Protein AF-A0A0M9DVH6-F1 (afdb_monomer_lite)

Structure (mmCIF, N/CA/C/O backbone):
data_AF-A0A0M9DVH6-F1
#
_entry.id   AF-A0A0M9DVH6-F1
#
loop_
_atom_site.group_PDB
_atom_site.id
_atom_site.type_symbol
_atom_site.label_atom_id
_atom_site.label_alt_id
_atom_site.label_comp_id
_atom_site.label_asym_id
_atom_site.label_entity_id
_atom_site.label_seq_id
_atom_site.pdbx_PDB_ins_code
_atom_site.Cartn_x
_atom_site.Cartn_y
_atom_site.Cartn_z
_atom_site.occupancy
_atom_site.B_iso_or_equiv
_atom_site.auth_seq_id
_atom_site.auth_comp_id
_atom_site.auth_asym_id
_atom_site.auth_atom_id
_atom_site.pdbx_PDB_model_num
ATOM 1 N N . MET A 1 1 ? -50.575 -46.033 8.401 1.00 56.66 1 MET A N 1
ATOM 2 C CA . MET A 1 1 ? -49.138 -45.788 8.665 1.00 56.66 1 MET A CA 1
ATOM 3 C C . MET A 1 1 ? -48.755 -44.311 8.558 1.00 56.66 1 MET A C 1
ATOM 5 O O . MET A 1 1 ? -48.293 -43.775 9.550 1.00 56.66 1 MET A O 1
ATOM 9 N N . MET A 1 2 ? -49.023 -43.602 7.452 1.00 55.38 2 MET A N 1
ATOM 10 C CA . MET A 1 2 ? -48.587 -42.199 7.254 1.00 55.38 2 MET A CA 1
ATOM 11 C C . MET A 1 2 ? -49.065 -41.186 8.323 1.00 55.38 2 MET A C 1
ATOM 13 O O . MET A 1 2 ? -48.304 -40.319 8.739 1.00 55.38 2 MET A O 1
ATOM 17 N N . LYS A 1 3 ? -50.292 -41.332 8.849 1.00 51.97 3 LYS A N 1
ATOM 18 C CA . LYS A 1 3 ? -50.830 -40.459 9.918 1.00 51.97 3 LYS A CA 1
ATOM 19 C C . LYS A 1 3 ? -50.137 -40.638 11.279 1.00 51.97 3 LYS A C 1
ATOM 21 O O . LYS A 1 3 ? -50.178 -39.726 12.099 1.00 51.97 3 LYS A O 1
ATOM 26 N N . THR A 1 4 ? -49.505 -41.786 11.519 1.00 62.25 4 THR A N 1
ATOM 27 C CA . THR A 1 4 ? -48.778 -42.069 12.766 1.00 62.25 4 THR A CA 1
ATOM 28 C C . THR A 1 4 ? -47.401 -41.407 12.747 1.00 62.25 4 THR A C 1
ATOM 30 O O . THR A 1 4 ? -47.008 -40.804 13.738 1.00 62.25 4 THR A O 1
ATOM 33 N N . TYR A 1 5 ? -46.718 -41.413 11.598 1.00 67.44 5 TYR A N 1
ATOM 34 C CA . TYR A 1 5 ? -45.419 -40.750 11.433 1.00 67.44 5 TYR A CA 1
ATOM 35 C C . TYR A 1 5 ? -45.511 -39.228 11.562 1.00 67.44 5 TYR A C 1
ATOM 37 O O . TYR A 1 5 ? -44.663 -38.627 12.212 1.00 67.44 5 TYR A O 1
ATOM 45 N N . ILE A 1 6 ? -46.573 -38.612 11.031 1.00 72.00 6 ILE A N 1
ATOM 46 C CA . ILE A 1 6 ? -46.779 -37.161 11.155 1.00 72.00 6 ILE A CA 1
ATOM 47 C C . ILE A 1 6 ? -46.933 -36.760 12.628 1.00 72.00 6 ILE A C 1
ATOM 49 O O . ILE A 1 6 ? -46.270 -35.832 13.068 1.00 72.00 6 ILE A O 1
ATOM 53 N N . LYS A 1 7 ? -47.714 -37.504 13.426 1.00 66.19 7 LYS A N 1
ATOM 54 C CA . LYS A 1 7 ? -47.879 -37.213 14.862 1.00 66.19 7 LYS A CA 1
ATOM 55 C C . LYS A 1 7 ? -46.579 -37.360 15.657 1.00 66.19 7 LYS A C 1
ATOM 57 O O . LYS A 1 7 ? -46.326 -36.552 16.542 1.00 66.19 7 LYS A O 1
ATOM 62 N N . VAL A 1 8 ? -45.760 -38.362 15.336 1.00 76.12 8 VAL A N 1
ATOM 63 C CA . VAL A 1 8 ? -44.467 -38.586 16.005 1.00 76.12 8 VAL A CA 1
ATOM 64 C C . VAL A 1 8 ? -43.470 -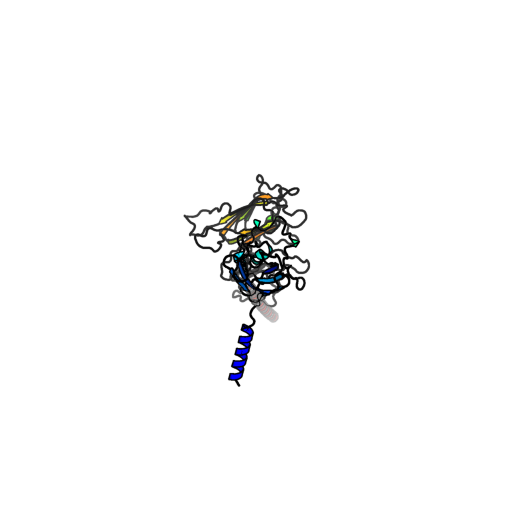37.480 15.651 1.00 76.12 8 VAL A C 1
ATOM 66 O O . VAL A 1 8 ? -42.802 -36.961 16.538 1.00 76.12 8 VAL A O 1
ATOM 69 N N . ILE A 1 9 ? -43.426 -37.050 14.388 1.00 77.69 9 ILE A N 1
ATOM 70 C CA . ILE A 1 9 ? -42.555 -35.951 13.950 1.00 77.69 9 ILE A CA 1
ATOM 71 C C . ILE A 1 9 ? -42.989 -34.621 14.583 1.00 77.69 9 ILE A C 1
ATOM 73 O O . ILE A 1 9 ? -42.142 -33.882 15.075 1.00 77.69 9 ILE A O 1
ATOM 77 N N . THR A 1 10 ? -44.294 -34.333 14.658 1.00 73.94 10 THR A N 1
ATOM 78 C CA . THR A 1 10 ? -44.796 -33.124 15.333 1.00 73.94 10 THR A CA 1
ATOM 79 C C . THR A 1 10 ? -44.479 -33.131 16.831 1.00 73.94 10 THR A C 1
ATOM 81 O O . THR A 1 10 ? -44.109 -32.094 17.371 1.00 73.94 10 THR A O 1
ATOM 84 N N . LEU A 1 11 ? -44.559 -34.291 17.496 1.00 73.56 11 LEU A N 1
ATOM 85 C CA . LEU A 1 11 ? -44.213 -34.426 18.914 1.00 73.56 11 LEU A CA 1
ATOM 86 C C . LEU A 1 11 ? -42.711 -34.211 19.162 1.00 73.56 11 LEU A C 1
ATOM 88 O O . LEU A 1 11 ? -42.350 -33.546 20.124 1.00 73.56 11 LEU A O 1
ATOM 92 N N . ILE A 1 12 ? -41.843 -34.713 18.277 1.00 72.19 12 ILE A N 1
ATOM 93 C CA . ILE A 1 12 ? -40.384 -34.525 18.368 1.00 72.19 12 ILE A CA 1
ATOM 94 C C . ILE A 1 12 ? -39.998 -33.062 18.114 1.00 72.19 12 ILE A C 1
ATOM 96 O O . ILE A 1 12 ? -39.144 -32.531 18.818 1.00 72.19 12 ILE A O 1
ATOM 100 N N . ILE A 1 13 ? -40.652 -32.386 17.164 1.00 68.88 13 ILE A N 1
ATOM 101 C CA . ILE A 1 13 ? -40.422 -30.958 16.896 1.00 68.88 13 ILE A CA 1
ATOM 102 C C . ILE A 1 13 ? -40.890 -30.098 18.081 1.00 68.88 13 ILE A C 1
ATOM 104 O O . ILE A 1 13 ? -40.179 -29.183 18.484 1.00 68.88 13 ILE A O 1
ATOM 108 N N . LEU A 1 14 ? -42.029 -30.426 18.704 1.00 62.78 14 LEU A N 1
ATOM 109 C CA . LEU A 1 14 ? -42.485 -29.772 19.939 1.00 62.78 14 LEU A CA 1
ATOM 110 C C . LEU A 1 14 ? -41.539 -30.025 21.123 1.00 62.78 14 LEU A C 1
ATOM 112 O O . LEU A 1 14 ? -41.302 -29.111 21.908 1.00 62.78 14 LEU A O 1
ATOM 116 N N . LEU A 1 15 ? -40.954 -31.223 21.224 1.00 56.38 15 LEU A N 1
ATOM 117 C CA . LEU A 1 15 ? -39.971 -31.554 22.261 1.00 56.38 15 LEU A CA 1
ATOM 118 C C . LEU A 1 15 ? -38.640 -30.804 22.062 1.00 56.38 15 LEU A C 1
ATOM 120 O O . LEU A 1 15 ? -38.000 -30.434 23.040 1.00 56.38 15 LEU A O 1
ATOM 124 N N . PHE A 1 16 ? -38.247 -30.536 20.810 1.00 55.97 16 PHE A N 1
ATOM 125 C CA . PHE A 1 16 ? -37.046 -29.755 20.480 1.00 55.97 16 PHE A CA 1
ATOM 126 C C . PHE A 1 16 ? -37.234 -28.241 20.651 1.00 55.97 16 PHE A C 1
ATOM 128 O O . PHE A 1 16 ? -36.270 -27.547 20.956 1.00 55.97 16 PHE A O 1
ATOM 135 N N . ILE A 1 17 ? -38.459 -27.725 20.508 1.00 55.97 17 ILE A N 1
ATOM 136 C CA . ILE A 1 17 ? -38.782 -26.309 20.774 1.00 55.97 17 ILE A CA 1
ATOM 137 C C . ILE A 1 17 ? -38.923 -26.042 22.288 1.00 55.97 17 ILE A C 1
ATOM 139 O O . ILE A 1 17 ? -38.736 -24.914 22.735 1.00 55.97 17 ILE A O 1
ATOM 143 N N . ALA A 1 18 ? -39.191 -27.076 23.095 1.00 45.38 18 ALA A N 1
ATOM 144 C CA . ALA A 1 18 ? -39.349 -26.976 24.549 1.00 45.38 18 ALA A CA 1
ATOM 145 C C . ALA A 1 18 ? -38.038 -27.070 25.356 1.00 45.38 18 ALA A C 1
ATOM 147 O O . ALA A 1 18 ? -38.083 -26.997 26.585 1.00 45.38 18 ALA A O 1
ATOM 148 N N . VAL A 1 19 ? -36.870 -27.188 24.710 1.00 52.53 19 VAL A N 1
ATOM 149 C CA . VAL A 1 19 ? -35.583 -26.982 25.395 1.00 52.53 19 VAL A CA 1
ATOM 150 C C . VAL A 1 19 ? -35.393 -25.476 25.568 1.00 52.53 19 VAL A C 1
ATOM 152 O O . VAL A 1 19 ? -34.693 -24.807 24.809 1.00 52.53 19 VAL A O 1
ATOM 155 N N . GLY A 1 20 ? -36.115 -24.930 26.547 1.00 45.50 20 GLY A N 1
ATOM 156 C CA . GLY A 1 20 ? -35.942 -23.568 27.013 1.00 45.50 20 GLY A CA 1
ATOM 157 C C . GLY A 1 20 ? -34.492 -23.363 27.425 1.00 45.50 20 GLY A C 1
ATOM 158 O O . GLY A 1 20 ? -33.897 -24.197 28.108 1.00 45.50 20 GLY A O 1
ATOM 159 N N . HIS A 1 21 ? -33.919 -22.254 26.977 1.00 40.44 21 HIS A N 1
ATOM 160 C CA . HIS A 1 21 ? -32.634 -21.796 27.463 1.00 40.44 21 HIS A CA 1
ATOM 161 C C . HIS A 1 21 ? -32.794 -21.565 28.968 1.00 40.44 21 HIS A C 1
ATOM 163 O O . HIS A 1 21 ? -33.519 -20.659 29.373 1.00 40.44 21 HIS A O 1
ATOM 169 N N . ALA A 1 22 ? -32.160 -22.397 29.795 1.00 39.97 22 ALA A N 1
ATOM 170 C CA . ALA A 1 22 ? -31.938 -22.064 31.190 1.00 39.97 22 ALA A CA 1
ATOM 171 C C . ALA A 1 22 ? -30.935 -20.907 31.212 1.00 39.97 22 ALA A C 1
ATOM 173 O O . ALA A 1 22 ? -29.723 -21.111 31.256 1.00 39.97 22 ALA A O 1
ATOM 174 N N . ILE A 1 23 ? -31.444 -19.684 31.085 1.00 43.22 23 ILE A N 1
ATOM 175 C CA . ILE A 1 23 ? -30.699 -18.505 31.504 1.00 43.22 23 ILE A CA 1
ATOM 176 C C . ILE A 1 23 ? -30.600 -18.645 33.022 1.00 43.22 23 ILE A C 1
ATOM 178 O O . ILE A 1 23 ? -31.607 -18.869 33.694 1.00 43.22 23 ILE A O 1
ATOM 182 N N . ALA A 1 24 ? -29.383 -18.636 33.554 1.00 43.56 24 ALA A N 1
ATOM 183 C CA . ALA A 1 24 ? -29.179 -18.638 34.992 1.00 43.56 24 ALA A CA 1
ATOM 184 C C . ALA A 1 24 ? -29.690 -17.298 35.543 1.00 43.56 24 ALA A C 1
ATOM 186 O O . ALA A 1 24 ? -28.965 -16.308 35.508 1.00 43.56 24 ALA A O 1
ATOM 187 N N . ASP A 1 25 ? -30.943 -17.253 35.996 1.00 58.22 25 ASP A N 1
ATOM 188 C CA . ASP A 1 25 ? -31.476 -16.0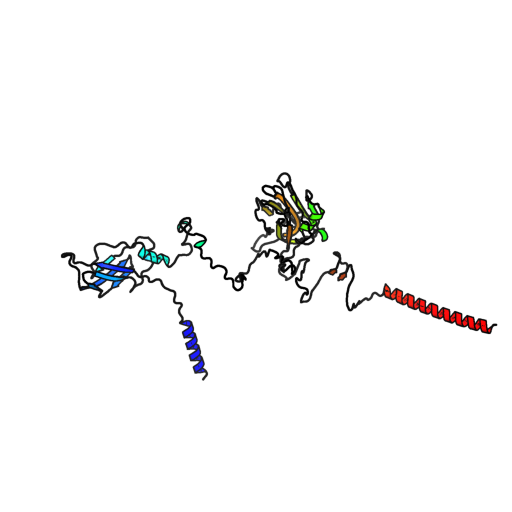90 36.700 1.00 58.22 25 ASP A CA 1
ATOM 189 C C . ASP A 1 25 ? -30.786 -15.969 38.061 1.00 58.22 25 ASP A C 1
ATOM 191 O O . ASP A 1 25 ? -30.679 -16.937 38.821 1.00 58.22 25 ASP A O 1
ATOM 195 N N . ILE A 1 26 ? -30.302 -14.767 38.371 1.00 66.31 26 ILE A N 1
ATOM 196 C CA . ILE A 1 26 ? -29.776 -14.447 39.697 1.00 66.31 26 ILE A CA 1
ATOM 197 C C . ILE A 1 26 ? -30.949 -14.539 40.675 1.00 66.31 26 ILE A C 1
ATOM 199 O O . ILE A 1 26 ? -31.958 -13.863 40.459 1.00 66.31 26 ILE A O 1
ATOM 203 N N . PRO A 1 27 ? -30.851 -15.336 41.754 1.00 71.00 27 PRO A N 1
ATOM 204 C CA . PRO A 1 27 ? -31.911 -15.399 42.746 1.00 71.00 27 PRO A CA 1
ATOM 205 C C . PRO A 1 27 ? -32.099 -14.011 43.366 1.00 71.00 27 PRO A C 1
ATOM 207 O O . PRO A 1 27 ? -31.253 -13.549 44.128 1.00 71.00 27 PRO A O 1
ATOM 210 N N . GLN A 1 28 ? -33.199 -13.337 43.026 1.00 86.38 28 GLN A N 1
ATOM 211 C CA . GLN A 1 28 ? -33.584 -12.014 43.537 1.00 86.38 28 GLN A CA 1
ATOM 212 C C . GLN A 1 28 ? -34.105 -12.115 44.979 1.00 86.38 28 GLN A C 1
ATOM 214 O O . GLN A 1 28 ? -35.255 -11.786 45.276 1.00 86.38 28 GLN A O 1
ATOM 219 N N . GLN A 1 29 ? -33.265 -12.664 45.859 1.00 90.00 29 GLN A N 1
ATOM 220 C CA . GLN A 1 29 ? -33.620 -13.105 47.202 1.00 90.00 29 GLN A CA 1
ATOM 221 C C . GLN A 1 29 ? -32.626 -12.616 48.258 1.00 90.00 29 GLN A C 1
ATOM 223 O O . GLN A 1 29 ? -31.420 -12.567 48.020 1.00 90.00 29 GLN A O 1
ATOM 228 N N . ILE A 1 30 ? -33.127 -12.291 49.453 1.00 89.31 30 ILE A N 1
ATOM 229 C CA . ILE A 1 30 ? -32.320 -11.840 50.598 1.00 89.31 30 ILE A CA 1
ATOM 230 C C . ILE A 1 30 ? -32.686 -12.677 51.824 1.00 89.31 30 ILE A C 1
ATOM 232 O O . ILE A 1 30 ? -33.853 -12.761 52.199 1.00 89.31 30 ILE A O 1
ATOM 236 N N . SER A 1 31 ? -31.696 -13.258 52.502 1.00 90.38 31 SER A N 1
ATOM 237 C CA . SER A 1 31 ? -31.914 -13.900 53.803 1.00 90.38 31 SER A CA 1
ATOM 238 C C . SER A 1 31 ? -31.971 -12.861 54.924 1.00 90.38 31 SER A C 1
ATOM 240 O O . SER A 1 31 ? -31.015 -12.107 55.111 1.00 90.38 31 SER A O 1
ATOM 242 N N . ILE A 1 32 ? -33.042 -12.872 55.714 1.00 90.69 32 ILE A N 1
ATOM 243 C CA . ILE A 1 32 ? -33.206 -12.047 56.911 1.00 90.69 32 ILE A CA 1
ATOM 244 C C . ILE A 1 32 ? -33.334 -12.951 58.129 1.00 90.69 32 ILE A C 1
ATOM 246 O O . ILE A 1 32 ? -34.113 -13.902 58.143 1.00 90.69 32 ILE A O 1
ATOM 250 N N . GLN A 1 33 ? -32.579 -12.620 59.171 1.00 91.06 33 GLN A N 1
ATOM 251 C CA . GLN A 1 33 ? -32.688 -13.240 60.485 1.00 91.06 33 GLN A CA 1
ATOM 252 C C . GLN A 1 33 ? -32.868 -12.156 61.535 1.00 91.06 33 GLN A C 1
ATOM 254 O O . GLN A 1 33 ? -32.304 -11.066 61.424 1.00 91.06 33 GLN A O 1
ATOM 259 N N . GLY A 1 34 ? -33.640 -12.460 62.569 1.00 90.12 34 GLY A N 1
ATOM 260 C CA . GLY A 1 34 ? -33.867 -11.526 63.657 1.00 90.12 34 GLY A CA 1
ATOM 261 C C . GLY A 1 34 ? -34.264 -12.223 64.943 1.00 90.12 34 GLY A C 1
ATOM 262 O O . GLY A 1 34 ? -34.560 -13.418 64.962 1.00 90.12 34 GLY A O 1
ATOM 263 N N . LYS A 1 35 ? -34.265 -11.440 66.024 1.00 91.81 35 LYS A N 1
ATOM 264 C CA . LYS A 1 35 ? -34.788 -11.844 67.324 1.00 91.81 35 LYS A CA 1
ATOM 265 C C . LYS A 1 35 ? -35.992 -10.981 67.683 1.00 91.81 35 LYS A C 1
ATOM 267 O O . LYS A 1 35 ? -35.899 -9.757 67.683 1.00 91.81 35 LYS A O 1
ATOM 272 N N . LEU A 1 36 ? -37.106 -11.624 67.997 1.00 91.69 36 LEU A N 1
ATOM 273 C CA . LEU A 1 36 ? -38.348 -11.017 68.435 1.00 91.69 36 LEU A CA 1
ATOM 274 C C . LEU A 1 36 ? -38.514 -11.219 69.945 1.00 91.69 36 LEU A C 1
ATOM 276 O O . LEU A 1 36 ? -38.438 -12.339 70.455 1.00 91.69 36 LEU A O 1
ATOM 280 N N . THR A 1 37 ? -38.753 -10.121 70.655 1.00 90.69 37 THR A N 1
ATOM 281 C CA . THR A 1 37 ? -39.021 -10.109 72.094 1.00 90.69 37 THR A CA 1
ATOM 282 C C . THR A 1 37 ? -40.317 -9.365 72.387 1.00 90.69 37 THR A C 1
ATOM 284 O O . THR A 1 37 ? -40.737 -8.477 71.640 1.00 90.69 37 THR A O 1
ATOM 287 N N . HIS A 1 38 ? -40.964 -9.718 73.494 1.00 84.44 38 HIS A N 1
ATOM 288 C CA . HIS A 1 38 ? -42.097 -8.954 74.002 1.00 84.44 38 HIS A CA 1
ATOM 289 C C . HIS A 1 38 ? -41.619 -7.597 74.532 1.00 84.44 38 HIS A C 1
ATOM 291 O O . HIS A 1 38 ? -40.662 -7.535 75.304 1.00 84.44 38 HIS A O 1
ATOM 297 N N . SER A 1 39 ? -42.296 -6.506 74.160 1.00 82.38 39 SER A N 1
ATOM 298 C CA . SER A 1 39 ? -41.896 -5.144 74.553 1.00 82.38 39 SER A CA 1
ATOM 299 C C . SER A 1 39 ? -41.826 -4.944 76.065 1.00 82.38 39 SER A C 1
ATOM 301 O O . SER A 1 39 ? -40.967 -4.205 76.544 1.00 82.38 39 SER A O 1
ATOM 303 N N . ASP A 1 40 ? -42.713 -5.617 76.796 1.00 85.62 40 ASP A N 1
ATOM 304 C CA . ASP A 1 40 ? -42.960 -5.343 78.210 1.00 85.62 40 ASP A CA 1
ATOM 305 C C . ASP A 1 40 ? -42.049 -6.187 79.108 1.00 85.62 40 ASP A C 1
ATOM 307 O O . ASP A 1 40 ? -41.500 -5.690 80.086 1.00 85.62 40 ASP A O 1
ATOM 311 N N . SER A 1 41 ? -41.857 -7.463 78.754 1.00 86.69 41 SER A N 1
ATOM 312 C CA . SER A 1 41 ? -41.073 -8.424 79.540 1.00 86.69 41 SER A CA 1
ATOM 313 C C . SER A 1 41 ? -39.667 -8.671 78.997 1.00 86.69 41 SER A C 1
ATOM 315 O O . SER A 1 41 ? -38.867 -9.305 79.680 1.00 86.69 41 SER A O 1
ATOM 317 N N . GLN A 1 42 ? -39.367 -8.230 77.767 1.00 86.62 42 GLN A N 1
ATOM 318 C CA . GLN A 1 42 ? -38.153 -8.580 77.011 1.00 86.62 42 GLN A CA 1
ATOM 319 C C . GLN A 1 42 ? -37.941 -10.094 76.820 1.00 86.62 42 GLN A C 1
ATOM 321 O O . GLN A 1 42 ? -36.898 -10.518 76.321 1.00 86.62 42 GLN A O 1
ATOM 326 N N . ALA A 1 43 ? -38.933 -10.919 77.172 1.00 90.56 43 ALA A N 1
ATOM 327 C CA . ALA A 1 43 ? -38.877 -12.359 76.992 1.00 90.56 43 ALA A CA 1
ATOM 328 C C . ALA A 1 43 ? -38.899 -12.714 75.491 1.00 90.56 43 ALA A C 1
ATOM 330 O O . ALA A 1 43 ? -39.582 -12.029 74.716 1.00 90.56 43 ALA A O 1
ATOM 331 N N . PRO A 1 44 ? -38.169 -13.763 75.072 1.00 93.00 44 PRO A N 1
ATOM 332 C CA . PRO A 1 44 ? -38.195 -14.244 73.698 1.00 93.00 44 PRO A CA 1
ATOM 333 C C . PRO A 1 44 ? -39.585 -14.764 73.323 1.00 93.00 44 PRO A C 1
ATOM 335 O O . PRO A 1 44 ? -40.247 -15.432 74.117 1.00 93.00 44 PRO A O 1
ATOM 338 N N . VAL A 1 45 ? -40.009 -14.476 72.096 1.00 92.88 45 VAL A N 1
ATOM 339 C CA . VAL A 1 45 ? -41.249 -15.021 71.536 1.00 92.88 45 VAL A CA 1
ATOM 340 C C . VAL A 1 45 ? -41.035 -16.483 71.128 1.00 92.88 45 VAL A C 1
ATOM 342 O O . VAL A 1 45 ? -40.037 -16.797 70.486 1.00 92.88 45 VAL A O 1
ATOM 345 N N . ASN A 1 46 ? -41.958 -17.380 71.479 1.00 93.44 46 ASN A N 1
ATOM 346 C CA . ASN A 1 46 ? -41.912 -18.792 71.083 1.00 93.44 46 ASN A CA 1
ATOM 347 C C . ASN A 1 46 ? -43.280 -19.236 70.545 1.00 93.44 46 ASN A C 1
ATOM 349 O O . ASN A 1 46 ? -44.047 -19.890 71.250 1.00 93.44 46 ASN A O 1
ATOM 353 N N . ASP A 1 47 ? -43.624 -18.760 69.350 1.00 94.06 47 ASP A N 1
ATOM 354 C CA . ASP A 1 47 ? -44.952 -18.916 68.752 1.00 94.06 47 ASP A CA 1
ATOM 355 C C . ASP A 1 47 ? -44.877 -18.792 67.219 1.00 94.06 47 ASP A C 1
ATOM 357 O O . ASP A 1 47 ? -43.842 -18.443 66.644 1.00 94.06 47 ASP A O 1
ATOM 361 N N . THR A 1 48 ? -45.989 -19.074 66.553 1.00 94.25 48 THR A N 1
ATOM 362 C CA . THR A 1 48 ? -46.165 -18.924 65.112 1.00 94.25 48 THR A CA 1
ATOM 363 C C . THR A 1 48 ? -46.640 -17.511 64.786 1.00 94.25 48 THR A C 1
ATOM 365 O O . THR A 1 48 ? -47.665 -17.064 65.293 1.00 94.25 48 THR A O 1
ATOM 368 N N . MET A 1 49 ? -45.924 -16.811 63.909 1.00 92.56 49 MET A N 1
ATOM 369 C CA . MET A 1 49 ? -46.189 -15.409 63.577 1.00 92.56 49 MET A CA 1
ATOM 370 C C . MET A 1 49 ? -46.412 -15.202 62.079 1.00 92.56 49 MET A C 1
ATOM 372 O O . MET A 1 49 ? -45.876 -15.933 61.242 1.00 92.56 49 MET A O 1
ATOM 376 N N . GLN A 1 50 ? -47.180 -14.165 61.744 1.00 95.56 50 GLN A N 1
ATOM 377 C CA . GLN A 1 50 ? -47.264 -13.619 60.393 1.00 95.56 50 GLN A CA 1
ATOM 378 C C . GLN A 1 50 ? -46.299 -12.440 60.262 1.00 95.56 50 GLN A C 1
ATOM 380 O O . GLN A 1 50 ? -46.301 -11.531 61.098 1.00 95.56 50 GLN A O 1
ATOM 385 N N . PHE A 1 51 ? -45.523 -12.429 59.180 1.00 96.25 51 PHE A N 1
ATOM 386 C CA . PHE A 1 51 ? -44.640 -11.327 58.824 1.00 96.25 51 PHE A CA 1
ATOM 387 C C . PHE A 1 51 ? -45.072 -10.691 57.505 1.00 96.25 51 PHE A C 1
ATOM 389 O O . PHE A 1 51 ? -45.398 -11.385 56.548 1.00 96.25 51 PHE A O 1
ATOM 396 N N . LEU A 1 52 ? -45.015 -9.366 57.439 1.00 95.69 52 LEU A N 1
ATOM 397 C CA . LEU A 1 52 ? -45.088 -8.608 56.196 1.00 95.69 52 LEU A CA 1
ATOM 398 C C . LEU A 1 52 ? -43.840 -7.729 56.106 1.00 95.69 52 LEU A C 1
ATOM 400 O O . LEU A 1 52 ? -43.524 -6.981 57.032 1.00 95.69 52 LEU A O 1
ATOM 404 N N . PHE A 1 53 ? -43.136 -7.828 54.987 1.00 95.75 53 PHE A N 1
ATOM 405 C CA . PHE A 1 53 ? -41.940 -7.051 54.693 1.00 95.75 53 PHE A CA 1
ATOM 406 C C . PHE A 1 53 ? -42.245 -6.018 53.627 1.00 95.75 53 PHE A C 1
ATOM 408 O O . PHE A 1 53 ? -43.022 -6.287 52.711 1.00 95.75 53 PHE A O 1
ATOM 415 N N . LYS A 1 54 ? -41.619 -4.847 53.740 1.00 94.38 54 LYS A N 1
ATOM 416 C CA . LYS A 1 54 ? -41.765 -3.764 52.773 1.00 94.38 54 LYS A CA 1
ATOM 417 C C . LYS A 1 54 ? -40.425 -3.090 52.486 1.00 94.38 54 LYS A C 1
ATOM 419 O O . LYS A 1 54 ? -39.696 -2.749 53.415 1.00 94.38 54 LYS A O 1
ATOM 424 N N . ILE A 1 55 ? -40.133 -2.887 51.202 1.00 92.38 55 ILE A N 1
ATOM 425 C CA . ILE A 1 55 ? -39.001 -2.101 50.692 1.00 92.38 55 ILE A CA 1
ATOM 426 C C . ILE A 1 55 ? -39.583 -1.146 49.649 1.00 92.38 55 ILE A C 1
ATOM 428 O O . ILE A 1 55 ? -39.987 -1.584 48.574 1.00 92.38 55 ILE A O 1
ATOM 432 N N . ASN A 1 56 ? -39.663 0.149 49.966 1.00 87.88 56 ASN A N 1
ATOM 433 C CA . ASN A 1 56 ? -40.394 1.133 49.155 1.00 87.88 56 ASN A CA 1
ATOM 434 C C . ASN A 1 56 ? -41.816 0.631 48.831 1.00 87.88 56 ASN A C 1
ATOM 436 O O . ASN A 1 56 ? -42.591 0.401 49.755 1.00 87.88 56 ASN A O 1
ATOM 440 N N . ASP A 1 57 ? -42.154 0.420 47.558 1.00 88.75 57 ASP A N 1
ATOM 441 C CA . ASP A 1 57 ? -43.468 -0.081 47.129 1.00 88.75 57 ASP A CA 1
ATOM 442 C C . ASP A 1 57 ? -43.557 -1.616 47.051 1.00 88.75 57 ASP A C 1
ATOM 444 O O . ASP A 1 57 ? -44.652 -2.167 46.924 1.00 88.75 57 ASP A O 1
ATOM 448 N N . TRP A 1 58 ? -42.432 -2.329 47.153 1.00 94.06 58 TRP A N 1
ATOM 449 C CA . TRP A 1 58 ? -42.413 -3.791 47.136 1.00 94.06 58 TRP A CA 1
ATOM 450 C C . TRP A 1 58 ? -42.808 -4.358 48.498 1.00 94.06 58 TRP A C 1
ATOM 452 O O . TRP A 1 58 ? -42.363 -3.865 49.539 1.00 94.06 58 TRP A O 1
ATOM 462 N N . THR A 1 59 ? -43.633 -5.409 48.490 1.00 95.12 59 THR A N 1
ATOM 463 C CA . THR A 1 59 ? -44.092 -6.088 49.705 1.00 95.12 59 THR A CA 1
ATOM 464 C C . THR A 1 59 ? -44.094 -7.603 49.554 1.00 95.12 59 THR A C 1
ATOM 466 O O . THR A 1 59 ? -44.367 -8.134 48.477 1.00 95.12 59 THR A O 1
ATOM 469 N N . GLU A 1 60 ? -43.833 -8.304 50.654 1.00 96.81 60 GLU A N 1
ATOM 470 C CA . GLU A 1 60 ? -43.912 -9.763 50.709 1.00 96.81 60 GLU A CA 1
ATOM 471 C C . GLU A 1 60 ? -44.444 -10.227 52.066 1.00 96.81 60 GLU A C 1
ATOM 473 O O . GLU A 1 60 ? -43.928 -9.833 53.114 1.00 96.81 60 GLU A O 1
ATOM 478 N N . GLN A 1 61 ? -45.490 -11.056 52.041 1.00 96.19 61 GLN A N 1
ATOM 479 C CA . GLN A 1 61 ? -46.106 -11.636 53.232 1.00 96.19 61 GLN A CA 1
ATOM 480 C C . GLN A 1 61 ? -45.670 -13.091 53.404 1.00 96.19 61 GLN A C 1
ATOM 482 O O . GLN A 1 61 ? -45.672 -13.868 52.451 1.00 96.19 61 GLN A O 1
ATOM 487 N N . HIS A 1 62 ? -45.356 -13.448 54.645 1.00 95.75 62 HIS A N 1
ATOM 488 C CA . HIS A 1 62 ? -45.017 -14.791 55.085 1.00 95.75 62 HIS A CA 1
ATOM 489 C C . HIS A 1 62 ? -45.926 -15.192 56.237 1.00 95.75 62 HIS A C 1
ATOM 491 O O . HIS A 1 62 ? -45.867 -14.618 57.328 1.00 95.75 62 HIS A O 1
ATOM 497 N N . ASP A 1 63 ? -46.758 -16.196 55.991 1.00 94.38 63 ASP A N 1
ATOM 498 C CA . ASP A 1 63 ? -47.657 -16.754 56.992 1.00 94.38 63 ASP A CA 1
ATOM 499 C C . ASP A 1 63 ? -47.017 -17.964 57.679 1.00 94.38 63 ASP A C 1
ATOM 501 O O . ASP A 1 63 ? -46.245 -18.712 57.081 1.00 94.38 63 ASP A O 1
ATOM 505 N N . ASN A 1 64 ? -47.403 -18.201 58.931 1.00 93.88 64 ASN A N 1
ATOM 506 C CA . ASN A 1 64 ? -47.028 -19.391 59.696 1.00 93.88 64 ASN A CA 1
ATOM 507 C C . ASN A 1 64 ? -45.518 -19.553 59.981 1.00 93.88 64 ASN A C 1
ATOM 509 O O . ASN A 1 64 ? -45.010 -20.677 60.031 1.00 93.88 64 ASN A O 1
ATOM 513 N N . ILE A 1 65 ? -44.793 -18.454 60.214 1.00 94.81 65 ILE A N 1
ATOM 514 C CA . ILE A 1 65 ? -43.367 -18.502 60.559 1.00 94.81 65 ILE A CA 1
ATOM 515 C C . ILE A 1 65 ? -43.189 -18.902 62.022 1.00 94.81 65 ILE A C 1
ATOM 517 O O . ILE A 1 65 ? -43.636 -18.200 62.928 1.00 94.81 65 ILE A O 1
ATOM 521 N N . GLN A 1 66 ? -42.500 -20.019 62.254 1.00 93.50 66 GLN A N 1
ATOM 522 C CA . GLN A 1 66 ? -42.119 -20.458 63.595 1.00 93.50 66 GLN A CA 1
ATOM 523 C C . GLN A 1 66 ? -41.030 -19.540 64.155 1.00 93.50 66 GLN A C 1
ATOM 525 O O . GLN A 1 66 ? -39.933 -19.459 63.597 1.00 93.50 66 GLN A O 1
ATOM 530 N N . VAL A 1 67 ? -41.324 -18.875 65.269 1.00 95.19 67 VAL A N 1
ATOM 531 C CA . VAL A 1 67 ? -40.338 -18.138 66.059 1.00 95.19 67 VAL A CA 1
ATOM 532 C C . VAL A 1 67 ? -39.976 -19.004 67.256 1.00 95.19 67 VAL A C 1
ATOM 534 O O . VAL A 1 67 ? -40.856 -19.347 68.040 1.00 95.19 67 VAL A O 1
ATOM 537 N N . ILE A 1 68 ? -38.700 -19.365 67.396 1.00 93.69 68 ILE A N 1
ATOM 538 C CA . ILE A 1 68 ? -38.219 -20.256 68.462 1.00 93.69 68 ILE A CA 1
ATOM 539 C C . ILE A 1 68 ? -37.146 -19.531 69.266 1.00 93.69 68 ILE A C 1
ATOM 541 O O . ILE A 1 68 ? -36.154 -19.069 68.707 1.00 93.69 68 ILE A O 1
ATOM 545 N N . ASP A 1 69 ? -37.347 -19.411 70.581 1.00 91.81 69 ASP A N 1
ATOM 546 C CA . ASP A 1 69 ? -36.480 -18.619 71.476 1.00 91.81 69 ASP A CA 1
ATOM 547 C C . ASP A 1 69 ? -36.243 -17.176 70.966 1.00 91.81 69 ASP A C 1
ATOM 549 O O . ASP A 1 69 ? -35.179 -16.562 71.089 1.00 91.81 69 ASP A O 1
ATOM 553 N N . GLY A 1 70 ? -37.283 -16.612 70.354 1.00 90.62 70 GLY A N 1
ATOM 554 C CA . GLY A 1 70 ? -37.284 -15.300 69.727 1.00 90.62 70 GLY A CA 1
ATOM 555 C C . GLY A 1 70 ? -36.659 -15.284 68.336 1.00 90.62 70 GLY A C 1
ATOM 556 O O . GLY A 1 70 ? -36.856 -14.309 67.624 1.00 90.62 70 GLY A O 1
ATOM 557 N N . PHE A 1 71 ? -35.936 -16.314 67.905 1.00 92.31 71 PHE A N 1
ATOM 558 C CA . PHE A 1 71 ? -35.250 -16.307 66.617 1.00 92.31 71 PHE A CA 1
ATOM 559 C C . PHE A 1 71 ? -36.158 -16.729 65.463 1.00 92.31 71 PHE A C 1
ATOM 561 O O . PHE A 1 71 ? -36.957 -17.658 65.581 1.00 92.31 71 PHE A O 1
ATOM 568 N N . TYR A 1 72 ? -35.987 -16.058 64.325 1.00 93.44 72 TYR A N 1
ATOM 569 C CA . TYR A 1 72 ? -36.614 -16.405 63.052 1.00 93.44 72 TYR A CA 1
ATOM 570 C C . TYR A 1 72 ? -35.627 -16.224 61.894 1.00 93.44 72 TYR A C 1
ATOM 572 O O . TYR A 1 72 ? -34.669 -15.451 61.988 1.00 93.44 72 TYR A O 1
ATOM 580 N N . SER A 1 73 ? -35.878 -16.931 60.792 1.00 93.69 73 SER A N 1
ATOM 581 C CA . SER A 1 73 ? -35.112 -16.843 59.548 1.00 93.69 73 SER A CA 1
ATOM 582 C C . SER A 1 73 ? -36.068 -16.916 58.366 1.00 93.69 73 SER A C 1
ATOM 584 O O . SER A 1 73 ? -36.847 -17.861 58.267 1.00 93.69 73 SER A O 1
ATOM 586 N N . ILE A 1 74 ? -36.007 -15.934 57.473 1.00 92.56 74 ILE A N 1
ATOM 587 C CA . ILE A 1 74 ? -36.901 -15.797 56.319 1.00 92.56 74 ILE A CA 1
ATOM 588 C C . ILE A 1 74 ? -36.060 -15.472 55.084 1.00 92.56 74 ILE A C 1
ATOM 590 O O . ILE A 1 74 ? -35.075 -14.740 55.169 1.00 92.56 74 ILE A O 1
ATOM 594 N N . ILE A 1 75 ? -36.442 -16.022 53.932 1.00 92.75 75 ILE A N 1
ATOM 595 C CA . ILE A 1 75 ? -35.861 -15.672 52.633 1.00 92.75 75 ILE A CA 1
ATOM 596 C C . ILE A 1 75 ? -36.858 -14.764 51.917 1.00 92.75 75 ILE A C 1
ATOM 598 O O . ILE A 1 75 ? -37.892 -15.231 51.438 1.00 92.75 75 ILE A O 1
ATOM 602 N N . LEU A 1 76 ? -36.547 -13.473 51.867 1.00 92.50 76 LEU A N 1
ATOM 603 C CA . LEU A 1 76 ? -37.301 -12.489 51.097 1.00 92.50 76 LEU A CA 1
ATOM 604 C C . LEU A 1 76 ? -37.066 -12.705 49.604 1.00 92.50 76 LEU A C 1
ATOM 606 O O . LEU A 1 76 ? -35.959 -13.078 49.220 1.00 92.50 76 LEU A O 1
ATOM 610 N N . GLY A 1 77 ? -38.077 -12.462 48.772 1.00 91.00 77 GLY A N 1
ATOM 611 C CA . GLY A 1 77 ? -38.012 -12.691 47.327 1.00 91.00 77 GLY A CA 1
ATOM 612 C C . GLY A 1 77 ? -38.358 -14.121 46.911 1.00 91.00 77 GLY A C 1
ATOM 613 O O . GLY A 1 77 ? -38.275 -14.469 45.733 1.00 91.00 77 GLY A O 1
ATOM 614 N N . SER A 1 78 ? -38.700 -14.980 47.876 1.00 90.12 78 SER A N 1
ATOM 615 C CA . SER A 1 78 ? -39.091 -16.370 47.616 1.00 90.12 78 SER A CA 1
ATOM 616 C C . SER A 1 78 ? -40.548 -16.502 47.177 1.00 90.12 78 SER A C 1
ATOM 618 O O . SER A 1 78 ? -40.893 -17.485 46.522 1.00 90.12 78 SER A O 1
ATOM 620 N N . VAL A 1 79 ? -41.384 -15.508 47.495 1.00 90.12 79 VAL A N 1
ATOM 621 C CA . VAL A 1 79 ? -42.780 -15.428 47.047 1.00 90.12 79 VAL A CA 1
ATOM 622 C C . VAL A 1 79 ? -42.896 -14.448 45.880 1.00 90.12 79 VAL A C 1
ATOM 624 O O . VAL A 1 79 ? -43.431 -14.802 44.831 1.00 90.12 79 VAL A O 1
ATOM 627 N N . HIS A 1 80 ? -42.350 -13.239 46.036 1.00 89.50 80 HIS A N 1
ATOM 628 C CA . HIS A 1 80 ? -42.320 -12.200 45.010 1.00 89.50 80 HIS A CA 1
ATOM 629 C C . HIS A 1 80 ? -40.875 -11.738 44.792 1.00 89.50 80 HIS A C 1
ATOM 631 O O . HIS A 1 80 ? -40.371 -10.989 45.622 1.00 89.50 80 HIS A O 1
ATOM 637 N N . PRO A 1 81 ? -40.203 -12.124 43.692 1.00 90.12 81 PRO A N 1
ATOM 638 C CA . PRO A 1 81 ? -38.822 -11.719 43.417 1.00 90.12 81 PRO A CA 1
ATOM 639 C C . PRO A 1 81 ? -38.586 -10.220 43.646 1.00 90.12 81 PRO A C 1
ATOM 641 O O . PRO A 1 81 ? -39.426 -9.395 43.274 1.00 90.12 81 PRO A O 1
ATOM 644 N N . ILE A 1 82 ? -37.472 -9.870 44.294 1.00 89.88 82 ILE A N 1
ATOM 645 C CA . ILE A 1 82 ? -37.153 -8.480 44.636 1.00 89.88 82 ILE A CA 1
ATOM 646 C C . ILE A 1 82 ? -36.611 -7.764 43.386 1.00 89.88 82 ILE A C 1
ATOM 648 O O . ILE A 1 82 ? -35.540 -8.130 42.898 1.00 89.88 82 ILE A O 1
ATOM 652 N N . PRO A 1 83 ? -37.281 -6.718 42.869 1.00 87.94 83 PRO A N 1
ATOM 653 C CA . PRO A 1 83 ? -36.789 -5.984 41.708 1.00 87.94 83 PRO A CA 1
ATOM 654 C C . PRO A 1 83 ? -35.469 -5.264 42.012 1.00 87.94 83 PRO A C 1
ATOM 656 O O . PRO A 1 83 ? -35.378 -4.537 43.003 1.00 87.94 83 PRO A O 1
ATOM 659 N N . SER A 1 84 ? -34.473 -5.390 41.128 1.00 81.38 84 SER A N 1
ATOM 660 C CA . SER A 1 84 ? -33.182 -4.688 41.256 1.00 81.38 84 SER A CA 1
ATOM 661 C C . SER A 1 84 ? -33.347 -3.164 41.298 1.00 81.38 84 SER A C 1
ATOM 663 O O . SER A 1 84 ? -32.700 -2.494 42.093 1.00 81.38 84 SER A O 1
ATOM 665 N N . ALA A 1 85 ? -34.338 -2.633 40.571 1.00 83.44 85 ALA A N 1
ATOM 666 C CA . ALA A 1 85 ? -34.668 -1.208 40.521 1.00 83.44 85 ALA A CA 1
ATOM 667 C C . ALA A 1 85 ? -34.918 -0.544 41.892 1.00 83.44 85 ALA A C 1
ATOM 669 O O . ALA A 1 85 ? -34.824 0.676 42.002 1.00 83.44 85 ALA A O 1
ATOM 670 N N . LEU A 1 86 ? -35.210 -1.316 42.947 1.00 85.19 86 LEU A N 1
ATOM 671 C CA . LEU A 1 86 ? -35.331 -0.790 44.312 1.00 85.19 86 LEU A CA 1
ATOM 672 C C . LEU A 1 86 ? -33.999 -0.297 44.900 1.00 85.19 86 LEU A C 1
ATOM 674 O O . LEU A 1 86 ? -34.008 0.390 45.922 1.00 85.19 86 LEU A O 1
ATOM 678 N N . PHE A 1 87 ? -32.870 -0.650 44.281 1.00 84.19 87 PHE A N 1
ATOM 679 C CA . PHE A 1 87 ? -31.523 -0.443 44.806 1.00 84.19 87 PHE A CA 1
ATOM 680 C C . PHE A 1 87 ? -30.686 0.563 43.996 1.00 84.19 87 PHE A C 1
ATOM 682 O O . PHE A 1 87 ? -29.517 0.754 44.299 1.00 84.19 87 PHE A O 1
ATOM 689 N N . ILE A 1 88 ? -31.246 1.272 43.013 1.00 72.38 88 ILE A N 1
ATOM 690 C CA . ILE A 1 88 ? -30.456 2.174 42.147 1.00 72.38 88 ILE A CA 1
ATOM 691 C C . ILE A 1 88 ? -29.911 3.399 42.910 1.00 72.38 88 ILE A C 1
ATOM 693 O O . ILE A 1 88 ? -28.760 3.787 42.726 1.00 72.38 88 ILE A O 1
ATOM 697 N N . ASP A 1 89 ? -30.698 3.981 43.818 1.00 71.12 89 ASP A N 1
ATOM 698 C CA . ASP A 1 89 ? -30.377 5.280 44.434 1.00 71.12 89 ASP A CA 1
ATOM 699 C C . ASP A 1 89 ? -29.595 5.186 45.760 1.00 71.12 89 ASP A C 1
ATOM 701 O O . ASP A 1 89 ? -29.388 6.191 46.442 1.00 71.12 89 ASP A O 1
ATOM 705 N N . GLY A 1 90 ? -29.172 3.988 46.179 1.00 68.31 90 GLY A N 1
ATOM 706 C CA . GLY A 1 90 ? -28.386 3.822 47.412 1.00 68.31 90 GLY A CA 1
ATOM 707 C C . GLY A 1 90 ? -29.155 4.041 48.727 1.00 68.31 90 GLY A C 1
ATOM 708 O O . GLY A 1 90 ? -28.522 4.149 49.778 1.00 68.31 90 GLY A O 1
ATOM 709 N N . GLN A 1 91 ? -30.494 4.129 48.702 1.00 74.56 91 GLN A N 1
ATOM 710 C CA . GLN A 1 91 ? -31.320 4.519 49.863 1.00 74.56 91 GLN A CA 1
ATOM 711 C C . GLN A 1 91 ? -32.456 3.542 50.242 1.00 74.56 91 GLN A C 1
ATOM 713 O O . GLN A 1 91 ? -33.477 3.953 50.792 1.00 74.56 91 GLN A O 1
ATOM 718 N N . ALA A 1 92 ? -32.310 2.236 50.007 1.00 85.88 92 ALA A N 1
ATOM 719 C CA . ALA A 1 92 ? -33.338 1.258 50.382 1.00 85.88 92 ALA A CA 1
ATOM 720 C C . ALA A 1 92 ? -33.358 0.950 51.899 1.00 85.88 92 ALA A C 1
ATOM 722 O O . ALA A 1 92 ? -32.321 0.674 52.507 1.00 85.88 92 ALA A O 1
ATOM 723 N N . SER A 1 93 ? -34.549 0.934 52.512 1.00 90.25 93 SER A N 1
ATOM 724 C CA . SER A 1 93 ? -34.765 0.517 53.910 1.00 90.25 93 SER A CA 1
ATOM 725 C C . SER A 1 93 ? -35.858 -0.546 54.015 1.00 90.25 93 SER A C 1
ATOM 727 O O . SER A 1 93 ? -36.890 -0.459 53.350 1.00 90.25 93 SER A O 1
ATOM 729 N N . LEU A 1 94 ? -35.633 -1.549 54.863 1.00 92.00 94 LEU A N 1
ATOM 730 C CA . LEU A 1 94 ? -36.557 -2.645 55.131 1.00 92.00 94 LEU A CA 1
ATOM 731 C C . LEU A 1 94 ? -37.459 -2.311 56.321 1.00 92.00 94 LEU A C 1
ATOM 733 O O . LEU A 1 94 ? -36.985 -2.108 57.441 1.00 92.00 94 LEU A O 1
ATOM 737 N N . HIS A 1 95 ? -38.764 -2.331 56.081 1.00 94.12 95 HIS A N 1
ATOM 738 C CA . HIS A 1 95 ? -39.799 -2.235 57.103 1.00 94.12 95 HIS A CA 1
ATOM 739 C C . HIS A 1 95 ? -40.371 -3.624 57.382 1.00 94.12 95 HIS A C 1
ATOM 741 O O . HIS A 1 95 ? -40.647 -4.390 56.456 1.00 94.12 95 HIS A O 1
ATOM 747 N N . ILE A 1 96 ? -40.550 -3.944 58.663 1.00 94.06 96 ILE A N 1
ATOM 748 C CA . ILE A 1 96 ? -41.027 -5.251 59.121 1.00 94.06 96 ILE A CA 1
ATOM 749 C C . ILE A 1 96 ? -42.304 -5.042 59.922 1.00 94.06 96 ILE A C 1
ATOM 751 O O . ILE A 1 96 ? -42.331 -4.242 60.858 1.00 94.06 96 ILE A O 1
ATOM 755 N N . PHE A 1 97 ? -43.340 -5.797 59.584 1.00 94.25 97 PHE A N 1
ATOM 756 C CA . PHE A 1 97 ? -44.600 -5.846 60.304 1.00 94.25 97 PHE A CA 1
ATOM 757 C C . PHE A 1 97 ? -44.801 -7.261 60.837 1.00 94.25 97 PHE A C 1
ATOM 759 O O . PHE A 1 97 ? -44.677 -8.226 60.086 1.00 94.25 97 PHE A O 1
ATOM 766 N N . VAL A 1 98 ? -45.131 -7.384 62.121 1.00 92.62 98 VAL A N 1
ATOM 767 C CA . VAL A 1 98 ? -45.440 -8.668 62.765 1.00 92.62 98 VAL A CA 1
ATOM 768 C C . VAL A 1 98 ? -46.892 -8.631 63.221 1.00 92.62 98 VAL A C 1
ATOM 770 O O . VAL A 1 98 ? -47.276 -7.727 63.966 1.00 92.62 98 VAL A O 1
ATOM 773 N N . ASN A 1 99 ? -47.713 -9.570 62.741 1.00 91.06 99 ASN A N 1
ATOM 774 C CA . ASN A 1 99 ? -49.167 -9.604 62.967 1.00 91.06 99 ASN A CA 1
ATOM 775 C C . ASN A 1 99 ? -49.843 -8.234 62.720 1.00 91.06 99 ASN A C 1
ATOM 777 O O . ASN A 1 99 ? -50.659 -7.766 63.514 1.00 91.06 99 ASN A O 1
ATOM 781 N N . GLY A 1 100 ? -49.441 -7.554 61.641 1.00 87.06 100 GLY A N 1
ATOM 782 C CA . GLY A 1 100 ? -49.980 -6.251 61.235 1.00 87.06 100 GLY A CA 1
ATOM 783 C C . GLY A 1 100 ? -49.422 -5.028 61.975 1.00 87.06 100 GLY A C 1
ATOM 784 O O . GLY A 1 100 ? -49.795 -3.906 61.637 1.00 87.06 100 GLY A O 1
ATOM 785 N N . LYS A 1 101 ? -48.518 -5.195 62.950 1.00 88.38 101 LYS A N 1
ATOM 786 C CA . LYS A 1 101 ? -47.888 -4.078 63.672 1.00 88.38 101 LYS A CA 1
ATOM 787 C C . LYS A 1 101 ? -46.472 -3.816 63.170 1.00 88.38 101 LYS A C 1
ATOM 789 O O . LYS A 1 101 ? -45.640 -4.718 63.184 1.00 88.38 101 LYS A O 1
ATOM 794 N N . GLU A 1 102 ? -46.190 -2.573 62.785 1.00 91.50 102 GLU A N 1
ATOM 795 C CA . GLU A 1 102 ? -44.854 -2.156 62.349 1.00 91.50 102 GLU A CA 1
ATOM 796 C C . GLU A 1 102 ? -43.844 -2.176 63.504 1.00 91.50 102 GLU A C 1
ATOM 798 O O . GLU A 1 102 ? -44.119 -1.721 64.622 1.00 91.50 102 GLU A O 1
ATOM 803 N N . MET A 1 103 ? -42.649 -2.683 63.220 1.00 88.31 103 MET A N 1
ATOM 804 C CA . MET A 1 103 ? -41.506 -2.634 64.122 1.00 88.31 103 MET A CA 1
ATOM 805 C C . MET A 1 103 ? -40.880 -1.230 64.096 1.00 88.31 103 MET A C 1
ATOM 807 O O . MET A 1 103 ? -40.740 -0.618 63.046 1.00 88.31 103 MET A O 1
ATOM 811 N N . LYS A 1 104 ? -40.482 -0.704 65.262 1.00 75.38 104 LYS A N 1
ATOM 812 C CA . LYS A 1 104 ? -40.146 0.725 65.460 1.00 75.38 104 LYS A CA 1
ATOM 813 C C . LYS A 1 104 ? -38.999 1.293 64.611 1.00 75.38 104 LYS A C 1
ATOM 815 O O . LYS A 1 104 ? -38.872 2.512 64.561 1.00 75.38 104 LYS A O 1
ATOM 820 N N . SER A 1 105 ? -38.144 0.464 64.018 1.00 78.94 105 SER A N 1
ATOM 821 C CA . SER A 1 105 ? -37.007 0.938 63.227 1.00 78.94 105 SER A CA 1
ATOM 822 C C . SER A 1 105 ? -36.997 0.259 61.874 1.00 78.94 105 SER A C 1
ATOM 824 O O . SER A 1 105 ? -36.922 -0.968 61.803 1.00 78.94 105 SER A O 1
ATOM 826 N N . ALA A 1 106 ? -36.999 1.067 60.817 1.00 85.31 106 ALA A N 1
ATOM 827 C CA . ALA A 1 106 ? -36.599 0.599 59.502 1.00 85.31 106 ALA A CA 1
ATOM 828 C C . ALA A 1 106 ? -35.122 0.180 59.555 1.00 85.31 106 ALA A C 1
ATOM 830 O O . ALA A 1 106 ? -34.309 0.817 60.238 1.00 85.31 106 ALA A O 1
ATOM 831 N N . ILE A 1 107 ? -34.788 -0.913 58.876 1.00 87.69 107 ILE A N 1
ATOM 832 C CA . ILE A 1 107 ? -33.424 -1.434 58.803 1.00 87.69 107 ILE A CA 1
ATOM 833 C C . ILE A 1 107 ? -32.822 -0.947 57.482 1.00 87.69 107 ILE A C 1
ATOM 835 O O . ILE A 1 107 ? -33.328 -1.340 56.429 1.00 87.69 107 ILE A O 1
ATOM 839 N N . PRO A 1 108 ? -31.770 -0.111 57.489 1.00 86.94 108 PRO A N 1
ATOM 840 C CA . PRO A 1 108 ? -31.124 0.301 56.251 1.00 86.94 108 PRO A CA 1
ATOM 841 C C . PRO A 1 108 ? -30.506 -0.921 55.570 1.00 86.94 108 PRO A C 1
ATOM 843 O O . PRO A 1 108 ? -29.764 -1.686 56.192 1.00 86.94 108 PRO A O 1
ATOM 846 N N . LEU A 1 109 ? -30.813 -1.112 54.289 1.00 86.38 109 LEU A N 1
ATOM 847 C CA . LEU A 1 109 ? -30.161 -2.133 53.482 1.00 86.38 109 LEU A CA 1
ATOM 848 C C . LEU A 1 109 ? -28.804 -1.583 53.034 1.00 86.38 109 LEU A C 1
ATOM 850 O O . LEU A 1 109 ? -28.707 -0.449 52.571 1.00 86.38 109 LEU A O 1
ATOM 854 N N . VAL A 1 110 ? -27.747 -2.372 53.234 1.00 81.50 110 VAL A N 1
ATOM 855 C CA . VAL A 1 110 ? -26.348 -2.011 52.932 1.00 81.50 110 VAL A CA 1
ATOM 856 C C . VAL A 1 110 ? -25.856 -2.761 51.691 1.00 81.50 110 VAL A C 1
ATOM 858 O O . VAL A 1 110 ? -26.665 -3.288 50.946 1.00 81.50 110 VAL A O 1
ATOM 861 N N . SER A 1 111 ? -24.548 -2.824 51.442 1.00 73.75 111 SER A N 1
ATOM 862 C CA . SER A 1 111 ? -23.937 -3.297 50.187 1.00 73.75 111 SER A CA 1
ATOM 863 C C . SER A 1 111 ? -24.432 -4.641 49.627 1.00 73.75 111 SER A C 1
ATOM 865 O O . SER A 1 111 ? -24.390 -4.822 48.414 1.00 73.75 111 SER A O 1
ATOM 867 N N . THR A 1 112 ? -24.899 -5.586 50.452 1.00 79.38 112 THR A N 1
ATOM 868 C CA . THR A 1 112 ? -25.278 -6.933 49.985 1.00 79.38 112 THR A CA 1
ATOM 869 C C . THR A 1 112 ? -26.509 -6.913 49.066 1.00 79.38 112 THR A C 1
ATOM 871 O O . THR A 1 112 ? -26.389 -7.400 47.946 1.00 79.38 112 THR A O 1
ATOM 874 N N . PRO A 1 113 ? -27.653 -6.305 49.441 1.00 74.44 113 PRO A N 1
ATOM 875 C CA . PRO A 1 113 ? -28.778 -6.113 48.514 1.00 74.44 113 PRO A CA 1
ATOM 876 C C . PRO A 1 113 ? -28.470 -5.322 47.229 1.00 74.44 113 PRO A C 1
ATOM 878 O O . PRO A 1 113 ? -29.032 -5.634 46.186 1.00 74.44 113 PRO A O 1
ATOM 881 N N . TYR A 1 114 ? -27.531 -4.366 47.249 1.00 71.00 114 TYR A N 1
ATOM 882 C CA . TYR A 1 114 ? -27.124 -3.627 46.035 1.00 71.00 114 TYR A CA 1
ATOM 883 C C . TYR A 1 114 ? -26.353 -4.487 45.022 1.00 71.00 114 TYR A C 1
ATOM 885 O O . TYR A 1 114 ? -26.167 -4.075 43.881 1.00 71.00 114 TYR A O 1
ATOM 893 N N . SER A 1 115 ? -25.930 -5.701 45.397 1.00 73.19 115 SER A N 1
ATOM 894 C CA . SER A 1 115 ? -25.283 -6.633 44.464 1.00 73.19 115 SER A CA 1
ATOM 895 C C . SER A 1 115 ? -26.219 -7.162 43.371 1.00 73.19 115 SER A C 1
ATOM 897 O O . SER A 1 115 ? -25.723 -7.683 42.374 1.00 73.19 115 SER A O 1
ATOM 899 N N . PHE A 1 116 ? -27.542 -6.973 43.485 1.00 72.06 116 PHE A N 1
ATOM 900 C CA . PHE A 1 116 ? -28.472 -7.273 42.389 1.00 72.06 116 PHE A CA 1
ATOM 901 C C . PHE A 1 116 ? -28.189 -6.450 41.120 1.00 72.06 116 PHE A C 1
ATOM 903 O O . PHE A 1 116 ? -28.457 -6.932 40.022 1.00 72.06 116 PHE A O 1
ATOM 910 N N . GLU A 1 117 ? -27.561 -5.274 41.244 1.00 65.88 117 GLU A N 1
ATOM 911 C CA . GLU A 1 117 ? -27.113 -4.456 40.104 1.00 65.88 117 GLU A CA 1
ATOM 912 C C . GLU A 1 117 ? -25.929 -5.081 39.342 1.00 65.88 117 GLU A C 1
ATOM 914 O O . GLU A 1 117 ? -25.710 -4.788 38.169 1.00 65.88 117 GLU A O 1
ATOM 919 N N . ALA A 1 118 ? -25.181 -6.006 39.957 1.00 64.00 118 ALA A N 1
ATOM 920 C CA . ALA A 1 118 ? -24.071 -6.691 39.289 1.00 64.00 118 ALA A CA 1
ATOM 921 C C . ALA A 1 118 ? -24.538 -7.691 38.209 1.00 64.00 118 ALA A C 1
ATOM 923 O O . ALA A 1 118 ? -23.714 -8.220 37.463 1.00 64.00 118 ALA A O 1
ATOM 924 N N . GLY A 1 119 ? -25.849 -7.958 38.128 1.00 58.94 119 GLY A N 1
ATOM 925 C CA . GLY A 1 119 ? -26.456 -8.876 37.166 1.00 58.94 119 GLY A CA 1
ATOM 926 C C . GLY A 1 119 ? -26.712 -8.301 35.776 1.00 58.94 119 GLY A C 1
ATOM 927 O O . GLY A 1 119 ? -26.821 -9.062 34.815 1.00 58.94 119 GLY A O 1
ATOM 928 N N . SER A 1 120 ? -26.786 -6.976 35.644 1.00 57.25 120 SER A N 1
ATOM 929 C CA . SER A 1 120 ? -26.987 -6.311 34.358 1.00 57.25 120 SER A CA 1
ATOM 930 C C . SER A 1 120 ? -26.247 -4.984 34.338 1.00 57.25 120 SER A C 1
ATOM 932 O O . SER A 1 120 ? -26.733 -3.972 34.834 1.00 57.25 120 SER A O 1
ATOM 934 N N . VAL A 1 121 ? -25.070 -4.972 33.724 1.00 59.09 121 VAL A N 1
ATOM 935 C CA . VAL A 1 121 ? -24.410 -3.714 33.392 1.00 59.09 121 VAL A CA 1
ATOM 936 C C . VAL A 1 121 ? -25.088 -3.171 32.137 1.00 59.09 121 VAL A C 1
ATOM 938 O O . VAL A 1 121 ? -25.030 -3.805 31.083 1.00 59.09 121 VAL A O 1
ATOM 941 N N . ALA A 1 122 ? -25.771 -2.030 32.251 1.00 58.84 122 ALA A N 1
ATOM 942 C CA . ALA A 1 122 ? -26.355 -1.352 31.095 1.00 58.84 122 ALA A CA 1
ATOM 943 C C . ALA A 1 122 ? -25.270 -1.027 30.051 1.00 58.84 122 ALA A C 1
ATOM 945 O O . ALA A 1 122 ? -24.098 -0.851 30.394 1.00 58.84 122 ALA A O 1
ATOM 946 N N . GLU A 1 123 ? -25.645 -0.922 28.774 1.00 46.72 123 GLU A N 1
ATOM 947 C CA . GLU A 1 123 ? -24.720 -0.458 27.738 1.00 46.72 123 GLU A CA 1
ATOM 948 C C . GLU A 1 123 ? -24.178 0.931 28.123 1.00 46.72 123 GLU A C 1
ATOM 950 O O . GLU A 1 123 ? -24.942 1.865 28.358 1.00 46.72 123 GLU A O 1
ATOM 955 N N . GLY A 1 124 ? -22.854 1.044 28.267 1.00 59.03 124 GLY A N 1
ATOM 956 C CA . GLY A 1 124 ? -22.192 2.260 28.759 1.00 59.03 124 GLY A CA 1
ATOM 957 C C . GLY A 1 124 ? -22.154 2.434 30.286 1.00 59.03 124 GLY A C 1
ATOM 958 O O . GLY A 1 124 ? -21.649 3.448 30.756 1.00 59.03 124 GLY A O 1
ATOM 959 N N . GLY A 1 125 ? -22.635 1.461 31.068 1.00 61.19 125 GLY A N 1
ATOM 960 C CA . GLY A 1 125 ? -22.634 1.500 32.538 1.00 61.19 125 GLY A CA 1
ATOM 961 C C . GLY A 1 125 ? -21.250 1.361 33.185 1.00 61.19 125 GLY A C 1
ATOM 962 O O . GLY A 1 125 ? -21.095 1.683 34.360 1.00 61.19 125 GLY A O 1
ATOM 963 N N . VAL A 1 126 ? -20.239 0.920 32.428 1.00 70.38 126 VAL A N 1
ATOM 964 C CA . VAL A 1 126 ? -18.830 1.002 32.840 1.00 70.38 126 VAL A CA 1
ATOM 965 C C . VAL A 1 126 ? -18.199 2.209 32.158 1.00 70.38 126 VAL A C 1
ATOM 967 O O . VAL A 1 126 ? -17.956 2.180 30.950 1.00 70.38 126 VAL A O 1
ATOM 970 N N . SER A 1 127 ? -17.923 3.261 32.925 1.00 70.50 127 SER A N 1
ATOM 971 C CA . SER A 1 127 ? -17.127 4.402 32.468 1.00 70.50 127 SER A CA 1
ATOM 972 C C . SER A 1 127 ? -15.684 4.296 32.973 1.00 70.50 127 SER A C 1
ATOM 974 O O . SER A 1 127 ? -15.356 3.434 33.792 1.00 70.50 127 SER A O 1
ATOM 976 N N . SER A 1 128 ? -14.808 5.191 32.507 1.00 64.06 128 SER A N 1
ATOM 977 C CA . SER A 1 128 ? -13.454 5.333 33.063 1.00 64.06 128 SER A CA 1
ATOM 978 C C . SER A 1 128 ? -13.470 5.621 34.564 1.00 64.06 128 SER A C 1
ATOM 980 O O . SER A 1 128 ? -12.562 5.201 35.268 1.00 64.06 128 SER A O 1
ATOM 982 N N . ASP A 1 129 ? -14.520 6.272 35.063 1.00 67.62 129 ASP A N 1
ATOM 983 C CA . ASP A 1 129 ? -14.663 6.613 36.481 1.00 67.62 129 ASP A CA 1
ATOM 984 C C . ASP A 1 129 ? -15.127 5.408 37.313 1.00 67.62 129 ASP A C 1
ATOM 986 O O . ASP A 1 129 ? -14.889 5.343 38.518 1.00 67.62 129 ASP A O 1
ATOM 990 N N . SER A 1 130 ? -15.757 4.419 36.667 1.00 67.75 130 SER A N 1
ATOM 991 C CA . SER A 1 130 ? -16.128 3.135 37.274 1.00 67.75 130 SER A CA 1
ATOM 992 C C . SER A 1 130 ? -14.921 2.216 37.505 1.00 67.75 130 SER A C 1
ATOM 994 O O . SER A 1 130 ? -15.061 1.167 38.135 1.00 67.75 130 SER A O 1
ATOM 996 N N . ILE A 1 131 ? -13.744 2.574 36.980 1.00 72.44 131 ILE A N 1
ATOM 997 C CA . ILE A 1 131 ? -12.535 1.753 36.994 1.00 72.44 131 ILE A CA 1
ATOM 998 C C . ILE A 1 131 ? -11.432 2.535 37.707 1.00 72.44 131 ILE A C 1
ATOM 1000 O O . ILE A 1 131 ? -10.904 3.512 37.192 1.00 72.44 131 ILE A O 1
ATOM 1004 N N . GLN A 1 132 ? -11.033 2.083 38.895 1.00 75.75 132 GLN A N 1
ATOM 1005 C CA . GLN A 1 132 ? -9.892 2.678 39.588 1.00 75.75 132 GLN A CA 1
ATOM 1006 C C . GLN A 1 132 ? -8.617 2.535 38.736 1.00 75.75 132 GLN A C 1
ATOM 1008 O O . GLN A 1 132 ? -8.358 1.456 38.190 1.00 75.75 132 GLN A O 1
ATOM 1013 N N . ASP A 1 133 ? -7.796 3.585 38.674 1.00 62.03 133 ASP A N 1
ATOM 1014 C CA . ASP A 1 133 ? -6.496 3.558 37.996 1.00 62.03 133 ASP A CA 1
ATOM 1015 C C . ASP A 1 133 ? -5.673 2.330 38.424 1.00 62.03 133 ASP A C 1
ATOM 1017 O O . ASP A 1 133 ? -5.515 2.042 39.613 1.00 62.03 133 ASP A O 1
ATOM 1021 N N . ASN A 1 134 ? -5.143 1.594 37.442 1.00 68.25 134 ASN A N 1
ATOM 1022 C CA . ASN A 1 134 ? -4.381 0.344 37.608 1.00 68.25 134 ASN A CA 1
ATOM 1023 C C . ASN A 1 134 ? -5.159 -0.872 38.152 1.00 68.25 134 ASN A C 1
ATOM 1025 O O . ASN A 1 134 ? -4.558 -1.913 38.430 1.00 68.25 134 ASN A O 1
ATOM 1029 N N . SER A 1 135 ? -6.486 -0.799 38.291 1.00 74.56 135 SER A N 1
ATOM 1030 C CA . SER A 1 135 ? -7.282 -1.955 38.737 1.00 74.56 135 SER A CA 1
ATOM 1031 C C . SER A 1 135 ? -7.344 -3.076 37.690 1.00 74.56 135 SER A C 1
ATOM 1033 O O . SER A 1 135 ? -7.373 -4.257 38.060 1.00 74.56 135 SER A O 1
ATOM 1035 N N . ILE A 1 136 ? -7.265 -2.727 36.402 1.00 72.62 136 ILE A N 1
ATOM 1036 C CA . ILE A 1 136 ? -7.185 -3.656 35.271 1.00 72.62 136 ILE A CA 1
ATOM 1037 C C . ILE A 1 136 ? -5.736 -3.706 34.776 1.00 72.62 136 ILE A C 1
ATOM 1039 O O . ILE A 1 136 ? -5.260 -2.788 34.115 1.00 72.62 136 ILE A O 1
ATOM 1043 N N . SER A 1 137 ? -5.027 -4.790 35.094 1.00 67.88 137 SER A N 1
ATOM 1044 C CA . SER A 1 137 ? -3.740 -5.104 34.471 1.00 67.88 137 SER A CA 1
ATOM 1045 C C . SER A 1 137 ? -3.957 -5.940 33.210 1.00 67.88 137 SER A C 1
ATOM 1047 O O . SER A 1 137 ? -4.964 -6.639 33.083 1.00 67.88 137 SER A O 1
ATOM 1049 N N . ILE A 1 138 ? -2.987 -5.918 32.291 1.00 59.88 138 ILE A N 1
ATOM 1050 C CA . ILE A 1 138 ? -2.998 -6.742 31.068 1.00 59.88 138 ILE A CA 1
ATOM 1051 C C . ILE A 1 138 ? -3.202 -8.237 31.377 1.00 59.88 138 ILE A C 1
ATOM 1053 O O . ILE A 1 138 ? -3.794 -8.957 30.586 1.00 59.88 138 ILE A O 1
ATOM 1057 N N . GLU A 1 139 ? -2.767 -8.684 32.557 1.00 62.72 139 GLU A N 1
ATOM 1058 C CA . GLU A 1 139 ? -2.895 -10.063 33.040 1.00 62.72 139 GLU A CA 1
ATOM 1059 C C . GLU A 1 139 ? -4.321 -10.425 33.487 1.00 62.72 139 GLU A C 1
ATOM 1061 O O . GLU A 1 139 ? -4.696 -11.595 33.473 1.00 62.72 139 GLU A O 1
ATOM 1066 N N . LYS A 1 140 ? -5.126 -9.428 33.883 1.00 59.50 140 LYS A N 1
ATOM 1067 C CA . LYS A 1 140 ? -6.536 -9.600 34.279 1.00 59.50 140 LYS A CA 1
ATOM 1068 C C . LYS A 1 140 ? -7.487 -9.578 33.087 1.00 59.50 140 LYS A C 1
ATOM 1070 O O . LYS A 1 140 ? -8.627 -10.019 33.208 1.00 59.50 140 LYS A O 1
ATOM 1075 N N . LEU A 1 141 ? -7.034 -9.074 31.942 1.00 63.69 141 LEU A N 1
ATOM 1076 C CA . LEU A 1 141 ? -7.755 -9.202 30.687 1.00 63.69 141 LEU A CA 1
ATOM 1077 C C . LEU A 1 141 ? -7.480 -10.602 30.140 1.00 63.69 141 LEU A C 1
ATOM 1079 O O . LEU A 1 141 ? -6.498 -10.827 29.435 1.00 63.69 141 LEU A O 1
ATOM 1083 N N . SER A 1 142 ? -8.351 -11.560 30.466 1.00 50.88 142 SER A N 1
ATOM 1084 C CA . SER A 1 142 ? -8.365 -12.851 29.784 1.00 50.88 142 SER A CA 1
ATOM 1085 C C . SER A 1 142 ? -8.830 -12.635 28.343 1.00 50.88 142 SER A C 1
ATOM 1087 O O . SER A 1 142 ? -9.986 -12.871 27.992 1.00 50.88 142 SER A O 1
ATOM 1089 N N . PHE A 1 143 ? -7.938 -12.162 27.479 1.00 50.47 143 PHE A N 1
ATOM 1090 C CA . PHE A 1 143 ? -8.106 -12.405 26.060 1.00 50.47 143 PHE A CA 1
ATOM 1091 C C . PHE A 1 143 ? -8.131 -13.919 25.909 1.00 50.47 143 PHE A C 1
ATOM 1093 O O . PHE A 1 143 ? -7.192 -14.578 26.351 1.00 50.47 143 PHE A O 1
ATOM 1100 N N . SER A 1 144 ? -9.201 -14.480 25.335 1.00 44.19 144 SER A N 1
ATOM 1101 C CA . SER A 1 144 ? -9.125 -15.852 24.835 1.00 44.19 144 SER A CA 1
ATOM 1102 C C . SER A 1 144 ? -7.920 -15.883 23.901 1.00 44.19 144 SER A C 1
ATOM 1104 O O . SER A 1 144 ? -7.957 -15.215 22.862 1.00 44.19 144 SER A O 1
ATOM 1106 N N . PRO A 1 145 ? -6.814 -16.548 24.277 1.00 42.06 145 PRO A N 1
ATOM 1107 C CA . PRO A 1 145 ? -5.665 -16.583 23.408 1.00 42.06 145 PRO A CA 1
ATOM 1108 C C . PRO A 1 145 ? -6.120 -17.333 22.167 1.00 42.06 145 PRO A C 1
ATOM 1110 O O . PRO A 1 145 ? -6.770 -18.373 22.275 1.00 42.06 145 PRO A O 1
ATOM 1113 N N . LEU A 1 146 ? -5.820 -16.759 21.003 1.00 45.56 146 LEU A N 1
ATOM 1114 C CA . LEU A 1 146 ? -5.972 -17.391 19.702 1.00 45.56 146 LEU A CA 1
ATOM 1115 C C . LEU A 1 146 ? -5.692 -18.895 19.832 1.00 45.56 146 LEU A C 1
ATOM 1117 O O . LEU A 1 146 ? -4.547 -19.294 20.058 1.00 45.56 146 LEU A O 1
ATOM 1121 N N . THR A 1 147 ? -6.730 -19.728 19.762 1.00 41.69 147 THR A N 1
ATOM 1122 C CA . THR A 1 147 ? -6.564 -21.170 19.938 1.00 41.69 147 THR A CA 1
ATOM 1123 C C . THR A 1 147 ? -5.786 -21.702 18.750 1.00 41.69 147 THR A C 1
ATOM 1125 O O . THR A 1 147 ? -6.309 -21.801 17.639 1.00 41.69 147 THR A O 1
ATOM 1128 N N . SER A 1 148 ? -4.515 -22.026 18.980 1.00 40.91 148 SER A N 1
ATOM 1129 C CA . SER A 1 148 ? -3.705 -22.754 18.023 1.00 40.91 148 SER A CA 1
ATOM 1130 C C . SER A 1 148 ? -4.262 -24.171 17.922 1.00 40.91 148 SER A C 1
ATOM 1132 O O . SER A 1 148 ? -4.158 -24.988 18.834 1.00 40.91 148 SER A O 1
ATOM 1134 N N . LYS A 1 149 ? -4.874 -24.477 16.781 1.00 40.41 149 LYS A N 1
ATOM 1135 C CA . LYS A 1 149 ? -5.021 -25.860 16.341 1.00 40.41 149 LYS A CA 1
ATOM 1136 C C . LYS A 1 149 ? -3.930 -26.076 15.302 1.00 40.41 149 LYS A C 1
ATOM 1138 O O . LYS A 1 149 ? -3.896 -25.391 14.282 1.00 40.41 149 LYS A O 1
ATOM 1143 N N . ASP A 1 150 ? -2.979 -26.948 15.619 1.00 43.41 150 ASP A N 1
ATOM 1144 C CA . ASP A 1 150 ? -1.871 -27.326 14.734 1.00 43.41 150 ASP A CA 1
ATOM 1145 C C . ASP A 1 150 ? -0.906 -26.184 14.361 1.00 43.41 150 ASP A C 1
ATOM 1147 O O . ASP A 1 150 ? -0.439 -26.097 13.224 1.00 43.41 150 ASP A O 1
ATOM 1151 N N . ASN A 1 151 ? -0.583 -25.299 15.316 1.00 38.66 151 ASN A N 1
ATOM 1152 C CA . ASN A 1 151 ? 0.370 -24.195 15.110 1.00 38.66 151 ASN A CA 1
ATOM 1153 C C . ASN A 1 151 ? -0.028 -23.215 13.983 1.00 38.66 151 ASN A C 1
ATOM 1155 O O . ASN A 1 151 ? 0.817 -22.516 13.421 1.00 38.66 151 ASN A O 1
ATOM 1159 N N . LYS A 1 152 ? -1.324 -23.156 13.648 1.00 37.62 152 LYS A N 1
ATOM 1160 C CA . LYS A 1 152 ? -1.890 -22.222 12.674 1.00 37.62 152 LYS A CA 1
ATOM 1161 C C . LYS A 1 152 ? -2.975 -21.382 13.334 1.00 37.62 152 LYS A C 1
ATOM 1163 O O . LYS A 1 152 ? -3.886 -21.905 13.970 1.00 37.62 152 LYS A O 1
ATOM 1168 N N . TYR A 1 153 ? -2.848 -20.072 13.170 1.00 44.66 153 TYR A N 1
ATOM 1169 C CA . TYR A 1 153 ? -3.851 -19.094 13.561 1.00 44.66 153 TYR A CA 1
ATOM 1170 C C . TYR A 1 153 ? -4.900 -19.002 12.448 1.00 44.66 153 TYR A C 1
ATOM 1172 O O . TYR A 1 153 ? -4.546 -18.766 11.292 1.00 44.66 153 TYR A O 1
ATOM 1180 N N . TYR A 1 154 ? -6.173 -19.210 12.781 1.00 37.22 154 TYR A N 1
ATOM 1181 C CA . TYR A 1 154 ? -7.292 -19.036 11.853 1.00 37.22 154 TYR A CA 1
ATOM 1182 C C . TYR A 1 154 ? -7.965 -17.695 12.151 1.00 37.22 154 TYR A C 1
ATOM 1184 O O . TYR A 1 154 ? -8.327 -17.430 13.295 1.00 37.22 154 TYR A O 1
ATOM 1192 N N . PHE A 1 155 ? -8.110 -16.848 11.132 1.00 40.19 155 PHE A N 1
ATOM 1193 C CA . PHE A 1 155 ? -8.956 -15.661 11.212 1.00 40.19 155 PHE A CA 1
ATOM 1194 C C . PHE A 1 155 ? -10.396 -16.085 10.931 1.00 40.19 155 PHE A C 1
ATOM 1196 O O . PHE A 1 155 ? -10.661 -16.677 9.883 1.00 40.19 155 PHE A O 1
ATOM 1203 N N . ASP A 1 156 ? -11.306 -15.795 11.857 1.00 37.16 156 ASP A N 1
ATOM 1204 C CA . ASP A 1 156 ? -12.737 -15.956 11.619 1.00 37.16 156 ASP A CA 1
ATOM 1205 C C . ASP A 1 156 ? -13.185 -14.940 10.553 1.00 37.16 156 ASP A C 1
ATOM 1207 O O . ASP A 1 156 ? -12.670 -13.819 10.486 1.00 37.16 156 ASP A O 1
ATOM 1211 N N . HIS A 1 157 ? -14.071 -15.355 9.650 1.00 39.47 157 HIS A N 1
ATOM 1212 C CA . HIS A 1 157 ? -14.353 -14.649 8.397 1.00 39.47 157 HIS A CA 1
ATOM 1213 C C . HIS A 1 157 ? -15.055 -13.293 8.608 1.00 39.47 157 HIS A C 1
ATOM 1215 O O . HIS A 1 157 ? -16.275 -13.191 8.519 1.00 39.47 157 HIS A O 1
ATOM 1221 N N . ILE A 1 158 ? -14.279 -12.224 8.791 1.00 39.69 158 ILE A N 1
ATOM 1222 C CA . ILE A 1 158 ? -14.720 -10.842 8.571 1.00 39.69 158 ILE A CA 1
ATOM 1223 C C . ILE A 1 158 ? -14.274 -10.445 7.154 1.00 39.69 158 ILE A C 1
ATOM 1225 O O . ILE A 1 158 ? -13.087 -10.577 6.841 1.00 39.69 158 ILE A O 1
ATOM 1229 N N . PRO A 1 159 ? -15.165 -9.974 6.261 1.00 36.00 159 PRO A N 1
ATOM 1230 C CA . PRO A 1 159 ? -14.743 -9.425 4.979 1.00 36.00 159 PRO A CA 1
ATOM 1231 C C . PRO A 1 159 ? -13.899 -8.175 5.235 1.00 36.00 159 PRO A C 1
ATOM 1233 O O . PRO A 1 159 ? -14.415 -7.120 5.595 1.00 36.00 159 PRO A O 1
ATOM 1236 N N . VAL A 1 160 ? -12.584 -8.290 5.064 1.00 38.12 160 VAL A N 1
ATOM 1237 C CA . VAL A 1 160 ? -11.691 -7.143 5.204 1.00 38.12 160 VAL A CA 1
ATOM 1238 C C . VAL A 1 160 ? -11.679 -6.355 3.895 1.00 38.12 160 VAL A C 1
ATOM 1240 O O . VAL A 1 160 ? -10.961 -6.687 2.953 1.00 38.12 160 VAL A O 1
ATOM 1243 N N . THR A 1 161 ? -12.460 -5.280 3.821 1.00 31.67 161 THR A N 1
ATOM 1244 C CA . THR A 1 161 ? -12.222 -4.201 2.853 1.00 31.67 161 THR A CA 1
ATOM 1245 C C . THR A 1 161 ? -11.013 -3.389 3.311 1.00 31.67 161 THR A C 1
ATOM 1247 O O . THR A 1 161 ? -11.045 -2.803 4.388 1.00 31.67 161 THR A O 1
ATOM 1250 N N . GLY A 1 162 ? -9.947 -3.356 2.504 1.00 36.88 162 GLY A N 1
ATOM 1251 C CA . GLY A 1 162 ? -8.731 -2.585 2.802 1.00 36.88 162 GLY A CA 1
ATOM 1252 C C . GLY A 1 162 ? -7.566 -3.381 3.400 1.00 36.88 162 GLY A C 1
ATOM 1253 O O . GLY A 1 162 ? -6.659 -2.780 3.968 1.00 36.88 162 GLY A O 1
ATOM 1254 N N . LEU A 1 163 ? -7.551 -4.715 3.275 1.00 32.88 163 LEU A N 1
ATOM 1255 C CA . LEU A 1 163 ? -6.424 -5.511 3.763 1.00 32.88 163 LEU A CA 1
ATOM 1256 C C . LEU A 1 163 ? -5.178 -5.301 2.891 1.00 32.88 163 LEU A C 1
ATOM 1258 O O . LEU A 1 163 ? -5.121 -5.698 1.726 1.00 32.88 163 LEU A O 1
ATOM 1262 N N . VAL A 1 164 ? -4.154 -4.715 3.499 1.00 40.00 164 VAL A N 1
ATOM 1263 C CA . VAL A 1 164 ? -2.790 -4.688 2.983 1.00 40.00 164 VAL A CA 1
ATOM 1264 C C . VAL A 1 164 ? -2.116 -5.995 3.398 1.00 40.00 164 VAL A C 1
ATOM 1266 O O . VAL A 1 164 ? -1.686 -6.142 4.538 1.00 40.00 164 VAL A O 1
ATOM 1269 N N . ALA A 1 165 ? -2.038 -6.972 2.493 1.00 36.22 165 ALA A N 1
ATOM 1270 C CA . ALA A 1 165 ? -1.258 -8.183 2.742 1.00 36.22 165 ALA A CA 1
ATOM 1271 C C . ALA A 1 165 ? 0.230 -7.915 2.452 1.00 36.22 165 ALA A C 1
ATOM 1273 O O . ALA A 1 165 ? 0.672 -7.923 1.303 1.00 36.22 165 ALA A O 1
ATOM 1274 N N . TRP A 1 166 ? 0.999 -7.683 3.515 1.00 34.94 166 TRP A N 1
ATOM 1275 C CA . TRP A 1 166 ? 2.464 -7.747 3.566 1.00 34.94 166 TRP A CA 1
ATOM 1276 C C . TRP A 1 166 ? 2.857 -8.244 4.976 1.00 34.94 166 TRP A C 1
ATOM 1278 O O . TRP A 1 166 ? 2.157 -7.872 5.918 1.00 34.94 166 TRP A O 1
ATOM 1288 N N . PRO A 1 167 ? 3.918 -9.064 5.178 1.00 42.09 167 PRO A N 1
ATOM 1289 C CA . PRO A 1 167 ? 5.091 -9.240 4.321 1.00 42.09 167 PRO A CA 1
ATOM 1290 C C . PRO A 1 167 ? 5.187 -10.482 3.441 1.00 42.09 167 PRO A C 1
ATOM 1292 O O . PRO A 1 167 ? 4.624 -11.537 3.714 1.00 42.09 167 PRO A O 1
ATOM 1295 N N . ASN A 1 168 ? 6.022 -10.328 2.404 1.00 38.94 168 ASN A N 1
ATOM 1296 C CA . ASN A 1 168 ? 6.785 -11.405 1.781 1.00 38.94 168 ASN A CA 1
ATOM 1297 C C . ASN A 1 168 ? 7.402 -12.307 2.864 1.00 38.94 168 ASN A C 1
ATOM 1299 O O . ASN A 1 168 ? 8.329 -11.890 3.558 1.00 38.94 168 ASN A O 1
ATOM 1303 N N . LEU A 1 169 ? 6.959 -13.559 2.958 1.00 34.81 169 LEU A N 1
ATOM 1304 C CA . LEU A 1 169 ? 7.728 -14.607 3.627 1.00 34.81 169 LEU A CA 1
ATOM 1305 C C . LEU A 1 169 ? 8.723 -15.179 2.614 1.00 34.81 169 LEU A C 1
ATOM 1307 O O . LEU A 1 169 ? 8.371 -15.991 1.760 1.00 34.81 169 LEU A O 1
ATOM 1311 N N . TYR A 1 170 ? 9.966 -14.706 2.680 1.00 36.94 170 TYR A N 1
ATOM 1312 C CA . TYR A 1 170 ? 11.093 -15.353 2.017 1.00 36.94 170 TYR A CA 1
ATOM 1313 C C . TYR A 1 170 ? 11.577 -16.500 2.911 1.00 36.94 170 TYR A C 1
ATOM 1315 O O . TYR A 1 170 ? 12.320 -16.275 3.861 1.00 36.94 170 TYR A O 1
ATOM 1323 N N . ASP A 1 171 ? 11.143 -17.724 2.618 1.00 35.78 171 ASP A N 1
ATOM 1324 C CA . ASP A 1 171 ? 11.825 -18.935 3.078 1.00 35.78 171 ASP A CA 1
ATOM 1325 C C . ASP A 1 171 ? 12.694 -19.412 1.911 1.00 35.78 171 ASP A C 1
ATOM 1327 O O . ASP A 1 171 ? 12.178 -19.735 0.834 1.00 35.78 171 ASP A O 1
ATOM 1331 N N . GLY A 1 172 ? 14.014 -19.353 2.098 1.00 39.22 172 GLY A N 1
ATOM 1332 C CA . GLY A 1 172 ? 15.067 -19.405 1.079 1.00 39.22 172 GLY A CA 1
ATOM 1333 C C . GLY A 1 172 ? 15.158 -20.678 0.228 1.00 39.22 172 GLY A C 1
ATOM 1334 O O . GLY A 1 172 ? 16.202 -20.919 -0.368 1.00 39.22 172 GLY A O 1
ATOM 1335 N N . ALA A 1 173 ? 14.098 -21.479 0.136 1.00 37.72 173 ALA A N 1
ATOM 1336 C CA . ALA A 1 173 ? 14.057 -22.718 -0.628 1.00 37.72 173 ALA A CA 1
ATOM 1337 C C . ALA A 1 173 ? 12.950 -22.798 -1.701 1.00 37.72 173 ALA A C 1
ATOM 1339 O O . ALA A 1 173 ? 13.027 -23.693 -2.542 1.00 37.72 173 ALA A O 1
ATOM 1340 N N . ARG A 1 174 ? 11.895 -21.957 -1.701 1.00 35.09 174 ARG A N 1
ATOM 1341 C CA . ARG A 1 174 ? 10.676 -22.261 -2.507 1.00 35.09 174 ARG A CA 1
ATOM 1342 C C . ARG A 1 174 ? 9.973 -21.111 -3.240 1.00 35.09 174 ARG A C 1
ATOM 1344 O O . ARG A 1 174 ? 8.805 -21.263 -3.602 1.00 35.09 174 ARG A O 1
ATOM 1351 N N . GLY A 1 175 ? 10.680 -20.023 -3.541 1.00 37.47 175 GLY A N 1
ATOM 1352 C CA . GLY A 1 175 ? 10.169 -18.950 -4.404 1.00 37.47 175 GLY A CA 1
ATOM 1353 C C . GLY A 1 175 ? 9.002 -18.149 -3.805 1.00 37.47 175 GLY A C 1
ATOM 1354 O O . GLY A 1 175 ? 8.370 -18.537 -2.826 1.00 37.47 175 GLY A O 1
ATOM 1355 N N . VAL A 1 176 ? 8.743 -16.979 -4.390 1.00 37.62 176 VAL A N 1
ATOM 1356 C CA . VAL A 1 176 ? 7.747 -16.010 -3.906 1.00 37.62 176 VAL A CA 1
ATOM 1357 C C . VAL A 1 176 ? 6.342 -16.614 -3.969 1.00 37.62 176 VAL A C 1
ATOM 1359 O O . VAL A 1 176 ? 5.864 -16.957 -5.051 1.00 37.62 176 VAL A O 1
ATOM 1362 N N . ARG A 1 177 ? 5.645 -16.686 -2.831 1.00 38.44 177 ARG A N 1
ATOM 1363 C CA . ARG A 1 177 ? 4.206 -16.972 -2.785 1.00 38.44 177 ARG A CA 1
ATOM 1364 C C . ARG A 1 177 ? 3.491 -15.784 -2.156 1.00 38.44 177 ARG A C 1
ATOM 1366 O O . ARG A 1 177 ? 3.844 -15.383 -1.053 1.00 38.44 177 ARG A O 1
ATOM 1373 N N . ASN A 1 178 ? 2.492 -15.283 -2.886 1.00 35.09 178 ASN A N 1
ATOM 1374 C CA . ASN A 1 178 ? 1.561 -14.181 -2.597 1.00 35.09 178 ASN A CA 1
ATOM 1375 C C . ASN A 1 178 ? 1.905 -12.853 -3.293 1.00 35.09 178 ASN A C 1
ATOM 1377 O O . ASN A 1 178 ? 2.624 -12.003 -2.778 1.00 35.09 178 ASN A O 1
ATOM 1381 N N . LYS A 1 179 ? 1.303 -12.659 -4.470 1.00 39.91 179 LYS A N 1
ATOM 1382 C CA . LYS A 1 179 ? 0.913 -11.340 -4.979 1.00 39.91 179 LYS A CA 1
ATOM 1383 C C . LYS A 1 179 ? -0.600 -11.254 -4.805 1.00 39.91 179 LYS A C 1
ATOM 1385 O O . LYS A 1 179 ? -1.292 -12.207 -5.158 1.00 39.91 179 LYS A O 1
ATOM 1390 N N . ILE A 1 180 ? -1.109 -10.163 -4.238 1.00 43.91 180 ILE A N 1
ATOM 1391 C CA . ILE A 1 180 ? -2.555 -9.942 -4.145 1.00 43.91 180 ILE A CA 1
ATOM 1392 C C . ILE A 1 180 ? -3.103 -9.921 -5.577 1.00 43.91 180 ILE A C 1
ATOM 1394 O O . ILE A 1 180 ? -2.715 -9.084 -6.391 1.00 43.91 180 ILE A O 1
ATOM 1398 N N . VAL A 1 181 ? -3.968 -10.876 -5.902 1.00 39.31 181 VAL A N 1
ATOM 1399 C CA . VAL A 1 181 ? -4.685 -10.909 -7.179 1.00 39.31 181 VAL A CA 1
ATOM 1400 C C . VAL A 1 181 ? -5.688 -9.743 -7.164 1.00 39.31 181 VAL A C 1
ATOM 1402 O O . VAL A 1 181 ? -6.345 -9.547 -6.147 1.00 39.31 181 VAL A O 1
ATOM 1405 N N . ASN A 1 182 ? -5.804 -8.986 -8.264 1.00 40.50 182 ASN A N 1
ATOM 1406 C CA . ASN A 1 182 ? -6.692 -7.818 -8.486 1.00 40.50 182 ASN A CA 1
ATOM 1407 C C . ASN A 1 182 ? -6.194 -6.394 -8.158 1.00 40.50 182 ASN A C 1
ATOM 1409 O O . ASN A 1 182 ? -6.969 -5.461 -8.355 1.00 40.50 182 ASN A O 1
ATOM 1413 N N . PHE A 1 183 ? -4.933 -6.167 -7.780 1.00 50.38 183 PHE A N 1
ATOM 1414 C CA . PHE A 1 183 ? -4.374 -4.802 -7.764 1.00 50.38 183 PHE A CA 1
ATOM 1415 C C . PHE A 1 183 ? -3.173 -4.694 -8.708 1.00 50.38 183 PHE A C 1
ATOM 1417 O O . PHE A 1 183 ? -2.139 -5.326 -8.496 1.00 50.38 183 PHE A O 1
ATOM 1424 N N . GLY A 1 184 ? -3.316 -3.902 -9.774 1.00 59.56 184 GLY A N 1
ATOM 1425 C CA . GLY A 1 184 ? -2.218 -3.568 -10.675 1.00 59.56 184 GLY A CA 1
ATOM 1426 C C . GLY A 1 184 ? -1.346 -2.464 -10.080 1.00 59.56 184 GLY A C 1
ATOM 1427 O O . GLY A 1 184 ? -1.854 -1.388 -9.766 1.00 59.56 184 GLY A O 1
ATOM 1428 N N . ASP A 1 185 ? -0.041 -2.714 -9.946 1.00 73.31 185 ASP A N 1
ATOM 1429 C CA . ASP A 1 185 ? 0.939 -1.648 -9.722 1.00 73.31 185 ASP A CA 1
ATOM 1430 C C . ASP A 1 185 ? 1.168 -0.895 -11.038 1.00 73.31 185 ASP A C 1
ATOM 1432 O O . ASP A 1 185 ? 1.711 -1.432 -12.008 1.00 73.31 185 ASP A O 1
ATOM 1436 N N . LEU A 1 186 ? 0.734 0.360 -11.082 1.00 75.69 186 LEU A N 1
ATOM 1437 C CA . LEU A 1 186 ? 0.869 1.236 -12.240 1.00 75.69 186 LEU A CA 1
ATOM 1438 C C . LEU A 1 186 ? 2.312 1.682 -12.472 1.00 75.69 186 LEU A C 1
ATOM 1440 O O . LEU A 1 186 ? 2.641 2.035 -13.608 1.00 75.69 186 LEU A O 1
ATOM 1444 N N . LEU A 1 187 ? 3.163 1.637 -11.443 1.00 81.25 187 LEU A N 1
ATOM 1445 C CA . LEU A 1 187 ? 4.559 2.058 -11.512 1.00 81.25 187 LEU A CA 1
ATOM 1446 C C . LEU A 1 187 ? 5.528 0.899 -11.745 1.00 81.25 187 LEU A C 1
ATOM 1448 O O . LEU A 1 187 ? 6.702 1.164 -11.970 1.00 81.25 187 LEU A O 1
ATOM 1452 N N . VAL A 1 188 ? 5.074 -0.359 -11.791 1.00 79.88 188 VAL A N 1
ATOM 1453 C CA . VAL A 1 188 ? 5.967 -1.498 -12.061 1.00 79.88 188 VAL A CA 1
ATOM 1454 C C . VAL A 1 188 ? 6.773 -1.271 -13.343 1.00 79.88 188 VAL A C 1
ATOM 1456 O O . VAL A 1 188 ? 6.196 -1.009 -14.406 1.00 79.88 188 VAL A O 1
ATOM 1459 N N . ASN A 1 189 ? 8.105 -1.349 -13.235 1.00 76.38 189 ASN A N 1
ATOM 1460 C CA . ASN A 1 189 ? 9.047 -1.064 -14.327 1.00 76.38 189 ASN A CA 1
ATOM 1461 C C . ASN A 1 189 ? 8.758 0.273 -15.048 1.00 76.38 189 ASN A C 1
ATOM 1463 O O . ASN A 1 189 ? 8.782 0.343 -16.279 1.00 76.38 189 ASN A O 1
ATOM 1467 N N . ALA A 1 190 ? 8.410 1.323 -14.293 1.00 82.12 190 ALA A N 1
ATOM 1468 C CA . ALA A 1 190 ? 8.016 2.624 -14.837 1.00 82.12 190 ALA A CA 1
ATOM 1469 C C . ALA A 1 190 ? 9.042 3.179 -15.838 1.00 82.12 190 ALA A C 1
ATOM 1471 O O . ALA A 1 190 ? 8.667 3.590 -16.934 1.00 82.12 190 ALA A O 1
ATOM 1472 N N . VAL A 1 191 ? 10.336 3.134 -15.504 1.00 86.12 191 VAL A N 1
ATOM 1473 C CA . VAL A 1 191 ? 11.407 3.664 -16.367 1.00 86.12 191 VAL A CA 1
ATOM 1474 C C . VAL A 1 191 ? 11.471 2.910 -17.695 1.00 86.12 191 VAL A C 1
ATOM 1476 O O . VAL A 1 191 ? 11.474 3.524 -18.758 1.00 86.12 191 VAL A O 1
ATOM 1479 N N . GLU A 1 192 ? 11.442 1.576 -17.661 1.00 83.88 192 GLU A N 1
ATOM 1480 C CA . GLU A 1 192 ? 11.415 0.745 -18.869 1.00 83.88 192 GLU A CA 1
ATOM 1481 C C . GLU A 1 192 ? 10.147 0.974 -19.709 1.00 83.88 192 GLU A C 1
ATOM 1483 O O . GLU A 1 192 ? 10.152 0.775 -20.923 1.00 83.88 192 GLU A O 1
ATOM 1488 N N . ARG A 1 193 ? 9.064 1.429 -19.075 1.00 77.25 193 ARG A N 1
ATOM 1489 C CA . ARG A 1 193 ? 7.798 1.797 -19.722 1.00 77.25 193 ARG A CA 1
ATOM 1490 C C . ARG A 1 193 ? 7.753 3.256 -20.190 1.00 77.25 193 ARG A C 1
ATOM 1492 O O . ARG A 1 193 ? 6.705 3.701 -20.653 1.00 77.25 193 ARG A O 1
ATOM 1499 N N . GLY A 1 194 ? 8.866 3.984 -20.100 1.00 80.81 194 GLY A N 1
ATOM 1500 C CA . GLY A 1 194 ? 9.015 5.345 -20.618 1.00 80.81 194 GLY A CA 1
ATOM 1501 C C . GLY A 1 194 ? 8.605 6.455 -19.651 1.00 80.81 194 GLY A C 1
ATOM 1502 O O . GLY A 1 194 ? 8.483 7.600 -20.077 1.00 80.81 194 GLY A O 1
ATOM 1503 N N . PHE A 1 195 ? 8.380 6.150 -18.373 1.00 88.31 195 PHE A N 1
ATOM 1504 C CA . PHE A 1 195 ? 8.182 7.190 -17.366 1.00 88.31 195 PHE A CA 1
ATOM 1505 C C . PHE A 1 195 ? 9.485 7.952 -17.141 1.00 88.31 195 PHE A C 1
ATOM 1507 O O . PHE A 1 195 ? 10.561 7.358 -17.047 1.00 88.31 195 PHE A O 1
ATOM 1514 N N . GLU A 1 196 ? 9.369 9.265 -16.999 1.00 92.19 196 GLU A N 1
ATOM 1515 C CA . GLU A 1 196 ? 10.492 10.133 -16.668 1.00 92.19 196 GLU A CA 1
ATOM 1516 C C . GLU A 1 196 ? 10.552 10.320 -15.148 1.00 92.19 196 GLU A C 1
ATOM 1518 O O . GLU A 1 196 ? 9.545 10.644 -14.512 1.00 92.19 196 GLU A O 1
ATOM 1523 N N . ILE A 1 197 ? 11.734 10.102 -14.570 1.00 94.06 197 ILE A N 1
ATOM 1524 C CA . ILE A 1 197 ? 12.003 10.289 -13.143 1.00 94.06 197 ILE A CA 1
ATOM 1525 C C . ILE A 1 197 ? 12.964 11.457 -13.006 1.00 94.06 197 ILE A C 1
ATOM 1527 O O . ILE A 1 197 ? 14.079 11.397 -13.517 1.00 94.06 197 ILE A O 1
ATOM 1531 N N . ILE A 1 198 ? 12.537 12.505 -12.313 1.00 94.12 198 ILE A N 1
ATOM 1532 C CA . ILE A 1 198 ? 13.342 13.703 -12.084 1.00 94.12 198 ILE A CA 1
ATOM 1533 C C . ILE A 1 198 ? 13.568 13.825 -10.590 1.00 94.12 198 ILE A C 1
ATOM 1535 O O . ILE A 1 198 ? 12.621 13.782 -9.807 1.00 94.12 198 ILE A O 1
ATOM 1539 N N . VAL A 1 199 ? 14.822 13.994 -10.195 1.00 95.88 199 VAL A N 1
ATOM 1540 C CA . VAL A 1 199 ? 15.186 14.278 -8.810 1.00 95.88 199 VAL A CA 1
ATOM 1541 C C . VAL A 1 199 ? 15.897 15.618 -8.732 1.00 95.88 199 VAL A C 1
ATOM 1543 O O . VAL A 1 199 ? 16.667 15.960 -9.626 1.00 95.88 199 VAL A O 1
ATOM 1546 N N . ASN A 1 200 ? 15.656 16.390 -7.672 1.00 97.12 200 ASN A N 1
ATOM 1547 C CA . ASN A 1 200 ? 16.390 17.646 -7.465 1.00 97.12 200 ASN A CA 1
ATOM 1548 C C . ASN A 1 200 ? 17.879 17.413 -7.164 1.00 97.12 200 ASN A C 1
ATOM 1550 O O . ASN A 1 200 ? 18.696 18.302 -7.388 1.00 97.12 200 ASN A O 1
ATOM 1554 N N . ARG A 1 201 ? 18.222 16.228 -6.645 1.00 95.50 201 ARG A N 1
ATOM 1555 C CA . ARG A 1 201 ? 19.594 15.775 -6.423 1.00 95.50 201 ARG A CA 1
ATOM 1556 C C . ARG A 1 201 ? 19.699 14.249 -6.531 1.00 95.50 201 ARG A C 1
ATOM 1558 O O . ARG A 1 201 ? 18.763 13.548 -6.123 1.00 95.50 201 ARG A O 1
ATOM 1565 N N . PRO A 1 202 ? 20.817 13.723 -7.054 1.00 94.31 202 PRO A N 1
ATOM 1566 C CA . PRO A 1 202 ? 20.984 12.292 -7.276 1.00 94.31 202 PRO A CA 1
ATOM 1567 C C . PRO A 1 202 ? 21.057 11.507 -5.955 1.00 94.31 202 PRO A C 1
ATOM 1569 O O . PRO A 1 202 ? 21.464 12.065 -4.930 1.00 94.31 202 PRO A O 1
ATOM 1572 N N . PRO A 1 203 ? 20.703 10.207 -5.955 1.00 93.44 203 PRO A N 1
ATOM 1573 C CA . PRO A 1 203 ? 21.016 9.310 -4.848 1.00 93.44 203 PRO A CA 1
ATOM 1574 C C . PRO A 1 203 ? 22.526 9.252 -4.598 1.00 93.44 203 PRO A C 1
ATOM 1576 O O . PRO A 1 203 ? 23.327 9.282 -5.533 1.00 93.44 203 PRO A O 1
ATOM 1579 N N . PHE A 1 204 ? 22.927 9.077 -3.340 1.00 91.81 204 PHE A N 1
ATOM 1580 C CA . PHE A 1 204 ? 24.332 8.946 -2.942 1.00 91.81 204 PHE A CA 1
ATOM 1581 C C . PHE A 1 204 ? 25.020 7.746 -3.615 1.00 91.81 204 PHE A C 1
ATOM 1583 O O . PHE A 1 204 ? 26.229 7.756 -3.828 1.00 91.81 204 PHE A O 1
ATOM 1590 N N . ASN A 1 205 ? 24.256 6.706 -3.949 1.00 91.19 205 ASN A N 1
ATOM 1591 C CA . ASN A 1 205 ? 24.730 5.487 -4.598 1.00 91.19 205 ASN A CA 1
ATOM 1592 C C . ASN A 1 205 ? 24.473 5.427 -6.113 1.00 91.19 205 ASN A C 1
ATOM 1594 O O . ASN A 1 205 ? 24.539 4.337 -6.676 1.00 91.19 205 ASN A O 1
ATOM 1598 N N . GLY A 1 206 ? 24.218 6.570 -6.760 1.00 92.19 206 GLY A N 1
ATOM 1599 C CA . GLY A 1 206 ? 24.123 6.685 -8.219 1.00 92.19 206 GLY A CA 1
ATOM 1600 C C . GLY A 1 206 ? 22.692 6.793 -8.750 1.00 92.19 206 GLY A C 1
ATOM 1601 O O . GLY A 1 206 ? 21.754 6.199 -8.218 1.00 92.19 206 GLY A O 1
ATOM 1602 N N . GLU A 1 207 ? 22.512 7.566 -9.824 1.00 91.75 207 GLU A N 1
ATOM 1603 C CA . GLU A 1 207 ? 21.206 7.792 -10.470 1.00 91.75 207 GLU A CA 1
ATOM 1604 C C . GLU A 1 207 ? 20.619 6.533 -11.118 1.00 91.75 207 GLU A C 1
ATOM 1606 O O . GLU A 1 207 ? 19.401 6.377 -11.213 1.00 91.75 207 GLU A O 1
ATOM 1611 N N . ASP A 1 208 ? 21.469 5.590 -11.516 1.00 90.62 208 ASP A N 1
ATOM 1612 C CA . ASP A 1 208 ? 21.072 4.312 -12.101 1.00 90.62 208 ASP A CA 1
ATOM 1613 C C . ASP A 1 208 ? 20.239 3.447 -11.139 1.00 90.62 208 ASP A C 1
ATOM 1615 O O . ASP A 1 208 ? 19.479 2.577 -11.584 1.00 90.62 208 ASP A O 1
ATOM 1619 N N . THR A 1 209 ? 20.322 3.723 -9.834 1.00 90.50 209 THR A N 1
ATOM 1620 C CA . THR A 1 209 ? 19.515 3.071 -8.797 1.00 90.50 209 THR A CA 1
ATOM 1621 C C . THR A 1 209 ? 18.069 3.577 -8.738 1.00 90.50 209 THR A C 1
ATOM 1623 O O . THR A 1 209 ? 17.209 2.858 -8.230 1.00 90.50 209 THR A O 1
ATOM 1626 N N . LEU A 1 210 ? 17.739 4.746 -9.310 1.00 91.81 210 LEU A N 1
ATOM 1627 C CA . LEU A 1 210 ? 16.392 5.342 -9.234 1.00 91.81 210 LEU A CA 1
ATOM 1628 C C . LEU A 1 210 ? 15.299 4.414 -9.778 1.00 91.81 210 LEU A C 1
ATOM 1630 O O . LEU A 1 210 ? 14.251 4.242 -9.154 1.00 91.81 210 LEU A O 1
ATOM 1634 N N . LYS A 1 211 ? 15.565 3.741 -10.905 1.00 89.38 211 LYS A N 1
ATOM 1635 C CA . LYS A 1 211 ? 14.630 2.777 -11.517 1.00 89.38 211 LYS A CA 1
ATOM 1636 C C . LYS A 1 211 ? 14.263 1.625 -10.578 1.00 89.38 211 LYS A C 1
ATOM 1638 O O . LYS A 1 211 ? 13.203 1.019 -10.718 1.00 89.38 211 LYS A O 1
ATOM 1643 N N . ASN A 1 212 ? 15.129 1.317 -9.610 1.00 87.38 212 ASN A N 1
ATOM 1644 C CA . ASN A 1 212 ? 14.929 0.205 -8.694 1.00 87.38 212 ASN A CA 1
ATOM 1645 C C . ASN A 1 212 ? 13.883 0.514 -7.616 1.00 87.38 212 ASN A C 1
ATOM 1647 O O . ASN A 1 212 ? 13.432 -0.429 -6.973 1.00 87.38 212 ASN A O 1
ATOM 1651 N N . MET A 1 213 ? 13.423 1.765 -7.456 1.00 86.88 213 MET A N 1
ATOM 1652 C CA . MET A 1 213 ? 12.257 2.090 -6.609 1.00 86.88 213 MET A CA 1
ATOM 1653 C C . MET A 1 213 ? 10.951 1.475 -7.128 1.00 86.88 213 MET A C 1
ATOM 1655 O O . MET A 1 213 ? 9.976 1.398 -6.391 1.00 86.88 213 MET A O 1
ATOM 1659 N N . PHE A 1 214 ? 10.930 1.007 -8.375 1.00 84.88 214 PHE A N 1
ATOM 1660 C CA . PHE A 1 214 ? 9.755 0.427 -9.032 1.00 84.88 214 PHE A CA 1
ATOM 1661 C C . PHE A 1 214 ? 9.879 -1.080 -9.278 1.00 84.88 214 PHE A C 1
ATOM 1663 O O . PHE A 1 214 ? 9.148 -1.663 -10.083 1.00 84.88 214 PHE A O 1
ATOM 1670 N N . LYS A 1 215 ? 10.866 -1.709 -8.634 1.00 77.62 215 LYS A N 1
ATOM 1671 C CA . LYS A 1 215 ? 11.181 -3.132 -8.774 1.00 77.62 215 LYS A CA 1
ATOM 1672 C C . LYS A 1 215 ? 11.072 -3.809 -7.421 1.00 77.62 215 LYS A C 1
ATOM 1674 O O . LYS A 1 215 ? 11.513 -3.218 -6.447 1.00 77.62 215 LYS A O 1
ATOM 1679 N N . PRO A 1 216 ? 10.585 -5.052 -7.324 1.00 68.00 216 PRO A N 1
ATOM 1680 C CA . PRO A 1 216 ? 10.550 -5.762 -6.050 1.00 68.00 216 PRO A CA 1
ATOM 1681 C C . PRO A 1 216 ? 11.945 -5.843 -5.410 1.00 68.00 216 PRO A C 1
ATOM 1683 O O . PRO A 1 216 ? 12.959 -5.942 -6.101 1.00 68.00 216 PRO A O 1
ATOM 1686 N N . SER A 1 217 ? 12.001 -5.809 -4.078 1.00 64.88 217 SER A N 1
ATOM 1687 C CA . SER A 1 217 ? 13.247 -6.021 -3.335 1.00 64.88 217 SER A CA 1
ATOM 1688 C C . SER A 1 217 ? 13.703 -7.473 -3.510 1.00 64.88 217 SER A C 1
ATOM 1690 O O . SER A 1 217 ? 13.074 -8.388 -2.982 1.00 64.88 217 SER A O 1
ATOM 1692 N N . MET A 1 218 ? 14.770 -7.681 -4.280 1.00 58.59 218 MET A N 1
ATOM 1693 C CA . MET A 1 218 ? 15.365 -8.987 -4.578 1.00 58.59 218 MET A CA 1
ATOM 1694 C C . MET A 1 218 ? 16.891 -8.917 -4.412 1.00 58.59 218 MET A C 1
ATOM 1696 O O . MET A 1 218 ? 17.462 -7.830 -4.562 1.00 58.59 218 MET A O 1
ATOM 1700 N N . PRO A 1 219 ? 17.572 -10.043 -4.123 1.00 58.66 219 PRO A N 1
ATOM 1701 C CA . PRO A 1 219 ? 19.032 -10.088 -4.082 1.00 58.66 219 PRO A CA 1
ATOM 1702 C C . PRO A 1 219 ? 19.657 -9.499 -5.357 1.00 58.66 219 PRO A C 1
ATOM 1704 O O . PRO A 1 219 ? 19.211 -9.794 -6.463 1.00 58.66 219 PRO A O 1
ATOM 1707 N N . GLY A 1 220 ? 20.676 -8.650 -5.199 1.00 68.94 220 GLY A N 1
ATOM 1708 C CA . GLY A 1 220 ? 21.373 -7.993 -6.314 1.00 68.94 220 GLY A CA 1
ATOM 1709 C C . GLY A 1 220 ? 20.738 -6.691 -6.823 1.00 68.94 220 GLY A C 1
ATOM 1710 O O . GLY A 1 220 ? 21.330 -6.032 -7.673 1.00 68.94 220 GLY A O 1
ATOM 1711 N N . ILE A 1 221 ? 19.575 -6.280 -6.302 1.00 72.75 221 ILE A N 1
ATOM 1712 C CA . ILE A 1 221 ? 18.955 -4.990 -6.638 1.00 72.75 221 ILE A CA 1
ATOM 1713 C C . ILE A 1 221 ? 19.288 -3.945 -5.569 1.00 72.75 221 ILE A C 1
ATOM 1715 O O . ILE A 1 221 ? 18.752 -3.971 -4.461 1.00 72.75 221 ILE A O 1
ATOM 1719 N N . THR A 1 222 ? 20.136 -2.982 -5.926 1.00 83.88 222 THR A N 1
ATOM 1720 C CA . THR A 1 222 ? 20.495 -1.850 -5.061 1.00 83.88 222 THR A CA 1
ATOM 1721 C C . THR A 1 222 ? 19.420 -0.762 -5.113 1.00 83.88 222 THR A C 1
ATOM 1723 O O . THR A 1 222 ? 19.116 -0.232 -6.183 1.00 83.88 222 THR A O 1
ATOM 1726 N N . LYS A 1 223 ? 18.836 -0.419 -3.961 1.00 86.19 223 LYS A N 1
ATOM 1727 C CA . LYS A 1 223 ? 17.831 0.650 -3.823 1.00 86.19 223 LYS A CA 1
ATOM 1728 C C . LYS A 1 223 ? 18.495 2.024 -3.670 1.00 86.19 223 LYS A C 1
ATOM 1730 O O . LYS A 1 223 ? 19.579 2.077 -3.086 1.00 86.19 223 LYS A O 1
ATOM 1735 N N . PRO A 1 224 ? 17.889 3.118 -4.160 1.00 89.00 224 PRO A N 1
ATOM 1736 C CA . PRO A 1 224 ? 18.464 4.447 -3.992 1.00 89.00 224 PRO A CA 1
ATOM 1737 C C . PRO A 1 224 ? 18.371 4.909 -2.539 1.00 89.00 224 PRO A C 1
ATOM 1739 O O . PRO A 1 224 ? 17.381 4.644 -1.844 1.00 89.00 224 PRO A O 1
ATOM 1742 N N . TYR A 1 225 ? 19.388 5.647 -2.104 1.00 89.88 225 TYR A N 1
ATOM 1743 C CA . TYR A 1 225 ? 19.343 6.384 -0.849 1.00 89.88 225 TYR A CA 1
ATOM 1744 C C . TYR A 1 225 ? 20.039 7.741 -0.956 1.00 89.88 225 TYR A C 1
ATOM 1746 O O . TYR A 1 225 ? 20.905 7.963 -1.800 1.00 89.88 225 TYR A O 1
ATOM 1754 N N . TRP A 1 226 ? 19.675 8.641 -0.055 1.00 92.38 226 TRP A N 1
ATOM 1755 C CA . TRP A 1 226 ? 20.169 10.000 0.074 1.00 92.38 226 TRP A CA 1
ATOM 1756 C C . TRP A 1 226 ? 20.699 10.226 1.490 1.00 92.38 226 TRP A C 1
ATOM 1758 O O . TRP A 1 226 ? 20.320 9.531 2.436 1.00 92.38 226 TRP A O 1
ATOM 1768 N N . LYS A 1 227 ? 21.595 11.204 1.618 1.00 91.06 227 LYS A N 1
ATOM 1769 C CA . LYS A 1 227 ? 22.145 11.682 2.889 1.00 91.06 227 LYS A CA 1
ATOM 1770 C C . LYS A 1 227 ? 21.844 13.170 3.061 1.00 91.06 227 LYS A C 1
ATOM 1772 O O . LYS A 1 227 ? 21.487 13.852 2.094 1.00 91.06 227 LYS A O 1
ATOM 1777 N N . ASP A 1 228 ? 22.005 13.659 4.285 1.00 92.44 228 ASP A N 1
ATOM 1778 C CA . ASP A 1 228 ? 21.861 15.072 4.636 1.00 92.44 228 ASP A CA 1
ATOM 1779 C C . ASP A 1 228 ? 20.493 15.651 4.226 1.00 92.44 228 ASP A C 1
ATOM 1781 O O . ASP A 1 228 ? 20.406 16.765 3.717 1.00 92.44 228 ASP A O 1
ATOM 1785 N N . VAL A 1 229 ? 19.420 14.859 4.344 1.00 92.56 229 VAL A N 1
ATOM 1786 C CA . VAL A 1 229 ? 18.039 15.300 4.092 1.00 92.56 229 VAL A CA 1
ATOM 1787 C C . VAL A 1 229 ? 17.567 16.212 5.224 1.00 92.56 229 VAL A C 1
ATOM 1789 O O . VAL A 1 229 ? 17.485 15.784 6.374 1.00 92.56 229 VAL A O 1
ATOM 1792 N N . SER A 1 230 ? 17.228 17.452 4.883 1.00 93.38 230 SER A N 1
ATOM 1793 C CA . SER A 1 230 ? 16.693 18.466 5.799 1.00 93.38 230 SER A CA 1
ATOM 1794 C C . SER A 1 230 ? 15.729 19.407 5.066 1.00 93.38 230 SER A C 1
ATOM 1796 O O . SER A 1 230 ? 15.570 19.308 3.848 1.00 93.38 230 SER A O 1
ATOM 1798 N N . GLU A 1 231 ? 15.089 20.332 5.785 1.00 92.81 231 GLU A N 1
ATOM 1799 C CA . GLU A 1 231 ? 14.220 21.356 5.186 1.00 92.81 231 GLU A CA 1
ATOM 1800 C C . GLU A 1 231 ? 14.982 22.247 4.192 1.00 92.81 231 GLU A C 1
ATOM 1802 O O . GLU A 1 231 ? 14.459 22.554 3.122 1.00 92.81 231 GLU A O 1
ATOM 1807 N N . ASP A 1 232 ? 16.243 22.565 4.497 1.00 95.06 232 ASP A N 1
ATOM 1808 C CA . ASP A 1 232 ? 17.140 23.331 3.622 1.00 95.06 232 ASP A CA 1
ATOM 1809 C C . ASP A 1 232 ? 17.744 22.487 2.483 1.00 95.06 232 ASP A C 1
ATOM 1811 O O . ASP A 1 232 ? 18.260 23.025 1.503 1.00 95.06 232 ASP A O 1
ATOM 1815 N N . ASN A 1 233 ? 17.695 21.155 2.597 1.00 95.38 233 ASN A N 1
ATOM 1816 C CA . ASN A 1 233 ? 18.266 20.215 1.631 1.00 95.38 233 ASN A CA 1
ATOM 1817 C C . ASN A 1 233 ? 17.314 19.035 1.345 1.00 95.38 233 ASN A C 1
ATOM 1819 O O . ASN A 1 233 ? 17.640 17.867 1.619 1.00 95.38 233 ASN A O 1
ATOM 1823 N N . PRO A 1 234 ? 16.109 19.311 0.811 1.00 95.88 234 PRO A N 1
ATOM 1824 C CA . PRO A 1 234 ? 15.090 18.290 0.648 1.00 95.88 234 PRO A CA 1
ATOM 1825 C C . PRO A 1 234 ? 15.446 17.316 -0.477 1.00 95.88 234 PRO A C 1
ATOM 1827 O O . PRO A 1 234 ? 16.267 17.594 -1.357 1.00 95.88 234 PRO A O 1
ATOM 1830 N N . VAL A 1 235 ? 14.785 16.161 -0.486 1.00 95.62 235 VAL A N 1
ATOM 1831 C CA . VAL A 1 235 ? 14.755 15.258 -1.645 1.00 95.62 235 VAL A CA 1
ATOM 1832 C C . VAL A 1 235 ? 13.401 15.401 -2.316 1.00 95.62 235 VAL A C 1
ATOM 1834 O O . VAL A 1 235 ? 12.368 15.150 -1.705 1.00 95.62 235 VAL A O 1
ATOM 1837 N N . ILE A 1 236 ? 13.406 15.817 -3.576 1.00 95.62 236 ILE A N 1
ATOM 1838 C CA . ILE A 1 236 ? 12.216 15.994 -4.400 1.00 95.62 236 ILE A CA 1
ATOM 1839 C C . ILE A 1 236 ? 12.300 14.988 -5.538 1.00 95.62 236 ILE A C 1
ATOM 1841 O O . ILE A 1 236 ? 13.258 15.020 -6.305 1.00 95.62 236 ILE A O 1
ATOM 1845 N N . ILE A 1 237 ? 11.299 14.119 -5.643 1.00 95.12 237 ILE A N 1
ATOM 1846 C CA . ILE A 1 237 ? 11.183 13.084 -6.671 1.00 95.12 237 ILE A CA 1
ATOM 1847 C C . ILE A 1 237 ? 9.916 13.357 -7.469 1.00 95.12 237 ILE A C 1
ATOM 1849 O O . ILE A 1 237 ? 8.815 13.293 -6.923 1.00 95.12 237 ILE A O 1
ATOM 1853 N N . GLU A 1 238 ? 10.061 13.634 -8.758 1.00 93.75 238 GLU A N 1
ATOM 1854 C CA . GLU A 1 238 ? 8.960 13.724 -9.709 1.00 93.75 238 GLU A CA 1
ATOM 1855 C C . GLU A 1 238 ? 8.936 12.490 -10.609 1.00 93.75 238 GLU A C 1
ATOM 1857 O O . GLU A 1 238 ? 9.951 12.085 -11.169 1.00 93.75 238 GLU A O 1
ATOM 1862 N N . ILE A 1 239 ? 7.754 11.906 -10.763 1.00 91.88 239 ILE A N 1
ATOM 1863 C CA . ILE A 1 239 ? 7.478 10.765 -11.630 1.00 91.88 239 ILE A CA 1
ATOM 1864 C C . ILE A 1 239 ? 6.452 11.237 -12.653 1.00 91.88 239 ILE A C 1
ATOM 1866 O O . ILE A 1 239 ? 5.316 11.549 -12.286 1.00 91.88 239 ILE A O 1
ATOM 1870 N N . LYS A 1 240 ? 6.844 11.313 -13.924 1.00 89.50 240 LYS A N 1
ATOM 1871 C CA . LYS A 1 240 ? 6.003 11.799 -15.024 1.00 89.50 240 LYS A CA 1
ATOM 1872 C C . LYS A 1 240 ? 5.617 10.658 -15.955 1.00 89.50 240 LYS A C 1
ATOM 1874 O O . LYS A 1 240 ? 6.443 9.819 -16.316 1.00 89.50 240 LYS A O 1
ATOM 1879 N N . TRP A 1 241 ? 4.350 10.644 -16.354 1.00 86.00 241 TRP A N 1
ATOM 1880 C CA . TRP A 1 241 ? 3.826 9.660 -17.293 1.00 86.00 241 TRP A CA 1
ATOM 1881 C C . TRP A 1 241 ? 4.339 9.950 -18.712 1.00 86.00 241 TRP A C 1
ATOM 1883 O O . TRP A 1 241 ? 4.477 11.117 -19.083 1.00 86.00 241 TRP A O 1
ATOM 1893 N N . PRO A 1 242 ? 4.594 8.914 -19.532 1.00 79.62 242 PRO A N 1
ATOM 1894 C CA . PRO A 1 242 ? 5.019 9.102 -20.915 1.00 79.62 242 PRO A CA 1
ATOM 1895 C C . PRO A 1 242 ? 3.931 9.784 -21.760 1.00 79.62 242 PRO A C 1
ATOM 1897 O O . PRO A 1 242 ? 2.802 9.298 -21.869 1.00 79.62 242 PRO A O 1
ATOM 1900 N N . GLY A 1 243 ? 4.291 10.877 -22.437 1.00 70.88 243 GLY A N 1
ATOM 1901 C CA . GLY A 1 243 ? 3.409 11.579 -23.375 1.00 70.88 243 GLY A CA 1
ATOM 1902 C C . GLY A 1 243 ? 2.154 12.165 -22.714 1.00 70.88 243 GLY A C 1
ATOM 1903 O O . GLY A 1 243 ? 2.213 12.724 -21.626 1.00 70.88 243 GLY A O 1
ATOM 1904 N N . SER A 1 244 ? 1.000 12.051 -23.379 1.00 58.84 244 SER A N 1
ATOM 1905 C CA . SER A 1 244 ? -0.309 12.471 -22.844 1.00 58.84 244 SER A CA 1
ATOM 1906 C C . SER A 1 244 ? -1.036 11.363 -22.071 1.00 58.84 244 SER A C 1
ATOM 1908 O O . SER A 1 244 ? -2.240 11.470 -21.818 1.00 58.84 244 SER A O 1
ATOM 1910 N N . GLN A 1 245 ? -0.337 10.271 -21.732 1.00 61.00 245 GLN A N 1
ATOM 1911 C CA . GLN A 1 245 ? -0.945 9.161 -21.011 1.00 61.00 245 GLN A CA 1
ATOM 1912 C C . GLN A 1 245 ? -1.266 9.544 -19.573 1.00 61.00 245 GLN A C 1
ATOM 1914 O O . GLN A 1 245 ? -0.635 10.399 -18.957 1.00 61.00 245 GLN A O 1
ATOM 1919 N N . SER A 1 246 ? -2.282 8.881 -19.039 1.00 61.97 246 SER A N 1
ATOM 1920 C CA . SER A 1 246 ? -2.790 9.172 -17.716 1.00 61.97 246 SER A CA 1
ATOM 1921 C C . SER A 1 246 ? -3.384 7.917 -17.100 1.00 61.97 246 SER A C 1
ATOM 1923 O O . SER A 1 246 ? -4.009 7.136 -17.821 1.00 61.97 246 SER A O 1
ATOM 1925 N N . SER A 1 247 ? -3.219 7.729 -15.794 1.00 62.38 247 SER A N 1
ATOM 1926 C CA . SER A 1 247 ? -3.691 6.522 -15.103 1.00 62.38 247 SER A CA 1
ATOM 1927 C C . SER A 1 247 ? -4.798 6.811 -14.091 1.00 62.38 247 SER A C 1
ATOM 1929 O O . SER A 1 247 ? -4.917 7.930 -13.591 1.00 62.38 247 SER A O 1
ATOM 1931 N N . HIS A 1 248 ? -5.637 5.804 -13.838 1.00 62.31 248 HIS A N 1
ATOM 1932 C CA . HIS A 1 248 ? -6.662 5.837 -12.799 1.00 62.31 248 HIS A CA 1
ATOM 1933 C C . HIS A 1 248 ? -6.070 5.227 -11.534 1.00 62.31 248 HIS A C 1
ATOM 1935 O O . HIS A 1 248 ? -5.918 4.012 -11.455 1.00 62.31 248 HIS A O 1
ATOM 1941 N N . SER A 1 249 ? -5.717 6.045 -10.551 1.00 68.75 249 SER A N 1
ATOM 1942 C CA . SER A 1 249 ? -5.099 5.564 -9.315 1.00 68.75 249 SER A CA 1
ATOM 1943 C C . SER A 1 249 ? -6.019 5.752 -8.116 1.00 68.75 249 SER A C 1
ATOM 1945 O O . SER A 1 249 ? -6.840 6.668 -8.074 1.00 68.75 249 SER A O 1
ATOM 1947 N N . HIS A 1 250 ? -5.897 4.853 -7.143 1.00 65.44 250 HIS A N 1
ATOM 1948 C CA . HIS A 1 250 ? -6.696 4.876 -5.920 1.00 65.44 250 HIS A CA 1
ATOM 1949 C C . HIS A 1 250 ? -5.856 5.174 -4.680 1.00 65.44 250 HIS A C 1
ATOM 1951 O O . HIS A 1 250 ? -6.249 5.983 -3.844 1.00 65.44 250 HIS A O 1
ATOM 1957 N N . ALA A 1 251 ? -4.685 4.553 -4.575 1.00 68.44 251 ALA A N 1
ATOM 1958 C CA . ALA A 1 251 ? -3.793 4.731 -3.442 1.00 68.44 251 ALA A CA 1
ATOM 1959 C C . ALA A 1 251 ? -2.335 4.666 -3.895 1.00 68.44 251 ALA A C 1
ATOM 1961 O O . ALA A 1 251 ? -1.996 3.942 -4.835 1.00 68.44 251 ALA A O 1
ATOM 1962 N N . LEU A 1 252 ? -1.478 5.413 -3.209 1.00 75.94 252 LEU A N 1
ATOM 1963 C CA . LEU A 1 252 ? -0.033 5.288 -3.310 1.00 75.94 252 LEU A CA 1
ATOM 1964 C C . LEU A 1 252 ? 0.470 4.482 -2.124 1.00 75.94 252 LEU A C 1
ATOM 1966 O O . LEU A 1 252 ? 0.000 4.636 -1.004 1.00 75.94 252 LEU A O 1
ATOM 1970 N N . LEU A 1 253 ? 1.467 3.658 -2.372 1.00 73.94 253 LEU A N 1
ATOM 1971 C CA . LEU A 1 253 ? 2.167 2.913 -1.363 1.00 73.94 253 LEU A CA 1
ATOM 1972 C C . LEU A 1 253 ? 3.645 3.269 -1.388 1.00 73.94 253 LEU A C 1
ATOM 1974 O O . LEU A 1 253 ? 4.331 3.058 -2.387 1.00 73.94 253 LEU A O 1
ATOM 1978 N N . MET A 1 254 ? 4.132 3.789 -0.270 1.00 75.31 254 MET A N 1
ATOM 1979 C CA . MET A 1 254 ? 5.537 4.113 -0.075 1.00 75.31 254 MET A CA 1
ATOM 1980 C C . MET A 1 254 ? 6.145 3.114 0.901 1.00 75.31 254 MET A C 1
ATOM 1982 O O . MET A 1 254 ? 5.656 2.926 2.013 1.00 75.31 254 MET A O 1
ATOM 1986 N N . VAL A 1 255 ? 7.216 2.457 0.467 1.00 74.69 255 VAL A N 1
ATOM 1987 C CA . VAL A 1 255 ? 7.985 1.513 1.275 1.00 74.69 255 VAL A CA 1
ATOM 1988 C C . VAL A 1 255 ? 9.322 2.160 1.608 1.00 74.69 255 VAL A C 1
ATOM 1990 O O . VAL A 1 255 ? 10.196 2.219 0.732 1.00 74.69 255 VAL A O 1
ATOM 1993 N N . PRO A 1 256 ? 9.503 2.636 2.851 1.00 71.50 256 PRO A N 1
ATOM 1994 C CA . PRO A 1 256 ? 10.814 2.965 3.396 1.00 71.50 256 PRO A CA 1
ATOM 1995 C C . PRO A 1 256 ? 11.836 1.858 3.091 1.00 71.50 256 PRO A C 1
ATOM 1997 O O . PRO A 1 256 ? 11.524 0.668 3.158 1.00 71.50 256 PRO A O 1
ATOM 2000 N N . GLY A 1 257 ? 13.051 2.232 2.692 1.00 66.44 257 GLY A N 1
ATOM 2001 C CA . GLY A 1 257 ? 14.121 1.270 2.423 1.00 66.44 257 GLY A CA 1
ATOM 2002 C C . GLY A 1 257 ? 14.499 0.477 3.678 1.00 66.44 257 GLY A C 1
ATOM 2003 O O . GLY A 1 257 ? 14.542 1.032 4.776 1.00 66.44 257 GLY A O 1
ATOM 2004 N N . GLY A 1 258 ? 14.754 -0.825 3.496 1.00 56.19 258 GLY A N 1
ATOM 2005 C CA . GLY A 1 258 ? 15.028 -1.773 4.578 1.00 56.19 258 GLY A CA 1
ATOM 2006 C C . GLY A 1 258 ? 15.679 -3.068 4.092 1.00 56.19 258 GLY A C 1
ATOM 2007 O O . GLY A 1 258 ? 15.015 -4.099 4.057 1.00 56.19 258 GLY A O 1
ATOM 2008 N N . TYR A 1 259 ? 16.958 -3.042 3.701 1.00 45.56 259 TYR A N 1
ATOM 2009 C CA . TYR A 1 259 ? 17.758 -4.273 3.572 1.00 45.56 259 TYR A CA 1
ATOM 2010 C C . TYR A 1 259 ? 19.245 -3.994 3.857 1.00 45.56 259 TYR A C 1
ATOM 2012 O O . TYR A 1 259 ? 19.881 -3.210 3.159 1.00 45.56 259 TYR A O 1
ATOM 2020 N N . GLY A 1 260 ? 19.804 -4.646 4.884 1.00 49.06 260 GLY A N 1
ATOM 2021 C CA . GLY A 1 260 ? 21.225 -4.552 5.262 1.00 49.06 260 GLY A CA 1
ATOM 2022 C C . GLY A 1 260 ? 21.582 -3.471 6.298 1.00 49.06 260 GLY A C 1
ATOM 2023 O O . GLY A 1 260 ? 20.724 -2.761 6.819 1.00 49.06 260 GLY A O 1
ATOM 2024 N N . THR A 1 261 ? 22.876 -3.374 6.625 1.00 42.03 261 THR A N 1
ATOM 2025 C CA . THR A 1 261 ? 23.459 -2.504 7.673 1.00 42.03 261 THR A CA 1
ATOM 2026 C C . THR A 1 261 ? 23.527 -1.014 7.315 1.00 42.03 261 THR A C 1
ATOM 2028 O O . THR A 1 261 ? 23.853 -0.208 8.178 1.00 42.03 261 THR A O 1
ATOM 2031 N N . LEU A 1 262 ? 23.202 -0.634 6.076 1.00 46.44 262 LEU A N 1
ATOM 2032 C CA . LEU A 1 262 ? 23.294 0.747 5.575 1.00 46.44 262 LEU A CA 1
ATOM 2033 C C . LEU A 1 262 ? 21.961 1.308 5.052 1.00 46.44 262 LEU A C 1
ATOM 2035 O O . LEU A 1 262 ? 21.960 2.379 4.461 1.00 46.44 262 LEU A O 1
ATOM 2039 N N . GLY A 1 263 ? 20.852 0.578 5.207 1.00 49.53 263 GLY A N 1
ATOM 2040 C CA . GLY A 1 263 ? 19.622 0.841 4.456 1.00 49.53 263 GLY A CA 1
ATOM 2041 C C . GLY A 1 263 ? 18.345 0.718 5.269 1.00 49.53 263 GLY A C 1
ATOM 2042 O O . GLY A 1 263 ? 17.376 0.193 4.738 1.00 49.53 263 GLY A O 1
ATOM 2043 N N . ARG A 1 264 ? 18.347 1.141 6.537 1.00 58.12 264 ARG A N 1
ATOM 2044 C CA . ARG A 1 264 ? 17.110 1.390 7.289 1.00 58.12 264 ARG A CA 1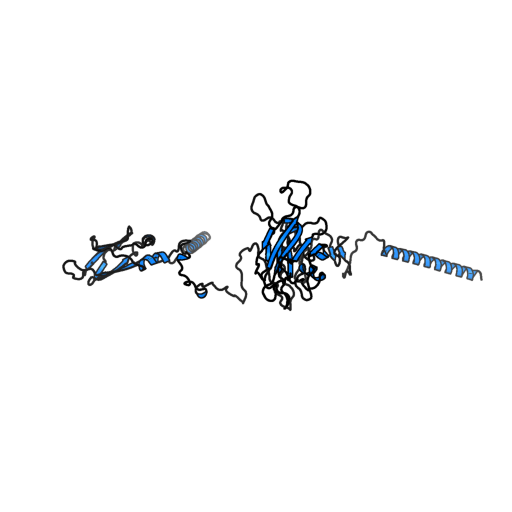
ATOM 2045 C C . ARG A 1 264 ? 16.899 2.891 7.342 1.00 58.12 264 ARG A C 1
ATOM 2047 O O . ARG A 1 264 ? 17.818 3.610 7.730 1.00 58.12 264 ARG A O 1
ATOM 2054 N N . ASN A 1 265 ? 15.693 3.347 7.033 1.00 63.62 265 ASN A N 1
ATOM 2055 C CA . ASN A 1 265 ? 15.285 4.644 7.551 1.00 63.62 265 ASN A CA 1
ATOM 2056 C C . ASN A 1 265 ? 15.188 4.502 9.067 1.00 63.62 265 ASN A C 1
ATOM 2058 O O . ASN A 1 265 ? 14.324 3.776 9.559 1.00 63.62 265 ASN A O 1
ATOM 2062 N N . THR A 1 266 ? 16.095 5.132 9.808 1.00 66.19 266 THR A N 1
ATOM 2063 C CA . THR A 1 266 ? 15.792 5.423 11.206 1.00 66.19 266 THR A CA 1
ATOM 2064 C C . THR A 1 266 ? 14.787 6.564 11.154 1.00 66.19 266 THR A C 1
ATOM 2066 O O . THR A 1 266 ? 14.982 7.560 10.472 1.00 66.19 266 THR A O 1
ATOM 2069 N N . LEU A 1 267 ? 13.601 6.349 11.682 1.00 68.94 267 LEU A N 1
ATOM 2070 C CA . LEU A 1 267 ? 12.534 7.344 11.598 1.00 68.94 267 LEU A CA 1
ATOM 2071 C C . LEU A 1 267 ? 12.823 8.460 12.602 1.00 68.94 267 LEU A C 1
ATOM 2073 O O . LEU A 1 267 ? 13.633 8.225 13.494 1.00 68.94 267 LEU A O 1
ATOM 2077 N N . PRO A 1 268 ? 12.220 9.655 12.506 1.00 79.25 268 PRO A N 1
ATOM 2078 C CA . PRO A 1 268 ? 11.080 10.060 11.674 1.00 79.25 268 PRO A CA 1
ATOM 2079 C C . PRO A 1 268 ? 11.394 10.449 10.223 1.00 79.25 268 PRO A C 1
ATOM 2081 O O . PRO A 1 268 ? 12.488 10.919 9.913 1.00 79.25 268 PRO A O 1
ATOM 2084 N N . ILE A 1 269 ? 10.387 10.355 9.345 1.00 84.31 269 ILE A N 1
ATOM 2085 C CA . ILE A 1 269 ? 10.407 10.943 7.994 1.00 84.31 269 ILE A CA 1
ATOM 2086 C C . ILE A 1 269 ? 9.298 11.999 7.863 1.00 84.31 269 ILE A C 1
ATOM 2088 O O . ILE A 1 269 ? 8.138 11.709 8.145 1.00 84.31 269 ILE A O 1
ATOM 2092 N N . ASN A 1 270 ? 9.634 13.196 7.373 1.00 88.31 270 ASN A N 1
ATOM 2093 C CA . ASN A 1 270 ? 8.649 14.211 6.979 1.00 88.31 270 ASN A CA 1
ATOM 2094 C C . ASN A 1 270 ? 8.567 14.253 5.464 1.00 88.31 270 ASN A C 1
ATOM 2096 O O . ASN A 1 270 ? 9.591 14.439 4.795 1.00 88.31 270 ASN A O 1
ATOM 2100 N N . TYR A 1 271 ? 7.364 14.099 4.920 1.00 87.62 271 TYR A N 1
ATOM 2101 C CA . TYR A 1 271 ? 7.190 14.143 3.481 1.00 87.62 271 TYR A CA 1
ATOM 2102 C C . TYR A 1 271 ? 5.827 14.680 3.052 1.00 87.62 271 TYR A C 1
ATOM 2104 O O . TYR A 1 271 ? 4.816 14.549 3.736 1.00 87.62 271 TYR A O 1
ATOM 2112 N N . LYS A 1 272 ? 5.813 15.208 1.832 1.00 87.50 272 LYS A N 1
ATOM 2113 C CA . LYS A 1 272 ? 4.660 15.780 1.155 1.00 87.50 272 LYS A CA 1
ATOM 2114 C C . LYS A 1 272 ? 4.468 15.136 -0.208 1.00 87.50 272 LYS A C 1
ATOM 2116 O O . LYS A 1 272 ? 5.422 15.009 -0.978 1.00 87.50 272 LYS A O 1
ATOM 2121 N N . ILE A 1 273 ? 3.226 14.774 -0.524 1.00 84.12 273 ILE A N 1
ATOM 2122 C CA . ILE A 1 273 ? 2.837 14.240 -1.834 1.00 84.12 273 ILE A CA 1
ATOM 2123 C C . ILE A 1 273 ? 1.949 15.244 -2.574 1.00 84.12 273 ILE A C 1
ATOM 2125 O O . ILE A 1 273 ? 0.910 15.688 -2.075 1.00 84.12 273 ILE A O 1
ATOM 2129 N N . GLU A 1 274 ? 2.348 15.561 -3.802 1.00 83.06 274 GLU A N 1
ATOM 2130 C CA . GLU A 1 274 ? 1.594 16.368 -4.758 1.00 83.06 274 GLU A CA 1
ATOM 2131 C C . GLU A 1 274 ? 1.267 15.524 -5.999 1.00 83.06 274 GLU A C 1
ATOM 2133 O O . GLU A 1 274 ? 2.121 14.820 -6.544 1.00 83.06 274 GLU A O 1
ATOM 2138 N N . THR A 1 275 ? 0.025 15.598 -6.466 1.00 78.31 275 THR A N 1
ATOM 2139 C CA . THR A 1 275 ? -0.463 14.867 -7.640 1.00 78.31 275 THR A CA 1
ATOM 2140 C C . THR A 1 275 ? -0.955 15.846 -8.700 1.00 78.31 275 THR A C 1
ATOM 2142 O O . THR A 1 275 ? -1.535 16.887 -8.403 1.00 78.31 275 THR A O 1
ATOM 2145 N N . TYR A 1 276 ? -0.707 15.530 -9.967 1.00 76.25 276 TYR A N 1
ATOM 2146 C CA . TYR A 1 276 ? -1.052 16.387 -11.098 1.00 76.25 276 TYR A CA 1
ATOM 2147 C C . TYR A 1 276 ? -1.788 15.562 -12.144 1.00 76.25 276 TYR A C 1
ATOM 2149 O O . TYR A 1 276 ? -1.372 14.451 -12.475 1.00 76.25 276 TYR A O 1
ATOM 2157 N N . GLY A 1 277 ? -2.881 16.105 -12.667 1.00 71.69 277 GLY A N 1
ATOM 2158 C CA . GLY A 1 277 ? -3.729 15.420 -13.632 1.00 71.69 277 GLY A CA 1
ATOM 2159 C C . GLY A 1 277 ? -4.831 16.330 -14.162 1.00 71.69 277 GLY A C 1
ATOM 2160 O O . GLY A 1 277 ? -4.937 17.496 -13.783 1.00 71.69 277 GLY A O 1
ATOM 2161 N N . ASN A 1 278 ? -5.667 15.795 -15.048 1.00 57.75 278 ASN A N 1
ATOM 2162 C CA . ASN A 1 278 ? -6.826 16.518 -15.570 1.00 57.75 278 ASN A CA 1
ATOM 2163 C C . ASN A 1 278 ? -8.066 16.215 -14.724 1.00 57.75 278 ASN A C 1
ATOM 2165 O O . ASN A 1 278 ? -8.456 15.059 -14.614 1.00 57.75 278 ASN A O 1
ATOM 2169 N N . ALA A 1 279 ? -8.725 17.243 -14.183 1.00 49.78 279 ALA A N 1
ATOM 2170 C CA . ALA A 1 279 ? -10.003 17.070 -13.493 1.00 49.78 279 ALA A CA 1
ATOM 2171 C C . ALA A 1 279 ? -11.140 16.697 -14.469 1.00 49.78 279 ALA A C 1
ATOM 2173 O O . ALA A 1 279 ? -11.094 17.034 -15.661 1.00 49.78 279 ALA A O 1
ATOM 2174 N N . TYR A 1 280 ? -12.175 16.024 -13.954 1.00 47.62 280 TYR A N 1
ATOM 2175 C CA . TYR A 1 280 ? -13.378 15.665 -14.708 1.00 47.62 280 TYR A CA 1
ATOM 2176 C C . TYR A 1 280 ? -14.070 16.916 -15.281 1.00 47.62 280 TYR A C 1
ATOM 2178 O O . TYR A 1 280 ? -13.941 18.015 -14.741 1.00 47.62 280 TYR A O 1
ATOM 2186 N N . LYS A 1 281 ? -14.814 16.773 -16.390 1.00 41.59 281 LYS A N 1
ATOM 2187 C CA . LYS A 1 281 ? -15.526 17.893 -17.051 1.00 41.59 281 LYS A CA 1
ATOM 2188 C C . LYS A 1 281 ? -16.481 18.635 -16.104 1.00 41.59 281 LYS A C 1
ATOM 2190 O O . LYS A 1 281 ? -16.686 19.830 -16.287 1.00 41.59 281 LYS A O 1
ATOM 2195 N N . GLU A 1 282 ? -17.007 17.940 -15.100 1.00 44.34 282 GLU A N 1
ATOM 2196 C CA . GLU A 1 282 ? -17.924 18.468 -14.077 1.00 44.34 282 GLU A CA 1
ATOM 2197 C C . GLU A 1 282 ? -17.207 19.259 -12.968 1.00 44.34 282 GLU A C 1
ATOM 2199 O O . GLU A 1 282 ? -17.851 19.907 -12.153 1.00 44.34 282 GLU A O 1
ATOM 2204 N N . CYS A 1 283 ? -15.870 19.278 -12.973 1.00 46.12 283 CYS A N 1
ATOM 2205 C CA . CYS A 1 283 ? -15.035 20.028 -12.034 1.00 46.12 283 CYS A CA 1
ATOM 2206 C C . CYS A 1 283 ? -14.464 21.331 -12.637 1.00 46.12 283 CYS A C 1
ATOM 2208 O O . CYS A 1 283 ? -13.451 21.831 -12.151 1.00 46.12 283 CYS A O 1
ATOM 2210 N N . LYS A 1 284 ? -15.035 21.863 -13.731 1.00 44.75 284 LYS A N 1
ATOM 2211 C CA . LYS A 1 284 ? -14.496 23.046 -14.438 1.00 44.75 284 LYS A CA 1
ATOM 2212 C C . LYS A 1 284 ? -15.264 24.341 -14.133 1.00 44.75 284 LYS A C 1
ATOM 2214 O O . LYS A 1 284 ? -16.472 24.313 -13.927 1.00 44.75 284 LYS A O 1
ATOM 2219 N N . PRO A 1 285 ? -14.565 25.487 -14.186 1.00 36.22 285 PRO A N 1
ATOM 2220 C CA . PRO A 1 285 ? -14.425 26.234 -15.442 1.00 36.22 285 PRO A CA 1
ATOM 2221 C C . PRO A 1 285 ? -12.937 26.242 -15.820 1.00 36.22 285 PRO A C 1
ATOM 2223 O O . PRO A 1 285 ? -12.085 26.486 -14.984 1.00 36.22 285 PRO A O 1
ATOM 2226 N N . GLY A 1 286 ? -12.460 25.867 -16.997 1.00 36.66 286 GLY A N 1
ATOM 2227 C CA . GLY A 1 286 ? -12.839 26.185 -18.365 1.00 36.66 286 GLY A CA 1
ATOM 2228 C C . GLY A 1 286 ? -11.485 26.235 -19.098 1.00 36.66 286 GLY A C 1
ATOM 2229 O O . GLY A 1 286 ? -10.538 26.795 -18.571 1.00 36.66 286 GLY A O 1
ATOM 2230 N N . ASN A 1 287 ? -11.367 25.550 -20.237 1.00 37.09 287 ASN A N 1
ATOM 2231 C CA . ASN A 1 287 ? -10.247 25.590 -21.197 1.00 37.09 287 ASN A CA 1
ATOM 2232 C C . ASN A 1 287 ? -8.794 25.467 -20.675 1.00 37.09 287 ASN A C 1
ATOM 2234 O O . ASN A 1 287 ? -8.166 26.432 -20.274 1.00 37.09 287 ASN A O 1
ATOM 2238 N N . GLY A 1 288 ? -8.244 24.252 -20.827 1.00 44.41 288 GLY A N 1
ATOM 2239 C CA . GLY A 1 288 ? -6.817 23.994 -21.071 1.00 44.41 288 GLY A CA 1
ATOM 2240 C C . GLY A 1 288 ? -5.786 24.630 -20.137 1.00 44.41 288 GLY A C 1
ATOM 2241 O O . GLY A 1 288 ? -5.026 25.464 -20.597 1.00 44.41 288 GLY A O 1
ATOM 2242 N N . PHE A 1 289 ? -5.681 24.163 -18.891 1.00 36.66 289 PHE A N 1
ATOM 2243 C CA . PHE A 1 289 ? -4.515 24.403 -18.032 1.00 36.66 289 PHE A CA 1
ATOM 2244 C C . PHE A 1 289 ? -4.253 23.182 -17.136 1.00 36.66 289 PHE A C 1
ATOM 2246 O O . PHE A 1 289 ? -5.195 22.486 -16.751 1.00 36.66 289 PHE A O 1
ATOM 2253 N N . GLU A 1 290 ? -2.975 22.909 -16.849 1.00 43.44 290 GLU A N 1
ATOM 2254 C CA . GLU A 1 290 ? -2.496 21.908 -15.884 1.00 43.44 290 GLU A CA 1
ATOM 2255 C C . GLU A 1 290 ? -3.133 22.207 -14.514 1.00 43.44 290 GLU A C 1
ATOM 2257 O O . GLU A 1 290 ? -2.803 23.203 -13.871 1.00 43.44 290 GLU A O 1
ATOM 2262 N N . ILE A 1 291 ? -4.097 21.389 -14.077 1.00 48.66 291 ILE A N 1
ATOM 2263 C CA . ILE A 1 291 ? -4.726 21.564 -12.763 1.00 48.66 291 ILE A CA 1
ATOM 2264 C C . ILE A 1 291 ? -3.759 21.002 -11.717 1.00 48.66 291 ILE A C 1
ATOM 2266 O O . ILE A 1 291 ? -3.568 19.790 -11.597 1.00 48.66 291 ILE A O 1
ATOM 2270 N N . LYS A 1 292 ? -3.115 21.910 -10.980 1.00 51.62 292 LYS A N 1
ATOM 2271 C CA . LYS A 1 292 ? -2.220 21.602 -9.864 1.00 51.62 292 LYS A CA 1
ATOM 2272 C C . LYS A 1 292 ? -3.049 21.315 -8.610 1.00 51.62 292 LYS A C 1
ATOM 2274 O O . LYS A 1 292 ? -3.584 22.244 -8.006 1.00 51.62 292 LYS A O 1
ATOM 2279 N N . TRP A 1 293 ? -3.112 20.059 -8.173 1.00 51.59 293 TRP A N 1
ATOM 2280 C CA . TRP A 1 293 ? -3.558 19.747 -6.814 1.00 51.59 293 TRP A CA 1
ATOM 2281 C C . TRP A 1 293 ? -2.361 19.932 -5.884 1.00 51.59 293 TRP A C 1
ATOM 2283 O O . TRP A 1 293 ? -1.405 19.160 -5.910 1.00 51.59 293 TRP A O 1
ATOM 2293 N N . THR A 1 294 ? -2.361 21.016 -5.111 1.00 48.91 294 THR A N 1
ATOM 2294 C CA . THR A 1 294 ? -1.230 21.334 -4.232 1.00 48.91 294 THR A CA 1
ATOM 2295 C C . THR A 1 294 ? -1.483 20.696 -2.868 1.00 48.91 294 THR A C 1
ATOM 2297 O O . THR A 1 294 ? -2.415 21.103 -2.187 1.00 48.91 294 THR A O 1
ATOM 2300 N N . ALA A 1 295 ? -0.643 19.716 -2.509 1.00 49.62 295 ALA A N 1
ATOM 2301 C CA . ALA A 1 295 ? -0.646 18.927 -1.269 1.00 49.62 295 ALA A CA 1
ATOM 2302 C C . ALA A 1 295 ? -1.929 18.109 -1.014 1.00 49.62 295 ALA A C 1
ATOM 2304 O O . ALA A 1 295 ? -2.916 18.632 -0.512 1.00 49.62 295 ALA A O 1
ATOM 2305 N N . GLN A 1 296 ? -1.909 16.805 -1.311 1.00 59.81 296 GLN A N 1
ATOM 2306 C CA . GLN A 1 296 ? -2.981 15.919 -0.830 1.00 59.81 296 GLN A CA 1
ATOM 2307 C C . GLN A 1 296 ? -2.674 15.348 0.554 1.00 59.81 296 GLN A C 1
ATOM 2309 O O . GLN A 1 296 ? -3.589 15.138 1.340 1.00 59.81 296 GLN A O 1
ATOM 2314 N N . HIS A 1 297 ? -1.391 15.137 0.858 1.00 65.12 297 HIS A N 1
ATOM 2315 C CA . HIS A 1 297 ? -0.948 14.558 2.121 1.00 65.12 297 HIS A CA 1
ATOM 2316 C C . HIS A 1 297 ? 0.385 15.181 2.524 1.00 65.12 297 HIS A C 1
ATOM 2318 O O . HIS A 1 297 ? 1.389 14.996 1.831 1.00 65.12 297 HIS A O 1
ATOM 2324 N N . ASP A 1 298 ? 0.356 15.937 3.615 1.00 74.81 298 ASP A N 1
ATOM 2325 C CA . ASP A 1 298 ? 1.535 16.361 4.361 1.00 74.81 298 ASP A CA 1
ATOM 2326 C C . ASP A 1 298 ? 1.623 15.458 5.586 1.00 74.81 298 ASP A C 1
ATOM 2328 O O . ASP A 1 298 ? 0.621 15.284 6.288 1.00 74.81 298 ASP A O 1
ATOM 2332 N N . VAL A 1 299 ? 2.763 14.803 5.783 1.00 76.00 299 VAL A N 1
ATOM 2333 C CA . VAL A 1 299 ? 2.964 13.958 6.953 1.00 76.00 299 VAL A CA 1
ATOM 2334 C C . VAL A 1 299 ? 4.228 14.369 7.669 1.00 76.00 299 VAL A C 1
ATOM 2336 O O . VAL A 1 299 ? 5.332 14.289 7.128 1.00 76.00 299 VAL A O 1
ATOM 2339 N N . GLU A 1 300 ? 4.034 14.766 8.918 1.00 81.88 300 GLU A N 1
ATOM 2340 C CA . GLU A 1 300 ? 5.085 15.142 9.841 1.00 81.88 300 GLU A CA 1
ATOM 2341 C C . GLU A 1 300 ? 5.373 13.998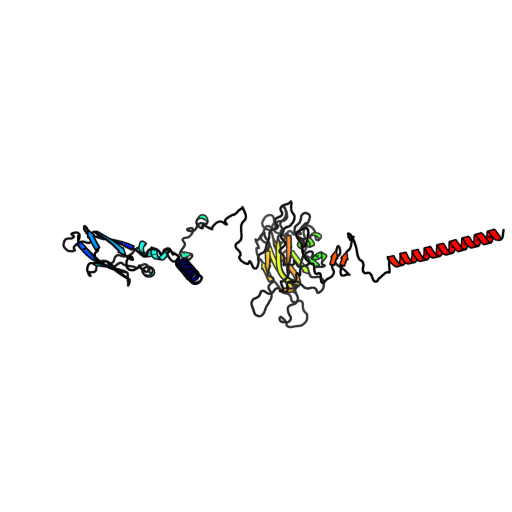 10.809 1.00 81.88 300 GLU A C 1
ATOM 2343 O O . GLU A 1 300 ? 4.467 13.344 11.320 1.00 81.88 300 GLU A O 1
ATOM 2348 N N . ASN A 1 301 ? 6.657 13.797 11.087 1.00 76.44 301 ASN A N 1
ATOM 2349 C CA . ASN A 1 301 ? 7.191 12.843 12.044 1.00 76.44 301 ASN A CA 1
ATOM 2350 C C . ASN A 1 301 ? 6.669 11.410 11.865 1.00 76.44 301 ASN A C 1
ATOM 2352 O O . ASN A 1 301 ? 6.336 10.747 12.847 1.00 76.44 301 ASN A O 1
ATOM 2356 N N . GLU A 1 302 ? 6.619 10.924 10.621 1.00 72.56 302 GLU A N 1
ATOM 2357 C CA . GLU A 1 302 ? 6.218 9.544 10.358 1.00 72.56 302 GLU A CA 1
ATOM 2358 C C . GLU A 1 302 ? 7.221 8.571 10.982 1.00 72.56 302 GLU A C 1
ATOM 2360 O O . GLU A 1 302 ? 8.401 8.613 10.630 1.00 72.56 302 GLU A O 1
ATOM 2365 N N . ASN A 1 303 ? 6.735 7.700 11.869 1.00 71.62 303 ASN A N 1
ATOM 2366 C CA . ASN A 1 303 ? 7.515 6.748 12.661 1.00 71.62 303 ASN A CA 1
ATOM 2367 C C . ASN A 1 303 ? 7.204 5.280 12.335 1.00 71.62 303 ASN A C 1
ATOM 2369 O O . ASN A 1 303 ? 7.672 4.372 13.026 1.00 71.62 303 ASN A O 1
ATOM 2373 N N . ASP A 1 304 ? 6.464 5.026 11.262 1.00 63.38 304 ASP A N 1
ATOM 2374 C CA . ASP A 1 304 ? 6.245 3.676 10.771 1.00 63.38 304 ASP A CA 1
ATOM 2375 C C . ASP A 1 304 ? 7.468 3.171 9.989 1.00 63.38 304 ASP A C 1
ATOM 2377 O O . ASP A 1 304 ? 7.846 3.688 8.936 1.00 63.38 304 ASP A O 1
ATOM 2381 N N . GLN A 1 305 ? 8.089 2.089 10.480 1.00 54.66 305 GLN A N 1
ATOM 2382 C CA . GLN A 1 305 ? 9.161 1.372 9.756 1.00 54.66 305 GLN A CA 1
ATOM 2383 C C . GLN A 1 305 ? 8.627 0.596 8.552 1.00 54.66 305 GLN A C 1
ATOM 2385 O O . GLN A 1 305 ? 9.391 0.000 7.788 1.00 54.66 305 GLN A O 1
ATOM 2390 N N . PHE A 1 306 ? 7.308 0.550 8.418 1.00 53.19 306 PHE A N 1
ATOM 2391 C CA . PHE A 1 306 ? 6.603 -0.319 7.513 1.00 53.19 306 PHE A CA 1
ATOM 2392 C C . PHE A 1 306 ? 5.789 0.466 6.488 1.00 53.19 306 PHE A C 1
ATOM 2394 O O . PHE A 1 306 ? 5.635 1.681 6.504 1.00 53.19 306 PHE A O 1
ATOM 2401 N N . LEU A 1 307 ? 5.349 -0.321 5.524 1.00 58.00 307 LEU A N 1
ATOM 2402 C CA . LEU A 1 307 ? 4.489 -0.025 4.401 1.00 58.00 307 LEU A CA 1
ATOM 2403 C C . LEU A 1 307 ? 3.457 1.091 4.646 1.00 58.00 307 LEU A C 1
ATOM 2405 O O . LEU A 1 307 ? 2.485 0.884 5.368 1.00 58.00 307 LEU A O 1
ATOM 2409 N N . LYS A 1 308 ? 3.609 2.229 3.963 1.00 68.12 308 LYS A N 1
ATOM 2410 C CA . LYS A 1 308 ? 2.686 3.356 4.097 1.00 68.12 308 LYS A CA 1
ATOM 2411 C C . LYS A 1 308 ? 1.730 3.458 2.922 1.00 68.12 308 LYS A C 1
ATOM 2413 O O . LYS A 1 308 ? 2.161 3.751 1.807 1.00 68.12 308 LYS A O 1
ATOM 2418 N N . VAL A 1 309 ? 0.440 3.242 3.171 1.00 68.06 309 VAL A N 1
ATOM 2419 C CA . VAL A 1 309 ? -0.627 3.446 2.181 1.00 68.06 309 VAL A CA 1
ATOM 2420 C C . VAL A 1 309 ? -1.210 4.841 2.353 1.00 68.06 309 VAL A C 1
ATOM 2422 O O . VAL A 1 309 ? -1.720 5.191 3.411 1.00 68.06 309 VAL A O 1
ATOM 2425 N N . VAL A 1 310 ? -1.159 5.627 1.288 1.00 69.56 310 VAL A N 1
ATOM 2426 C CA . VAL A 1 310 ? -1.724 6.968 1.208 1.00 69.56 310 VAL A CA 1
ATOM 2427 C C . VAL A 1 310 ? -2.903 6.914 0.232 1.00 69.56 310 VAL A C 1
ATOM 2429 O O . VAL A 1 310 ? -2.678 6.682 -0.963 1.00 69.56 310 VAL A O 1
ATOM 2432 N N . PRO A 1 311 ? -4.157 7.081 0.691 1.00 65.75 311 PRO A N 1
ATOM 2433 C CA . PRO A 1 311 ? -5.289 7.198 -0.223 1.00 65.75 311 PRO A CA 1
ATOM 2434 C C . PRO A 1 311 ? -5.097 8.441 -1.094 1.00 65.75 311 PRO A C 1
ATOM 2436 O O . PRO A 1 311 ? -4.605 9.449 -0.616 1.00 65.75 311 PRO A O 1
ATOM 2439 N N . LEU A 1 312 ? -5.461 8.395 -2.373 1.00 64.38 312 LEU A N 1
ATOM 2440 C CA . LEU A 1 312 ? -5.402 9.576 -3.237 1.00 64.38 312 LEU A CA 1
ATOM 2441 C C . LEU A 1 312 ? -6.811 10.163 -3.342 1.00 64.38 312 LEU A C 1
ATOM 2443 O O . LEU A 1 312 ? -7.651 9.645 -4.075 1.00 64.38 312 LEU A O 1
ATOM 2447 N N . THR A 1 313 ? -7.087 11.200 -2.553 1.00 52.56 313 THR A N 1
ATOM 2448 C CA . THR A 1 313 ? -8.430 11.785 -2.407 1.00 52.56 313 THR A CA 1
ATOM 2449 C C . THR A 1 313 ? -8.850 12.558 -3.665 1.00 52.56 313 THR A C 1
ATOM 2451 O O . THR A 1 313 ? -8.092 13.390 -4.158 1.00 52.56 313 THR A O 1
ATOM 2454 N N . THR A 1 314 ? -10.079 12.388 -4.167 1.00 49.78 314 THR A N 1
ATOM 2455 C CA . THR A 1 314 ? -10.665 13.319 -5.157 1.00 49.78 314 THR A CA 1
ATOM 2456 C C . THR A 1 314 ? -11.871 14.073 -4.630 1.00 49.78 314 THR A C 1
ATOM 2458 O O . THR A 1 314 ? -12.643 13.565 -3.822 1.00 49.78 314 THR A O 1
ATOM 2461 N N . CYS A 1 315 ? -12.085 15.264 -5.188 1.00 43.91 315 CYS A N 1
ATOM 2462 C CA . CYS A 1 315 ? -13.382 15.920 -5.179 1.00 43.91 315 CYS A CA 1
ATOM 2463 C C . CYS A 1 315 ? -14.431 15.015 -5.852 1.00 43.91 315 CYS A C 1
ATOM 2465 O O . CYS A 1 315 ? -14.288 14.632 -7.010 1.00 43.91 315 CYS A O 1
ATOM 2467 N N . TYR A 1 316 ? -15.489 14.671 -5.120 1.00 39.00 316 TYR A N 1
ATOM 2468 C CA . TYR A 1 316 ? -16.730 14.155 -5.689 1.00 39.00 316 TYR A CA 1
ATOM 2469 C C . TYR A 1 316 ? -17.865 14.968 -5.074 1.00 39.00 316 TYR A C 1
ATOM 2471 O O . TYR A 1 316 ? -18.115 14.904 -3.869 1.00 39.00 316 TYR A O 1
ATOM 2479 N N . GLY A 1 317 ? -18.499 15.808 -5.888 1.00 37.75 317 GLY A N 1
ATOM 2480 C CA . GLY A 1 317 ? -19.728 16.480 -5.499 1.00 37.75 317 GLY A CA 1
ATOM 2481 C C . GLY A 1 317 ? -20.856 15.456 -5.453 1.00 37.75 317 GLY A C 1
ATOM 2482 O O . GLY A 1 317 ? -21.420 15.132 -6.488 1.00 37.75 317 GLY A O 1
ATOM 2483 N N . GLY A 1 318 ? -21.177 14.973 -4.252 1.00 37.62 318 GLY A N 1
ATOM 2484 C CA . GLY A 1 318 ? -22.434 14.285 -3.948 1.00 37.62 318 GLY A CA 1
ATOM 2485 C C . GLY A 1 318 ? -22.376 12.756 -3.956 1.00 37.62 318 GLY A C 1
ATOM 2486 O O . GLY A 1 318 ? -22.564 12.124 -4.987 1.00 37.62 318 GLY A O 1
ATOM 2487 N N . GLY A 1 319 ? -22.238 12.161 -2.769 1.00 33.88 319 GLY A N 1
ATOM 2488 C CA . GLY A 1 319 ? -22.580 10.755 -2.519 1.00 33.88 319 GLY A CA 1
ATOM 2489 C C . GLY A 1 319 ? -21.377 9.847 -2.274 1.00 33.88 319 GLY A C 1
ATOM 2490 O O . GLY A 1 319 ? -20.508 9.686 -3.123 1.00 33.88 319 GLY A O 1
ATOM 2491 N N . MET A 1 320 ? -21.345 9.254 -1.081 1.00 37.25 320 MET A N 1
ATOM 2492 C CA . MET A 1 320 ? -20.318 8.344 -0.572 1.00 37.25 320 MET A CA 1
ATOM 2493 C C . MET A 1 320 ? -20.066 7.145 -1.502 1.00 37.25 320 MET A C 1
ATOM 2495 O O . MET A 1 320 ? -20.820 6.191 -1.431 1.00 37.25 320 MET A O 1
ATOM 2499 N N . TYR A 1 321 ? -18.987 7.159 -2.294 1.00 40.38 321 TYR A N 1
ATOM 2500 C CA . TYR A 1 321 ? -18.123 6.006 -2.617 1.00 40.38 321 TYR A CA 1
ATOM 2501 C C . TYR A 1 321 ? -16.762 6.557 -3.087 1.00 40.38 321 TYR A C 1
ATOM 2503 O O . TYR A 1 321 ? -16.689 7.279 -4.078 1.00 40.38 321 TYR A O 1
ATOM 2511 N N . GLY A 1 322 ? -15.693 6.266 -2.334 1.00 42.12 322 GLY A N 1
ATOM 2512 C CA . GLY A 1 322 ? -14.361 6.882 -2.441 1.00 42.12 322 GLY A CA 1
ATOM 2513 C C . GLY A 1 322 ? -13.806 6.996 -3.867 1.00 42.12 322 GLY A C 1
ATOM 2514 O O . GLY A 1 322 ? -13.510 5.997 -4.525 1.00 42.12 322 GLY A O 1
ATOM 2515 N N . GLY A 1 323 ? -13.661 8.240 -4.329 1.00 42.94 323 GLY A N 1
ATOM 2516 C CA . GLY A 1 323 ? -13.141 8.597 -5.647 1.00 42.94 323 GLY A CA 1
ATOM 2517 C C . GLY A 1 323 ? -11.612 8.646 -5.667 1.00 42.94 323 GLY A C 1
ATOM 2518 O O . GLY A 1 323 ? -10.996 9.268 -4.806 1.00 42.94 323 GLY A O 1
ATOM 2519 N N . GLY A 1 324 ? -11.016 7.953 -6.639 1.00 49.53 324 GLY A N 1
ATOM 2520 C CA . GLY A 1 324 ? -9.594 8.048 -6.979 1.00 49.53 324 GLY A CA 1
ATOM 2521 C C . GLY A 1 324 ? -9.360 8.992 -8.161 1.00 49.53 324 GLY A C 1
ATOM 2522 O O . GLY A 1 324 ? -10.292 9.286 -8.913 1.00 49.53 324 GLY A O 1
ATOM 2523 N N . ILE A 1 325 ? -8.116 9.451 -8.338 1.00 52.81 325 ILE A N 1
ATOM 2524 C CA . ILE A 1 325 ? -7.722 10.419 -9.373 1.00 52.81 325 ILE A CA 1
ATOM 2525 C C . ILE A 1 325 ? -7.907 9.796 -10.759 1.00 52.81 325 ILE A C 1
ATOM 2527 O O . ILE A 1 325 ? -7.219 8.847 -11.139 1.00 52.81 325 ILE A O 1
ATOM 2531 N N . GLU A 1 326 ? -8.823 10.357 -11.544 1.00 53.66 326 GLU A N 1
ATOM 2532 C CA . GLU A 1 326 ? -8.952 10.038 -12.959 1.00 53.66 326 GLU A CA 1
ATOM 2533 C C . GLU A 1 326 ? -7.894 10.845 -13.709 1.00 53.66 326 GLU A C 1
ATOM 2535 O O . GLU A 1 326 ? -7.988 12.064 -13.790 1.00 53.66 326 GLU A O 1
ATOM 2540 N N . ARG A 1 327 ? -6.886 10.164 -14.264 1.00 64.06 327 ARG A N 1
ATOM 2541 C CA . ARG A 1 327 ? -5.853 10.735 -15.143 1.00 64.06 327 ARG A CA 1
ATOM 2542 C C . ARG A 1 327 ? -4.671 11.433 -14.458 1.00 64.06 327 ARG A C 1
ATOM 2544 O O . ARG A 1 327 ? -4.304 12.547 -14.838 1.00 64.06 327 ARG A O 1
ATOM 2551 N N . LEU A 1 328 ? -4.009 10.742 -13.530 1.00 74.81 328 LEU A N 1
ATOM 2552 C CA . LEU A 1 328 ? -2.706 11.166 -13.003 1.00 74.81 328 LEU A CA 1
ATOM 2553 C C . LEU A 1 328 ? -1.654 11.199 -14.129 1.00 74.81 328 LEU A C 1
ATOM 2555 O O . LEU A 1 328 ? -1.488 10.199 -14.832 1.00 74.81 328 LEU A O 1
ATOM 2559 N N . SER A 1 329 ? -0.976 12.336 -14.289 1.00 78.12 329 SER A N 1
ATOM 2560 C CA . SER A 1 329 ? 0.084 12.582 -15.279 1.00 78.12 329 SER A CA 1
ATOM 2561 C C . SER A 1 329 ? 1.449 12.874 -14.649 1.00 78.12 329 SER A C 1
ATOM 2563 O O . SER A 1 329 ? 2.477 12.692 -15.304 1.00 78.12 329 SER A O 1
ATOM 2565 N N . LYS A 1 330 ? 1.483 13.309 -13.383 1.00 85.06 330 LYS A N 1
ATOM 2566 C CA . LYS A 1 330 ? 2.718 13.501 -12.612 1.00 85.06 330 LYS A CA 1
ATOM 2567 C C . LYS A 1 330 ? 2.464 13.310 -11.116 1.00 85.06 330 LYS A C 1
ATOM 2569 O O . LYS A 1 330 ? 1.452 13.766 -10.585 1.00 85.06 330 LYS A O 1
ATOM 2574 N N . LEU A 1 331 ? 3.400 12.654 -10.443 1.00 86.62 331 LEU A N 1
ATOM 2575 C CA . LEU A 1 331 ? 3.466 12.498 -8.992 1.00 86.62 331 LEU A CA 1
ATOM 2576 C C . LEU A 1 331 ? 4.738 13.187 -8.506 1.00 86.62 331 LEU A C 1
ATOM 2578 O O . LEU A 1 331 ? 5.794 12.982 -9.095 1.00 86.62 331 LEU A O 1
ATOM 2582 N N . LYS A 1 332 ? 4.649 13.984 -7.446 1.00 89.50 332 LYS A N 1
ATOM 2583 C CA . LYS A 1 332 ? 5.798 14.636 -6.825 1.00 89.50 332 LYS A CA 1
ATOM 2584 C C . LYS A 1 332 ? 5.826 14.328 -5.335 1.00 89.50 332 LYS A C 1
ATOM 2586 O O . LYS A 1 332 ? 4.845 14.554 -4.634 1.00 89.50 332 LYS A O 1
ATOM 2591 N N . ILE A 1 333 ? 6.954 13.818 -4.867 1.00 91.44 333 ILE A N 1
ATOM 2592 C CA . ILE A 1 333 ? 7.210 13.472 -3.471 1.00 91.44 333 ILE A CA 1
ATOM 2593 C C . ILE A 1 333 ? 8.327 14.386 -2.988 1.00 91.44 333 ILE A C 1
ATOM 2595 O O . ILE A 1 333 ? 9.391 14.423 -3.595 1.00 91.44 333 ILE A O 1
ATOM 2599 N N . THR A 1 334 ? 8.086 15.127 -1.915 1.00 92.94 334 THR A N 1
ATOM 2600 C CA . THR A 1 334 ? 9.083 15.990 -1.275 1.00 92.94 334 THR A CA 1
ATOM 2601 C C . THR A 1 334 ? 9.350 15.456 0.119 1.00 92.94 334 THR A C 1
ATOM 2603 O O . THR A 1 334 ? 8.412 15.338 0.892 1.00 92.94 334 THR A O 1
ATOM 2606 N N . VAL A 1 335 ? 10.597 15.136 0.445 1.00 91.88 335 VAL A N 1
ATOM 2607 C CA . VAL A 1 335 ? 11.021 14.681 1.773 1.00 91.88 335 VAL A CA 1
ATOM 2608 C C . VAL A 1 335 ? 11.931 15.742 2.379 1.00 91.88 335 VAL A C 1
ATOM 2610 O O . VAL A 1 335 ? 12.960 16.075 1.790 1.00 91.88 335 VAL A O 1
ATOM 2613 N N . THR A 1 336 ? 11.545 16.273 3.537 1.00 93.31 336 THR A N 1
ATOM 2614 C CA . THR A 1 336 ? 12.244 17.369 4.237 1.00 93.31 336 THR A CA 1
ATOM 2615 C C . THR A 1 336 ? 12.908 16.920 5.533 1.00 93.31 336 THR A C 1
ATOM 2617 O O . THR A 1 336 ? 13.722 17.639 6.096 1.00 93.31 336 THR A O 1
ATOM 2620 N N . LYS A 1 337 ? 12.605 15.717 6.013 1.00 90.75 337 LYS A N 1
ATOM 2621 C CA . LYS A 1 337 ? 13.262 15.114 7.174 1.00 90.75 337 LYS A CA 1
ATOM 2622 C C . LYS A 1 337 ? 13.310 13.615 6.963 1.00 90.75 337 LYS A C 1
ATOM 2624 O O . LYS A 1 337 ? 12.340 13.040 6.477 1.00 90.75 337 LYS A O 1
ATOM 2629 N N . ALA A 1 338 ? 14.421 12.992 7.311 1.00 88.56 338 ALA A N 1
ATOM 2630 C CA . ALA A 1 338 ? 14.562 11.546 7.370 1.00 88.56 338 ALA A CA 1
ATOM 2631 C C . ALA A 1 338 ? 15.691 11.232 8.343 1.00 88.56 338 ALA A C 1
ATOM 2633 O O . ALA A 1 338 ? 16.644 12.011 8.416 1.00 88.56 338 ALA A O 1
ATOM 2634 N N . GLY A 1 339 ? 15.627 10.116 9.057 1.00 81.62 339 GLY A N 1
ATOM 2635 C CA . GLY A 1 339 ? 16.691 9.780 9.990 1.00 81.62 339 GLY A CA 1
ATOM 2636 C C . GLY A 1 339 ? 16.472 10.333 11.395 1.00 81.62 339 GLY A C 1
ATOM 2637 O O . GLY A 1 339 ? 16.055 11.475 11.584 1.00 81.62 339 GLY A O 1
ATOM 2638 N N . GLU A 1 340 ? 16.910 9.564 12.381 1.00 79.31 340 GLU A N 1
ATOM 2639 C CA . GLU A 1 340 ? 17.277 10.038 13.715 1.00 79.31 340 GLU A CA 1
ATOM 2640 C C . GLU A 1 340 ? 18.703 9.610 14.087 1.00 79.31 340 GLU A C 1
ATOM 2642 O O . GLU A 1 340 ? 19.264 8.651 13.533 1.00 79.31 340 GLU A O 1
ATOM 2647 N N . ASN A 1 341 ? 19.269 10.298 15.082 1.00 82.44 341 ASN A N 1
ATOM 2648 C CA . ASN A 1 341 ? 20.544 9.964 15.717 1.00 82.44 341 ASN A CA 1
ATOM 2649 C C . ASN A 1 341 ? 21.681 9.784 14.690 1.00 82.44 341 ASN A C 1
ATOM 2651 O O . ASN A 1 341 ? 21.896 10.638 13.833 1.00 82.44 341 ASN A O 1
ATOM 2655 N N . ASN A 1 342 ? 22.393 8.654 14.746 1.00 78.25 342 ASN A N 1
ATOM 2656 C CA . ASN A 1 342 ? 23.537 8.335 13.878 1.00 78.25 342 ASN A CA 1
ATOM 2657 C C . ASN A 1 342 ? 23.182 8.187 12.387 1.00 78.25 342 ASN A C 1
ATOM 2659 O O . ASN A 1 342 ? 24.069 7.988 11.560 1.00 78.25 342 ASN A O 1
ATOM 2663 N N . PHE A 1 343 ? 21.899 8.262 12.047 1.00 78.44 343 PHE A N 1
ATOM 2664 C CA . PHE A 1 343 ? 21.379 8.189 10.688 1.00 78.44 343 PHE A CA 1
ATOM 2665 C C . PHE A 1 343 ? 20.535 9.427 10.344 1.00 78.44 343 PHE A C 1
ATOM 2667 O O . PHE A 1 343 ? 19.778 9.392 9.380 1.00 78.44 343 PHE A O 1
ATOM 2674 N N . ALA A 1 344 ? 20.663 10.527 11.099 1.00 86.25 344 ALA A N 1
ATOM 2675 C CA . ALA A 1 344 ? 20.014 11.795 10.777 1.00 86.25 344 ALA A CA 1
ATOM 2676 C C . ALA A 1 344 ? 20.336 12.235 9.336 1.00 86.25 344 ALA A C 1
ATOM 2678 O O . ALA A 1 344 ? 21.477 12.169 8.879 1.00 86.25 344 ALA A O 1
ATOM 2679 N N . GLY A 1 345 ? 19.305 12.648 8.604 1.00 88.81 345 GLY A N 1
ATOM 2680 C CA . GLY A 1 345 ? 19.381 12.996 7.190 1.00 88.81 345 GLY A CA 1
ATOM 2681 C C . GLY A 1 345 ? 19.475 11.801 6.234 1.00 88.81 345 GLY A C 1
ATOM 2682 O O . GLY A 1 345 ? 19.636 12.020 5.035 1.00 88.81 345 GLY A O 1
ATOM 2683 N N . HIS A 1 346 ? 19.399 10.553 6.705 1.00 88.12 346 HIS A N 1
ATOM 2684 C CA . HIS A 1 346 ? 19.452 9.372 5.842 1.00 88.12 346 HIS A CA 1
ATOM 2685 C C . HIS A 1 346 ? 18.055 8.978 5.344 1.00 88.12 346 HIS A C 1
ATOM 2687 O O . HIS A 1 346 ? 17.185 8.622 6.135 1.00 88.12 346 HIS A O 1
ATOM 2693 N N . LEU A 1 347 ? 17.859 8.985 4.023 1.00 88.25 347 LEU A N 1
ATOM 2694 C CA . LEU A 1 347 ? 16.624 8.546 3.370 1.00 88.25 347 LEU A CA 1
ATOM 2695 C C . LEU A 1 347 ? 16.921 7.431 2.373 1.00 88.25 347 LEU A C 1
ATOM 2697 O O . LEU A 1 347 ? 17.556 7.669 1.358 1.00 88.25 347 LEU A O 1
ATOM 2701 N N . ALA A 1 348 ? 16.377 6.247 2.587 1.00 85.44 348 ALA A N 1
ATOM 2702 C CA . ALA A 1 348 ? 16.337 5.150 1.636 1.00 85.44 348 ALA A CA 1
ATOM 2703 C C . ALA A 1 348 ? 14.895 4.921 1.168 1.00 85.44 348 ALA A C 1
ATOM 2705 O O . ALA A 1 348 ? 13.964 4.876 1.979 1.00 85.44 348 ALA A O 1
ATOM 2706 N N . ILE A 1 349 ? 14.697 4.721 -0.136 1.00 83.44 349 ILE A N 1
ATOM 2707 C CA . ILE A 1 349 ? 13.384 4.366 -0.693 1.00 83.44 349 ILE A CA 1
ATOM 2708 C C . ILE A 1 349 ? 13.455 2.946 -1.234 1.00 83.44 349 ILE A C 1
ATOM 2710 O O . ILE A 1 349 ? 14.149 2.659 -2.208 1.00 83.44 349 ILE A O 1
ATOM 2714 N N . GLY A 1 350 ? 12.723 2.045 -0.582 1.00 80.44 350 GLY A N 1
ATOM 2715 C CA . GLY A 1 350 ? 12.630 0.649 -0.976 1.00 80.44 350 GLY A CA 1
ATOM 2716 C C . GLY A 1 350 ? 11.777 0.499 -2.224 1.00 80.44 350 GLY A C 1
ATOM 2717 O O . GLY A 1 350 ? 12.273 0.056 -3.256 1.00 80.44 350 GLY A O 1
ATOM 2718 N N . ASN A 1 351 ? 10.500 0.864 -2.134 1.00 80.75 351 ASN A N 1
ATOM 2719 C CA . ASN A 1 351 ? 9.557 0.764 -3.245 1.00 80.75 35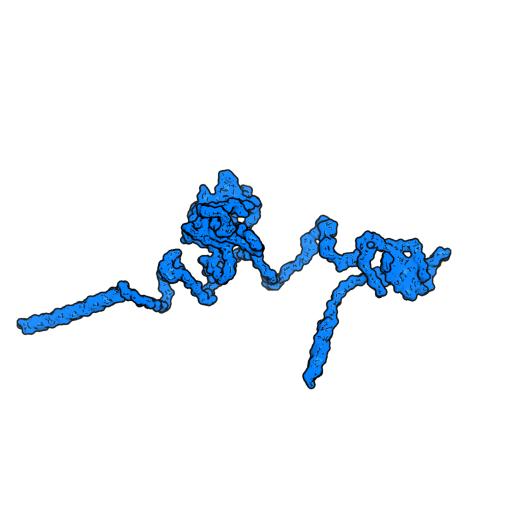1 ASN A CA 1
ATOM 2720 C C . ASN A 1 351 ? 8.558 1.920 -3.238 1.00 80.75 351 ASN A C 1
ATOM 2722 O O . ASN A 1 351 ? 8.154 2.392 -2.177 1.00 80.75 351 ASN A O 1
ATOM 2726 N N . ILE A 1 352 ? 8.117 2.317 -4.427 1.00 85.62 352 ILE A N 1
ATOM 2727 C CA . ILE A 1 352 ? 6.949 3.167 -4.637 1.00 85.62 352 ILE A CA 1
ATOM 2728 C C . ILE A 1 352 ? 6.007 2.386 -5.545 1.00 85.62 352 ILE A C 1
ATOM 2730 O O . ILE A 1 352 ? 6.362 2.052 -6.673 1.00 85.62 352 ILE A O 1
ATOM 2734 N N . ILE A 1 353 ? 4.822 2.084 -5.035 1.00 80.81 353 ILE A N 1
ATOM 2735 C CA . ILE A 1 353 ? 3.801 1.293 -5.719 1.00 80.81 353 ILE A CA 1
ATOM 2736 C C . ILE A 1 353 ? 2.562 2.168 -5.853 1.00 80.81 353 ILE A C 1
ATOM 2738 O O . ILE A 1 353 ? 2.150 2.814 -4.891 1.00 80.81 353 ILE A O 1
ATOM 2742 N N . LEU A 1 354 ? 1.957 2.209 -7.036 1.00 80.12 354 LEU A N 1
ATOM 2743 C CA . LEU A 1 354 ? 0.735 2.980 -7.263 1.00 80.12 354 LEU A CA 1
ATOM 2744 C C . LEU A 1 354 ? -0.389 2.035 -7.650 1.00 80.12 354 LEU A C 1
ATOM 2746 O O . LEU A 1 354 ? -0.346 1.418 -8.711 1.00 80.12 354 LEU A O 1
ATOM 2750 N N . TYR A 1 355 ? -1.408 1.947 -6.807 1.00 74.94 355 TYR A N 1
ATOM 2751 C CA . TYR A 1 355 ? -2.512 1.029 -7.023 1.00 74.94 355 TYR A CA 1
ATOM 2752 C C . TYR A 1 355 ? -3.553 1.618 -7.966 1.00 74.94 355 TYR A C 1
ATOM 2754 O O . TYR A 1 355 ? -4.057 2.728 -7.755 1.00 74.94 355 TYR A O 1
ATOM 2762 N N . GLU A 1 356 ? -3.886 0.851 -9.003 1.00 67.06 356 GLU A N 1
ATOM 2763 C CA . GLU A 1 356 ? -4.977 1.178 -9.916 1.00 67.06 356 GLU A CA 1
ATOM 2764 C C . GLU A 1 356 ? -6.348 1.129 -9.213 1.00 67.06 356 GLU A C 1
ATOM 2766 O O . GLU A 1 356 ? -6.580 0.327 -8.306 1.00 67.06 356 GLU A O 1
ATOM 2771 N N . ARG A 1 357 ? -7.276 1.995 -9.642 1.00 60.72 357 ARG A N 1
ATOM 2772 C CA . ARG A 1 357 ? -8.680 1.978 -9.198 1.00 60.72 357 ARG A CA 1
ATOM 2773 C C . ARG A 1 357 ? -9.445 0.823 -9.854 1.00 60.72 357 ARG A C 1
ATOM 2775 O O . ARG A 1 357 ? -9.495 0.731 -11.076 1.00 60.72 357 ARG A O 1
ATOM 2782 N N . TYR A 1 358 ? -10.137 0.012 -9.050 1.00 52.16 358 TYR A N 1
ATOM 2783 C CA . TYR A 1 358 ? -11.102 -0.970 -9.553 1.00 52.16 358 TYR A CA 1
ATOM 2784 C C . TYR A 1 358 ? -12.333 -0.255 -10.129 1.00 52.16 358 TYR A C 1
ATOM 2786 O O . TYR A 1 358 ? -13.095 0.377 -9.396 1.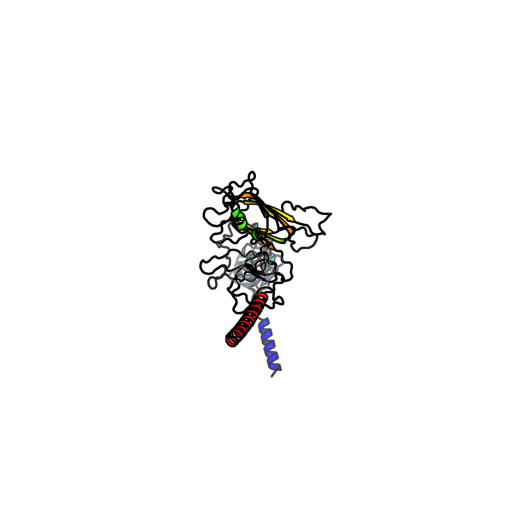00 52.16 358 TYR A O 1
ATOM 2794 N N . ILE A 1 359 ? -12.535 -0.348 -11.444 1.00 45.06 359 ILE A N 1
ATOM 2795 C CA . ILE A 1 359 ? -13.773 0.073 -12.111 1.00 45.06 359 ILE A CA 1
ATOM 2796 C C . ILE A 1 359 ? -14.506 -1.222 -12.470 1.00 45.06 359 ILE A C 1
ATOM 2798 O O . ILE A 1 359 ? -14.044 -1.979 -13.321 1.00 45.06 359 ILE A O 1
ATOM 2802 N N . GLY A 1 360 ? -15.577 -1.541 -11.742 1.00 38.25 360 GLY A N 1
ATOM 2803 C CA . GLY A 1 360 ? -16.212 -2.862 -11.727 1.00 38.25 360 GLY A CA 1
ATOM 2804 C C . GLY A 1 360 ? -16.712 -3.373 -13.078 1.00 38.25 360 GLY A C 1
ATOM 2805 O O . GLY A 1 360 ? -17.878 -3.192 -13.408 1.00 38.25 360 GLY A O 1
ATOM 2806 N N . GLN A 1 361 ? -15.839 -4.064 -13.820 1.00 35.59 361 GLN A N 1
ATOM 2807 C CA . GLN A 1 361 ? -16.166 -4.889 -14.996 1.00 35.59 361 GLN A CA 1
ATOM 2808 C C . GLN A 1 361 ? -15.248 -6.122 -15.150 1.00 35.59 361 GLN A C 1
ATOM 2810 O O . GLN A 1 361 ? -15.099 -6.651 -16.246 1.00 35.59 361 GLN A O 1
ATOM 2815 N N . GLY A 1 362 ? -14.583 -6.583 -14.081 1.00 37.78 362 GLY A N 1
ATOM 2816 C CA . GLY A 1 362 ? -13.712 -7.772 -14.153 1.00 37.78 362 GLY A CA 1
ATOM 2817 C C . GLY A 1 362 ? -12.477 -7.605 -15.052 1.00 37.78 362 GLY A C 1
ATOM 2818 O O . GLY A 1 362 ? -11.842 -8.583 -15.440 1.00 37.78 362 GLY A O 1
ATOM 2819 N N . ARG A 1 363 ? -12.122 -6.364 -15.397 1.00 39.78 363 ARG A N 1
ATOM 2820 C CA . ARG A 1 363 ? -10.952 -6.057 -16.212 1.00 39.78 363 ARG A CA 1
ATOM 2821 C C . ARG A 1 363 ? -9.715 -6.079 -15.312 1.00 39.78 363 ARG A C 1
ATOM 2823 O O . ARG A 1 363 ? -9.534 -5.181 -14.499 1.00 39.78 363 ARG A O 1
ATOM 2830 N N . LEU A 1 364 ? -8.870 -7.101 -15.461 1.00 46.81 364 LEU A N 1
ATOM 2831 C CA . LEU A 1 364 ? -7.487 -7.076 -14.974 1.00 46.81 364 LEU A CA 1
ATOM 2832 C C . LEU A 1 364 ? -6.730 -6.025 -15.789 1.00 46.81 364 LEU A C 1
ATOM 2834 O O . LEU A 1 364 ? -6.183 -6.301 -16.856 1.00 46.81 364 LEU A O 1
ATOM 2838 N N . THR A 1 365 ? -6.764 -4.785 -15.328 1.00 45.06 365 THR A N 1
ATOM 2839 C CA . THR A 1 365 ? -5.846 -3.748 -15.774 1.00 45.06 365 THR A CA 1
ATOM 2840 C C . THR A 1 365 ? -4.666 -3.774 -14.809 1.00 45.06 365 THR A C 1
ATOM 2842 O O . THR A 1 365 ? -4.799 -3.753 -13.591 1.00 45.06 365 THR A O 1
ATOM 2845 N N . GLY A 1 366 ? -3.500 -4.057 -15.366 1.00 44.06 366 GLY A N 1
ATOM 2846 C CA . GLY A 1 366 ? -2.305 -4.379 -14.609 1.00 44.06 366 GLY A CA 1
ATOM 2847 C C . GLY A 1 366 ? -1.362 -5.132 -15.524 1.00 44.06 366 GLY A C 1
ATOM 2848 O O . GLY A 1 366 ? -1.657 -6.236 -15.969 1.00 44.06 366 GLY A O 1
ATOM 2849 N N . TYR A 1 367 ? -0.215 -4.531 -15.825 1.00 46.47 367 TYR A N 1
ATOM 2850 C CA . TYR A 1 367 ? 0.818 -5.081 -16.712 1.00 46.47 367 TYR A CA 1
ATOM 2851 C C . TYR A 1 367 ? 1.570 -6.285 -16.100 1.00 46.47 367 TYR A C 1
ATOM 2853 O O . TYR A 1 367 ? 2.703 -6.581 -16.469 1.00 46.47 367 TYR A O 1
ATOM 2861 N N . SER A 1 368 ? 0.981 -6.978 -15.125 1.00 45.53 368 SER A N 1
ATOM 2862 C CA . SER A 1 368 ? 1.559 -8.155 -14.479 1.00 45.53 368 SER A CA 1
ATOM 2863 C C . SER A 1 368 ? 0.462 -9.144 -14.112 1.00 45.53 368 SER A C 1
ATOM 2865 O O . SER A 1 368 ? -0.052 -9.143 -12.998 1.00 45.53 368 SER A O 1
ATOM 2867 N N . LEU A 1 369 ? 0.154 -10.042 -15.045 1.00 53.00 369 LEU A N 1
ATOM 2868 C CA . LEU A 1 369 ? -0.357 -11.356 -14.685 1.00 53.00 369 LEU A CA 1
ATOM 2869 C C . LEU A 1 369 ? 0.845 -12.188 -14.232 1.00 53.00 369 LEU A C 1
ATOM 2871 O O . LEU A 1 369 ? 1.665 -12.605 -15.044 1.00 53.00 369 LEU A O 1
ATOM 2875 N N . ALA A 1 370 ? 1.001 -12.359 -12.924 1.00 45.69 370 ALA A N 1
ATOM 2876 C CA . ALA A 1 370 ? 2.005 -13.254 -12.368 1.00 45.69 370 ALA A CA 1
ATOM 2877 C C . ALA A 1 370 ? 1.309 -14.540 -11.919 1.00 45.69 370 ALA A C 1
ATOM 2879 O O . ALA A 1 370 ? 0.675 -14.559 -10.866 1.00 45.69 370 ALA A O 1
ATOM 2880 N N . SER A 1 371 ? 1.424 -15.610 -12.705 1.00 47.62 371 SER A N 1
ATOM 2881 C CA . SER A 1 371 ? 1.073 -16.951 -12.241 1.00 47.62 371 SER A CA 1
ATOM 2882 C C . SER A 1 371 ? 2.185 -17.440 -11.311 1.00 47.62 371 SER A C 1
ATOM 2884 O O . SER A 1 371 ? 3.282 -17.770 -11.759 1.00 47.62 371 SER A O 1
ATOM 2886 N N . SER A 1 372 ? 1.948 -17.441 -9.998 1.00 41.00 372 SER A N 1
ATOM 2887 C CA . SER A 1 372 ? 2.839 -18.120 -9.054 1.00 41.00 372 SER A CA 1
ATOM 2888 C C . SER A 1 372 ? 2.491 -19.608 -9.036 1.00 41.00 372 SER A C 1
ATOM 2890 O O . SER A 1 372 ? 1.564 -20.028 -8.345 1.00 41.00 372 SER A O 1
ATOM 2892 N N . GLY A 1 373 ? 3.217 -20.375 -9.840 1.00 40.50 373 GLY A N 1
ATOM 2893 C CA . GLY A 1 373 ? 3.024 -21.803 -10.074 1.00 40.50 373 GLY A CA 1
ATOM 2894 C C . GLY A 1 373 ? 3.357 -22.097 -11.531 1.00 40.50 373 GLY A C 1
ATOM 2895 O O . GLY A 1 373 ? 2.979 -21.312 -12.397 1.00 40.50 373 GLY A O 1
ATOM 2896 N N . ASP A 1 374 ? 4.077 -23.185 -11.799 1.00 47.88 374 ASP A N 1
ATOM 2897 C CA . ASP A 1 374 ? 4.657 -23.535 -13.111 1.00 47.88 374 ASP A CA 1
ATOM 2898 C C . ASP A 1 374 ? 3.641 -23.644 -14.268 1.00 47.88 374 ASP A C 1
ATOM 2900 O O . ASP A 1 374 ? 4.005 -23.924 -15.409 1.00 47.88 374 ASP A O 1
ATOM 2904 N N . THR A 1 375 ? 2.344 -23.453 -14.014 1.00 48.72 375 THR A N 1
ATOM 2905 C CA . THR A 1 375 ? 1.290 -23.543 -15.022 1.00 48.72 375 THR A CA 1
ATOM 2906 C C . THR A 1 375 ? 0.111 -22.645 -14.660 1.00 48.72 375 THR A C 1
ATOM 2908 O O . THR A 1 375 ? -0.443 -22.719 -13.563 1.00 48.72 375 THR A O 1
ATOM 2911 N N . MET A 1 376 ? -0.307 -21.813 -15.610 1.00 52.69 376 MET A N 1
ATOM 2912 C CA . MET A 1 376 ? -1.577 -21.100 -15.548 1.00 52.69 376 MET A CA 1
ATOM 2913 C C . MET A 1 376 ? -2.675 -22.036 -16.068 1.00 52.69 376 MET A C 1
ATOM 2915 O O . MET A 1 376 ? -2.635 -22.441 -17.226 1.00 52.69 376 MET A O 1
ATOM 2919 N N . TYR A 1 377 ? -3.628 -22.412 -15.215 1.00 48.72 377 TYR A N 1
ATOM 2920 C CA . TYR A 1 377 ? -4.810 -23.167 -15.638 1.00 48.72 377 TYR A CA 1
ATOM 2921 C C . TYR A 1 377 ? -5.886 -22.191 -16.140 1.00 48.72 377 TYR A C 1
ATOM 2923 O O . TYR A 1 377 ? -6.370 -21.368 -15.365 1.00 48.72 377 TYR A O 1
ATOM 2931 N N . GLY A 1 378 ? -6.252 -22.285 -17.423 1.00 60.47 378 GLY A N 1
ATOM 2932 C CA . GLY A 1 378 ? -7.324 -21.502 -18.056 1.00 60.47 378 GLY A CA 1
ATOM 2933 C C . GLY A 1 378 ? -6.928 -20.858 -19.390 1.00 60.47 378 GLY A C 1
ATOM 2934 O O . GLY A 1 378 ? -5.775 -20.936 -19.812 1.00 60.47 378 GLY A O 1
ATOM 2935 N N . ASP A 1 379 ? -7.893 -20.200 -20.038 1.00 61.34 379 ASP A N 1
ATOM 2936 C CA . ASP A 1 379 ? -7.672 -19.461 -21.284 1.00 61.34 379 ASP A CA 1
ATOM 2937 C C . ASP A 1 379 ? -7.145 -18.047 -20.999 1.00 61.34 379 ASP A C 1
ATOM 2939 O O . ASP A 1 379 ? -7.729 -17.287 -20.221 1.00 61.34 379 ASP A O 1
ATOM 2943 N N . LEU A 1 380 ? -6.054 -17.658 -21.666 1.00 68.94 380 LEU A N 1
ATOM 2944 C CA . LEU A 1 380 ? -5.558 -16.283 -21.654 1.00 68.94 380 LEU A CA 1
ATOM 2945 C C . LEU A 1 380 ? -6.142 -15.503 -22.834 1.00 68.94 380 LEU A C 1
ATOM 2947 O O . LEU A 1 380 ? -5.700 -15.663 -23.971 1.00 68.94 380 LEU A O 1
ATOM 2951 N N . MET A 1 381 ? -7.087 -14.602 -22.567 1.00 68.75 381 MET A N 1
ATOM 2952 C CA . MET A 1 381 ? -7.591 -13.681 -23.587 1.00 68.75 381 MET A CA 1
ATOM 2953 C C . MET A 1 381 ? -6.778 -12.380 -23.595 1.00 68.75 381 MET A C 1
ATOM 2955 O O . MET A 1 381 ? -6.890 -11.559 -22.685 1.00 68.75 381 MET A O 1
ATOM 2959 N N . VAL A 1 382 ? -5.988 -12.156 -24.651 1.00 74.94 382 VAL A N 1
ATOM 2960 C CA . VAL A 1 382 ? -5.267 -10.890 -24.874 1.00 74.94 382 VAL A CA 1
ATOM 2961 C C . VAL A 1 382 ? -5.923 -10.109 -26.009 1.00 74.94 382 VAL A C 1
ATOM 2963 O O . VAL A 1 382 ? -5.919 -10.535 -27.160 1.00 74.94 382 VAL A O 1
ATOM 2966 N N . THR A 1 383 ? -6.471 -8.932 -25.702 1.00 75.31 383 THR A N 1
ATOM 2967 C CA . THR A 1 383 ? -7.070 -8.035 -26.710 1.00 75.31 383 THR A CA 1
ATOM 2968 C C . THR A 1 383 ? -6.019 -7.194 -27.454 1.00 75.31 383 THR A C 1
ATOM 2970 O O . THR A 1 383 ? -6.239 -6.781 -28.598 1.00 75.31 383 THR A O 1
ATOM 2973 N N . GLY A 1 384 ? -4.856 -6.973 -26.828 1.00 79.88 384 GLY A N 1
ATOM 2974 C CA . GLY A 1 384 ? -3.710 -6.225 -27.359 1.00 79.88 384 GLY A CA 1
ATOM 2975 C C . GLY A 1 384 ? -2.693 -7.064 -28.146 1.00 79.88 384 GLY A C 1
ATOM 2976 O O . GLY A 1 384 ? -3.007 -8.140 -28.650 1.00 79.88 384 GLY A O 1
ATOM 2977 N N . ASN A 1 385 ? -1.474 -6.534 -28.272 1.00 86.75 385 ASN A N 1
ATOM 2978 C CA . ASN A 1 385 ? -0.320 -7.231 -28.845 1.00 86.75 385 ASN A CA 1
ATOM 2979 C C . ASN A 1 385 ? 0.533 -7.838 -27.717 1.00 86.75 385 ASN A C 1
ATOM 2981 O O . ASN A 1 385 ? 0.804 -7.161 -26.726 1.00 86.75 385 ASN A O 1
ATOM 2985 N N . ILE A 1 386 ? 0.990 -9.078 -27.882 1.00 87.75 386 ILE A N 1
ATOM 2986 C CA . ILE A 1 386 ? 1.893 -9.775 -26.958 1.00 87.75 386 ILE A CA 1
ATOM 2987 C C . ILE A 1 386 ? 3.337 -9.561 -27.422 1.00 87.75 386 ILE A C 1
ATOM 2989 O O . ILE A 1 386 ? 3.688 -9.937 -28.538 1.00 87.75 386 ILE A O 1
ATOM 2993 N N . GLY A 1 387 ? 4.177 -8.968 -26.571 1.00 87.25 387 GLY A N 1
ATOM 2994 C CA . GLY A 1 387 ? 5.621 -8.840 -26.791 1.00 87.25 387 GLY A CA 1
ATOM 2995 C C . GLY A 1 387 ? 6.409 -9.778 -25.876 1.00 87.25 387 GLY A C 1
ATOM 2996 O O . GLY A 1 387 ? 6.284 -9.676 -24.658 1.00 87.25 387 GLY A O 1
ATOM 2997 N N . LEU A 1 388 ? 7.233 -10.664 -26.438 1.00 87.44 388 LEU A N 1
ATOM 2998 C CA . LEU A 1 388 ? 8.203 -11.478 -25.694 1.00 87.44 388 LEU A CA 1
ATOM 2999 C C . LEU A 1 388 ? 9.613 -10.976 -26.028 1.00 87.44 388 LEU A C 1
ATOM 3001 O O . LEU A 1 388 ? 9.993 -10.941 -27.194 1.00 87.44 388 LEU A O 1
ATOM 3005 N N . GLY A 1 389 ? 10.370 -10.513 -25.028 1.00 81.12 389 GLY A N 1
ATOM 3006 C CA . GLY A 1 389 ? 11.695 -9.901 -25.241 1.00 81.12 389 GLY A CA 1
ATOM 3007 C C . GLY A 1 389 ? 11.665 -8.503 -25.886 1.00 81.12 389 GLY A C 1
ATOM 3008 O O . GLY A 1 389 ? 12.702 -7.974 -26.287 1.00 81.12 389 GLY A O 1
ATOM 3009 N N . THR A 1 390 ? 10.483 -7.891 -26.007 1.00 81.62 390 THR A N 1
ATOM 3010 C CA . THR A 1 390 ? 10.288 -6.546 -26.563 1.00 81.62 390 THR A CA 1
ATOM 3011 C C . THR A 1 390 ? 9.140 -5.826 -25.864 1.00 81.62 390 THR A C 1
ATOM 3013 O O . THR A 1 390 ? 8.094 -6.417 -25.603 1.00 81.62 390 THR A O 1
ATOM 3016 N N . LEU A 1 391 ? 9.327 -4.535 -25.584 1.00 79.56 391 LEU A N 1
ATOM 3017 C CA . LEU A 1 391 ? 8.312 -3.667 -24.974 1.00 79.56 391 LEU A CA 1
ATOM 3018 C C . LEU A 1 391 ? 7.466 -2.919 -26.016 1.00 79.56 391 LEU A C 1
ATOM 3020 O O . LEU A 1 391 ? 6.519 -2.220 -25.666 1.00 79.56 391 LEU A O 1
ATOM 3024 N N . SER A 1 392 ? 7.790 -3.055 -27.305 1.00 80.69 392 SER A N 1
ATOM 3025 C CA . SER A 1 392 ? 7.106 -2.359 -28.405 1.00 80.69 392 SER A CA 1
ATOM 3026 C C . SER A 1 392 ? 6.674 -3.345 -29.502 1.00 80.69 392 SER A C 1
ATOM 3028 O O . SER A 1 392 ? 7.229 -3.345 -30.607 1.00 80.69 392 SER A O 1
ATOM 3030 N N . PRO A 1 393 ? 5.707 -4.237 -29.221 1.00 90.94 393 PRO A N 1
ATOM 3031 C CA . PRO A 1 393 ? 5.261 -5.244 -30.177 1.00 90.94 393 PRO A CA 1
ATOM 3032 C C . PRO A 1 393 ? 4.505 -4.623 -31.368 1.00 90.94 393 PRO A C 1
ATOM 3034 O O . PRO A 1 393 ? 3.482 -3.962 -31.194 1.00 90.94 393 PRO A O 1
ATOM 3037 N N . LYS A 1 394 ? 4.984 -4.875 -32.597 1.00 90.81 394 LYS A N 1
ATOM 3038 C CA . LYS A 1 394 ? 4.392 -4.357 -33.852 1.00 90.81 394 LYS A CA 1
ATOM 3039 C C . LYS A 1 394 ? 3.283 -5.247 -34.429 1.00 90.81 394 LYS A C 1
ATOM 3041 O O . LYS A 1 394 ? 2.567 -4.832 -35.335 1.00 90.81 394 LYS A O 1
ATOM 3046 N N . HIS A 1 395 ? 3.132 -6.454 -33.893 1.00 88.38 395 HIS A N 1
ATOM 3047 C CA . HIS A 1 395 ? 2.161 -7.458 -34.325 1.00 88.38 395 HIS A CA 1
ATOM 3048 C C . HIS A 1 395 ? 1.462 -8.075 -33.115 1.00 88.38 395 HIS A C 1
ATOM 3050 O O . HIS A 1 395 ? 1.935 -7.926 -31.989 1.00 88.38 395 HIS A O 1
ATOM 3056 N N . LYS A 1 396 ? 0.357 -8.797 -33.354 1.00 90.31 396 LYS A N 1
ATOM 3057 C CA . LYS A 1 396 ? -0.431 -9.458 -32.298 1.00 90.31 396 LYS A CA 1
ATOM 3058 C C . LYS A 1 396 ? 0.409 -10.368 -31.401 1.00 90.31 396 LYS A C 1
ATOM 3060 O O . LYS A 1 396 ? 0.166 -10.405 -30.202 1.00 90.31 396 LYS A O 1
ATOM 3065 N N . LEU A 1 397 ? 1.423 -11.016 -31.964 1.00 91.62 397 LEU A N 1
ATOM 3066 C CA . LEU A 1 397 ? 2.509 -11.661 -31.237 1.00 91.62 397 LEU A CA 1
ATOM 3067 C C . LEU A 1 397 ? 3.836 -11.194 -31.852 1.00 91.62 397 LEU A C 1
ATOM 3069 O O . LEU A 1 397 ? 4.018 -11.303 -33.063 1.00 91.62 397 LEU A O 1
ATOM 3073 N N . HIS A 1 398 ? 4.744 -10.659 -31.038 1.00 89.75 398 HIS A N 1
ATOM 3074 C CA . HIS A 1 398 ? 6.096 -10.266 -31.436 1.00 89.75 398 HIS A CA 1
ATOM 3075 C C . HIS A 1 398 ? 7.097 -10.863 -30.444 1.00 89.75 398 HIS A C 1
ATOM 3077 O O . HIS A 1 398 ? 7.124 -10.474 -29.278 1.00 89.75 398 HIS A O 1
ATOM 3083 N N . VAL A 1 399 ? 7.919 -11.800 -30.913 1.00 93.50 399 VAL A N 1
ATOM 3084 C CA . VAL A 1 399 ? 9.018 -12.384 -30.139 1.00 93.50 399 VAL A CA 1
ATOM 3085 C C . VAL A 1 399 ? 10.331 -11.813 -30.664 1.00 93.50 399 VAL A C 1
ATOM 3087 O O . VAL A 1 399 ? 10.633 -11.958 -31.843 1.00 93.50 399 VAL A O 1
ATOM 3090 N N . ASN A 1 400 ? 11.086 -11.136 -29.802 1.00 90.81 400 ASN A N 1
ATOM 3091 C CA . ASN A 1 400 ? 12.447 -10.684 -30.078 1.00 90.81 400 ASN A CA 1
ATOM 3092 C C . ASN A 1 400 ? 13.429 -11.692 -29.464 1.00 90.81 400 ASN A C 1
ATOM 3094 O O . ASN A 1 400 ? 13.907 -11.505 -28.345 1.00 90.81 400 ASN A O 1
ATOM 3098 N N . GLY A 1 401 ? 13.630 -12.803 -30.169 1.00 91.69 401 GLY A N 1
ATOM 3099 C CA . GLY A 1 401 ? 14.404 -13.960 -29.723 1.00 91.69 401 GLY A CA 1
ATOM 3100 C C . GLY A 1 401 ? 13.917 -15.248 -30.389 1.00 91.69 401 GLY A C 1
ATOM 3101 O O . GLY A 1 401 ? 13.104 -15.203 -31.316 1.00 91.69 401 GLY A O 1
ATOM 3102 N N . ASP A 1 402 ? 14.394 -16.388 -29.895 1.00 90.44 402 ASP A N 1
ATOM 3103 C CA . ASP A 1 402 ? 14.059 -17.703 -30.443 1.00 90.44 402 ASP A CA 1
ATOM 3104 C C . ASP A 1 402 ? 12.691 -18.209 -29.958 1.00 90.44 402 ASP A C 1
ATOM 3106 O O . ASP A 1 402 ? 12.293 -17.999 -28.809 1.00 90.44 402 ASP A O 1
ATOM 3110 N N . ILE A 1 403 ? 11.976 -18.927 -30.831 1.00 91.88 403 ILE A N 1
ATOM 3111 C CA . ILE A 1 403 ? 10.729 -19.628 -30.500 1.00 91.88 403 ILE A CA 1
ATOM 3112 C C . ILE A 1 403 ? 10.999 -21.134 -30.540 1.00 91.88 403 ILE A C 1
ATOM 3114 O O . ILE A 1 403 ? 11.154 -21.713 -31.614 1.00 91.88 403 ILE A O 1
ATOM 3118 N N . ALA A 1 404 ? 11.009 -21.782 -29.376 1.00 91.38 404 ALA A N 1
ATOM 3119 C CA . ALA A 1 404 ? 11.046 -23.239 -29.281 1.00 91.38 404 ALA A CA 1
ATOM 3120 C C . ALA A 1 404 ? 9.618 -23.802 -29.344 1.00 91.38 404 ALA A C 1
ATOM 3122 O O . ALA A 1 404 ? 8.793 -23.523 -28.474 1.00 91.38 404 ALA A O 1
ATOM 3123 N N . CYS A 1 405 ? 9.308 -24.589 -30.373 1.00 89.62 405 CYS A N 1
ATOM 3124 C CA . CYS A 1 405 ? 8.005 -25.235 -30.522 1.00 89.62 405 CYS A CA 1
ATOM 3125 C C . CYS A 1 405 ? 8.139 -26.579 -31.249 1.00 89.62 405 CYS A C 1
ATOM 3127 O O . CYS A 1 405 ? 9.010 -26.747 -32.098 1.00 89.62 405 CYS A O 1
ATOM 3129 N N . ASN A 1 406 ? 7.263 -27.536 -30.929 1.00 92.38 406 ASN A N 1
ATOM 3130 C CA . ASN A 1 406 ? 7.248 -28.846 -31.596 1.00 92.38 406 ASN A CA 1
ATOM 3131 C C . ASN A 1 406 ? 6.723 -28.754 -33.037 1.00 92.38 406 ASN A C 1
ATOM 3133 O O . ASN A 1 406 ? 7.112 -29.534 -33.900 1.00 92.38 406 ASN A O 1
ATOM 3137 N N . SER A 1 407 ? 5.826 -27.803 -33.297 1.00 88.31 407 SER A N 1
ATOM 3138 C CA . SER A 1 407 ? 5.256 -27.539 -34.616 1.00 88.31 407 SER A CA 1
ATOM 3139 C C . SER A 1 407 ? 4.780 -26.091 -34.691 1.00 88.31 407 SER A C 1
ATOM 3141 O O . SER A 1 407 ? 4.139 -25.616 -33.750 1.00 88.31 407 SER A O 1
ATOM 3143 N N . LEU A 1 408 ? 5.043 -25.419 -35.813 1.00 86.25 408 LEU A N 1
ATOM 3144 C CA . LEU A 1 408 ? 4.589 -24.058 -36.096 1.00 86.25 408 LEU A CA 1
ATOM 3145 C C . LEU A 1 408 ? 3.798 -24.052 -37.403 1.00 86.25 408 LEU A C 1
ATOM 3147 O O . LEU A 1 408 ? 4.352 -24.283 -38.475 1.00 86.25 408 LEU A O 1
ATOM 3151 N N . PHE A 1 409 ? 2.503 -23.763 -37.321 1.00 81.31 409 PHE A N 1
ATOM 3152 C CA . PHE A 1 409 ? 1.674 -23.550 -38.500 1.00 81.31 409 PHE A CA 1
ATOM 3153 C C . PHE A 1 409 ? 1.672 -22.061 -38.859 1.00 81.31 409 PHE A C 1
ATOM 3155 O O . PHE A 1 409 ? 1.050 -21.249 -38.175 1.00 81.31 409 PHE A O 1
ATOM 3162 N N . VAL A 1 410 ? 2.382 -21.690 -39.925 1.00 80.06 410 VAL A N 1
ATOM 3163 C CA . VAL A 1 410 ? 2.400 -20.315 -40.437 1.00 80.06 410 VAL A CA 1
ATOM 3164 C C . VAL A 1 410 ? 1.363 -20.200 -41.549 1.00 80.06 410 VAL A C 1
ATOM 3166 O O . VAL A 1 410 ? 1.613 -20.606 -42.681 1.00 80.06 410 VAL A O 1
ATOM 3169 N N . ASN A 1 411 ? 0.200 -19.621 -41.244 1.00 68.94 411 ASN A N 1
ATOM 3170 C CA . ASN A 1 411 ? -0.807 -19.290 -42.254 1.00 68.94 411 ASN A CA 1
ATOM 3171 C C . ASN A 1 411 ? -0.387 -18.022 -43.022 1.00 68.94 411 ASN A C 1
ATOM 3173 O O . ASN A 1 411 ? -0.971 -16.952 -42.859 1.00 68.94 411 ASN A O 1
ATOM 3177 N N . SER A 1 412 ? 0.707 -18.107 -43.778 1.00 61.72 412 SER A N 1
ATOM 3178 C CA . SER A 1 412 ? 1.189 -17.001 -44.599 1.00 61.72 412 SER A CA 1
ATOM 3179 C C . SER A 1 412 ? 0.512 -17.039 -45.967 1.00 61.72 412 SER A C 1
ATOM 3181 O O . SER A 1 412 ? 0.741 -17.953 -46.753 1.00 61.72 412 SER A O 1
ATOM 3183 N N . GLN A 1 413 ? -0.270 -16.005 -46.281 1.00 63.16 413 GLN A N 1
ATOM 3184 C CA . GLN A 1 413 ? -0.583 -15.627 -47.666 1.00 63.16 413 GLN A CA 1
ATOM 3185 C C . GLN A 1 413 ? 0.495 -14.704 -48.272 1.00 63.16 413 GLN A C 1
ATOM 3187 O O . GLN A 1 413 ? 0.249 -14.016 -49.256 1.00 63.16 413 GLN A O 1
ATOM 3192 N N . THR A 1 414 ? 1.711 -14.696 -47.724 1.00 54.91 414 THR A N 1
ATOM 3193 C CA . THR A 1 414 ? 2.883 -14.056 -48.328 1.00 54.91 414 THR A CA 1
ATOM 3194 C C . THR A 1 414 ? 4.065 -15.023 -48.359 1.00 54.91 414 THR A C 1
ATOM 3196 O O . THR A 1 414 ? 4.989 -15.009 -47.543 1.00 54.91 414 THR A O 1
ATOM 3199 N N . ASN A 1 415 ? 4.048 -15.865 -49.388 1.00 60.34 415 ASN A N 1
ATOM 3200 C CA . ASN A 1 415 ? 5.275 -16.279 -50.053 1.00 60.34 415 ASN A CA 1
ATOM 3201 C C . ASN A 1 415 ? 5.956 -15.019 -50.588 1.00 60.34 415 ASN A C 1
ATOM 3203 O O . ASN A 1 415 ? 5.504 -14.505 -51.608 1.00 60.34 415 ASN A O 1
ATOM 3207 N N . SER A 1 416 ? 6.994 -14.495 -49.938 1.00 58.19 416 SER A N 1
ATOM 3208 C CA . SER A 1 416 ? 7.873 -13.535 -50.641 1.00 58.19 416 SER A CA 1
ATOM 3209 C C . SER A 1 416 ? 9.349 -13.539 -50.224 1.00 58.19 416 SER A C 1
ATOM 3211 O O . SER A 1 416 ? 10.155 -12.867 -50.846 1.00 58.19 416 SER A O 1
ATOM 3213 N N . GLY A 1 417 ? 9.741 -14.269 -49.173 1.00 56.84 417 GLY A N 1
ATOM 3214 C CA . GLY A 1 417 ? 11.154 -14.364 -48.772 1.00 56.84 417 GLY A CA 1
ATOM 3215 C C . GLY A 1 417 ? 11.783 -15.692 -49.178 1.00 56.84 417 GLY A C 1
ATOM 3216 O O . GLY A 1 417 ? 12.530 -15.792 -50.142 1.00 56.84 417 GLY A O 1
ATOM 3217 N N . ASN A 1 418 ? 11.437 -16.751 -48.447 1.00 60.66 418 ASN A N 1
ATOM 3218 C CA . ASN A 1 418 ? 12.121 -18.040 -48.590 1.00 60.66 418 ASN A CA 1
ATOM 3219 C C . ASN A 1 418 ? 11.565 -18.916 -49.725 1.00 60.66 418 ASN A C 1
ATOM 3221 O O . ASN A 1 418 ? 12.298 -19.723 -50.287 1.00 60.66 418 ASN A O 1
ATOM 3225 N N . ILE A 1 419 ? 10.296 -18.741 -50.107 1.00 63.41 419 ILE A N 1
ATOM 3226 C CA . ILE A 1 419 ? 9.692 -19.499 -51.218 1.00 63.41 419 ILE A CA 1
ATOM 3227 C C . ILE A 1 419 ? 10.126 -18.950 -52.580 1.00 63.41 419 ILE A C 1
ATOM 3229 O O . ILE A 1 419 ? 10.271 -19.726 -53.520 1.00 63.41 419 ILE A O 1
ATOM 3233 N N . ASP A 1 420 ? 10.420 -17.654 -52.681 1.00 68.25 420 ASP A N 1
ATOM 3234 C CA . ASP A 1 420 ? 10.945 -17.069 -53.918 1.00 68.25 420 ASP A CA 1
ATOM 3235 C C . ASP A 1 420 ? 12.395 -17.498 -54.170 1.00 68.25 420 ASP A C 1
ATOM 3237 O O . ASP A 1 420 ? 12.753 -17.785 -55.310 1.00 68.25 420 ASP A O 1
ATOM 3241 N N . ILE A 1 421 ? 13.198 -17.664 -53.111 1.00 76.44 421 ILE A N 1
ATOM 3242 C CA . ILE A 1 421 ? 14.548 -18.239 -53.214 1.00 76.44 421 ILE A CA 1
ATOM 3243 C C . ILE A 1 421 ? 14.479 -19.693 -53.691 1.00 76.44 421 ILE A C 1
ATOM 3245 O O . ILE A 1 421 ? 15.198 -20.056 -54.619 1.00 76.44 421 ILE A O 1
ATOM 3249 N N . ILE A 1 422 ? 13.595 -20.518 -53.118 1.00 80.88 422 ILE A N 1
ATOM 3250 C CA . ILE A 1 422 ? 13.450 -21.925 -53.528 1.00 80.88 422 ILE A CA 1
ATOM 3251 C C . ILE A 1 422 ? 12.980 -22.026 -54.987 1.00 80.88 422 ILE A C 1
ATOM 3253 O O . ILE A 1 422 ? 13.607 -22.732 -55.772 1.00 80.88 422 ILE A O 1
ATOM 3257 N N . LYS A 1 423 ? 11.968 -21.250 -55.398 1.00 79.31 423 LYS A N 1
ATOM 3258 C CA . LYS A 1 423 ? 11.506 -21.209 -56.800 1.00 79.31 423 LYS A CA 1
ATOM 3259 C C . LYS A 1 423 ? 12.585 -20.720 -57.765 1.00 79.31 423 LYS A C 1
ATOM 3261 O O . LYS A 1 423 ? 12.695 -21.227 -58.881 1.00 79.31 423 LYS A O 1
ATOM 3266 N N . HIS A 1 424 ? 13.386 -19.737 -57.353 1.00 83.31 424 HIS A N 1
ATOM 3267 C CA . HIS A 1 424 ? 14.498 -19.251 -58.162 1.00 83.31 424 HIS A CA 1
ATOM 3268 C C . HIS A 1 424 ? 15.588 -20.323 -58.313 1.00 83.31 424 HIS A C 1
ATOM 3270 O O . HIS A 1 424 ? 16.060 -20.555 -59.424 1.00 83.31 424 HIS A O 1
ATOM 3276 N N . ILE A 1 425 ? 15.925 -21.041 -57.236 1.00 88.38 425 ILE A N 1
ATOM 3277 C CA . ILE A 1 425 ? 16.875 -22.166 -57.262 1.00 88.38 425 ILE A CA 1
ATOM 3278 C C . ILE A 1 425 ? 16.362 -23.313 -58.147 1.00 88.38 425 ILE A C 1
ATOM 3280 O O . ILE A 1 425 ? 17.133 -23.874 -58.928 1.00 88.38 425 ILE A O 1
ATOM 3284 N N . GLU A 1 426 ? 15.070 -23.641 -58.083 1.00 91.19 426 GLU A N 1
ATOM 3285 C CA . GLU A 1 426 ? 14.442 -24.652 -58.946 1.00 91.19 426 GLU A CA 1
ATOM 3286 C C . GLU A 1 426 ? 14.482 -24.236 -60.426 1.00 91.19 426 GLU A C 1
ATOM 3288 O O . GLU A 1 426 ? 14.847 -25.036 -61.292 1.00 91.19 426 GLU A O 1
ATOM 3293 N N . SER A 1 427 ? 14.197 -22.962 -60.724 1.00 92.19 427 SER A N 1
ATOM 3294 C CA . SER A 1 427 ? 14.293 -22.405 -62.080 1.00 92.19 427 SER A CA 1
ATOM 3295 C C . SER A 1 427 ? 15.725 -22.440 -62.627 1.00 92.19 427 SER A C 1
ATOM 3297 O O . SER A 1 427 ? 15.939 -22.782 -63.795 1.00 92.19 427 SER A O 1
ATOM 3299 N N . LEU A 1 428 ? 16.718 -22.096 -61.800 1.00 95.50 428 LEU A N 1
ATOM 3300 C CA . LEU A 1 428 ? 18.133 -22.163 -62.173 1.00 95.50 428 LEU A CA 1
ATOM 3301 C C . LEU A 1 428 ? 18.581 -23.611 -62.404 1.00 95.50 428 LEU A C 1
ATOM 3303 O O . LEU A 1 428 ? 19.254 -23.888 -63.394 1.00 95.50 428 LEU A O 1
ATOM 3307 N N . SER A 1 429 ? 18.154 -24.542 -61.547 1.00 95.88 429 SER A N 1
ATOM 3308 C CA . SER A 1 429 ? 18.473 -25.970 -61.679 1.00 95.88 429 SER A CA 1
ATOM 3309 C C . SER A 1 429 ? 17.948 -26.549 -62.993 1.00 95.88 429 SER A C 1
ATOM 3311 O O . SER A 1 429 ? 18.678 -27.256 -63.686 1.00 95.88 429 SER A O 1
ATOM 3313 N N . LYS A 1 430 ? 16.719 -26.189 -63.386 1.00 95.31 430 LYS A N 1
ATOM 3314 C CA . LYS A 1 430 ? 16.141 -26.592 -64.675 1.00 95.31 430 LYS A CA 1
ATOM 3315 C C . LYS A 1 430 ? 16.926 -26.028 -65.863 1.00 95.31 430 LYS A C 1
ATOM 3317 O O . LYS A 1 430 ? 17.260 -26.764 -66.783 1.00 95.31 430 LYS A O 1
ATOM 3322 N N . THR A 1 431 ? 17.286 -24.745 -65.809 1.00 96.50 431 THR A N 1
ATOM 3323 C CA . THR A 1 431 ? 18.069 -24.096 -66.877 1.00 96.50 431 THR A CA 1
ATOM 3324 C C . THR A 1 431 ? 19.432 -24.772 -67.068 1.00 96.50 431 THR A C 1
ATOM 3326 O O . THR A 1 431 ? 19.875 -24.973 -68.197 1.00 96.50 431 THR A O 1
ATOM 3329 N N . ILE A 1 432 ? 20.089 -25.165 -65.972 1.00 96.44 432 ILE A N 1
ATOM 3330 C CA . ILE A 1 432 ? 21.369 -25.885 -66.016 1.00 96.44 432 ILE A CA 1
ATOM 3331 C C . ILE A 1 432 ? 21.204 -27.263 -66.670 1.00 96.44 432 ILE A C 1
ATOM 3333 O O . ILE A 1 432 ? 22.038 -27.646 -67.489 1.00 96.44 432 ILE A O 1
ATOM 3337 N N . GLN A 1 433 ? 20.136 -27.996 -66.347 1.00 96.38 433 GLN A N 1
ATOM 3338 C CA . GLN A 1 433 ? 19.859 -29.297 -66.964 1.00 96.38 433 GLN A CA 1
ATOM 3339 C C . GLN A 1 433 ? 19.626 -29.175 -68.475 1.00 96.38 433 GLN A C 1
ATOM 3341 O O . GLN A 1 433 ? 20.228 -29.925 -69.246 1.00 96.38 433 GLN A O 1
ATOM 3346 N N . ASP A 1 434 ? 18.835 -28.188 -68.903 1.00 95.81 434 ASP A N 1
ATOM 3347 C CA . ASP A 1 434 ? 18.561 -27.940 -70.323 1.00 95.81 434 ASP A CA 1
ATOM 3348 C C . ASP A 1 434 ? 19.859 -27.611 -71.090 1.00 95.81 434 ASP A C 1
ATOM 3350 O O . ASP A 1 434 ? 20.117 -28.152 -72.170 1.00 95.81 434 ASP A O 1
ATOM 3354 N N . GLN A 1 435 ? 20.737 -26.786 -70.504 1.00 96.38 435 GLN A N 1
ATOM 3355 C CA . GLN A 1 435 ? 22.048 -26.471 -71.084 1.00 96.38 435 GLN A CA 1
ATOM 3356 C C . GLN A 1 435 ? 22.967 -27.696 -71.161 1.00 96.38 435 GLN A C 1
ATOM 3358 O O . GLN A 1 435 ? 23.644 -27.898 -72.170 1.00 96.38 435 GLN A O 1
ATOM 3363 N N . GLN A 1 436 ? 22.992 -28.542 -70.128 1.00 96.50 436 GLN A N 1
ATOM 3364 C CA . GLN A 1 436 ? 23.773 -29.783 -70.145 1.00 96.50 436 GLN A CA 1
ATOM 3365 C C . GLN A 1 436 ? 23.296 -30.735 -71.246 1.00 96.50 436 GLN A C 1
ATOM 3367 O O . GLN A 1 436 ? 24.120 -31.350 -71.929 1.00 96.50 436 GLN A O 1
ATOM 3372 N N . GLN A 1 437 ? 21.982 -30.817 -71.463 1.00 95.19 437 GLN A N 1
ATOM 3373 C CA . GLN A 1 437 ? 21.402 -31.641 -72.517 1.00 95.19 437 GLN A CA 1
ATOM 3374 C C . GLN A 1 437 ? 21.758 -31.109 -73.914 1.00 95.19 437 GLN A C 1
ATOM 3376 O O . GLN A 1 437 ? 22.174 -31.888 -74.774 1.00 95.19 437 GLN A O 1
ATOM 3381 N N . GLN A 1 438 ? 21.691 -29.789 -74.125 1.00 96.00 438 GLN A N 1
ATOM 3382 C CA . GLN A 1 438 ? 22.138 -29.153 -75.372 1.00 96.00 438 GLN A CA 1
ATOM 3383 C C . GLN A 1 438 ? 23.628 -29.387 -75.641 1.00 96.00 438 GLN A C 1
ATOM 3385 O O . GLN A 1 438 ? 24.001 -29.753 -76.753 1.00 96.00 438 GLN A O 1
ATOM 3390 N N . ILE A 1 439 ? 24.484 -29.245 -74.624 1.00 95.56 439 ILE A N 1
ATOM 3391 C CA . ILE A 1 439 ? 25.923 -29.525 -74.748 1.00 95.56 439 ILE A CA 1
ATOM 3392 C C . ILE A 1 439 ? 26.157 -30.991 -75.122 1.00 95.56 439 ILE A C 1
ATOM 3394 O O . ILE A 1 439 ? 27.010 -31.277 -75.960 1.00 95.56 439 ILE A O 1
ATOM 3398 N N . SER A 1 440 ? 25.416 -31.925 -74.521 1.00 94.81 440 SER A N 1
ATOM 3399 C CA . SER A 1 440 ? 25.525 -33.344 -74.872 1.00 94.81 440 SER A CA 1
ATOM 3400 C C . SER A 1 440 ? 25.106 -33.608 -76.317 1.00 94.81 440 SER A C 1
ATOM 3402 O O . SER A 1 440 ? 25.754 -34.399 -76.997 1.00 94.81 440 SER A O 1
ATOM 3404 N N . HIS A 1 441 ? 24.054 -32.944 -76.799 1.00 93.38 441 HIS A N 1
ATOM 3405 C CA . HIS A 1 441 ? 23.611 -33.070 -78.185 1.00 93.38 441 HIS A CA 1
ATOM 3406 C C . HIS A 1 441 ? 24.666 -32.542 -79.166 1.00 93.38 441 HIS A C 1
ATOM 3408 O O . HIS A 1 441 ? 25.071 -33.267 -80.070 1.00 93.38 441 HIS A O 1
ATOM 3414 N N . LEU A 1 442 ? 25.197 -31.342 -78.912 1.00 95.25 442 LEU A N 1
ATOM 3415 C CA . LEU A 1 442 ? 26.258 -30.738 -79.722 1.00 95.25 442 LEU A CA 1
ATOM 3416 C C . LEU A 1 442 ? 27.537 -31.587 -79.737 1.00 95.25 442 LEU A C 1
ATOM 3418 O O . LEU A 1 442 ? 28.195 -31.693 -80.767 1.00 95.25 442 LEU A O 1
ATOM 3422 N N . LYS A 1 443 ? 27.899 -32.218 -78.611 1.00 94.44 443 LYS A N 1
ATOM 3423 C CA . LYS A 1 443 ? 29.037 -33.152 -78.560 1.00 94.44 443 LYS A CA 1
ATOM 3424 C C . LYS A 1 443 ? 28.831 -34.346 -79.490 1.00 94.44 443 LYS A C 1
ATOM 3426 O O . LYS A 1 443 ? 29.752 -34.681 -80.228 1.00 94.44 443 LYS A O 1
ATOM 3431 N N . ASN A 1 444 ? 27.634 -34.932 -79.488 1.00 92.19 444 ASN A N 1
ATOM 3432 C CA . ASN A 1 444 ? 27.302 -36.053 -80.366 1.00 92.19 444 ASN A CA 1
ATOM 3433 C C . ASN A 1 444 ? 27.294 -35.632 -81.845 1.00 92.19 444 ASN A C 1
ATOM 3435 O O . ASN A 1 444 ? 27.787 -36.372 -82.691 1.00 92.19 444 ASN A O 1
ATOM 3439 N N . GLU A 1 445 ? 26.787 -34.436 -82.169 1.00 93.88 445 GLU A N 1
ATOM 3440 C CA . GLU A 1 445 ? 26.859 -33.892 -83.534 1.00 93.88 445 GLU A CA 1
ATOM 3441 C C . GLU A 1 445 ? 28.312 -33.688 -83.983 1.00 93.88 445 GLU A C 1
ATOM 3443 O O . GLU A 1 445 ? 28.683 -34.116 -85.074 1.00 93.88 445 GLU A O 1
ATOM 3448 N N . ILE A 1 446 ? 29.164 -33.107 -83.130 1.00 92.81 446 ILE A N 1
ATOM 3449 C CA . ILE A 1 446 ? 30.596 -32.938 -83.420 1.00 92.81 446 ILE A CA 1
ATOM 3450 C C . ILE A 1 446 ? 31.286 -34.291 -83.624 1.00 92.81 446 ILE A C 1
ATOM 3452 O O . ILE A 1 446 ? 32.124 -34.405 -84.514 1.00 92.81 446 ILE A O 1
ATOM 3456 N N . GLU A 1 447 ? 30.965 -35.307 -82.819 1.00 90.19 447 GLU A N 1
ATOM 3457 C CA . GLU A 1 447 ? 31.488 -36.664 -83.018 1.00 90.19 447 GLU A CA 1
ATOM 3458 C C . GLU A 1 447 ? 31.009 -37.286 -84.328 1.00 90.19 447 GLU A C 1
ATOM 3460 O O . GLU A 1 447 ? 31.794 -37.959 -84.978 1.00 90.19 447 GLU A O 1
ATOM 3465 N N . SER A 1 448 ? 29.771 -37.023 -84.757 1.00 86.06 448 SER A N 1
ATOM 3466 C CA . SER A 1 448 ? 29.260 -37.513 -86.046 1.00 86.06 448 SER A CA 1
ATOM 3467 C C . SER A 1 448 ? 29.873 -36.821 -87.272 1.00 86.06 448 SER A C 1
ATOM 3469 O O . SER A 1 448 ? 29.793 -37.349 -88.379 1.00 86.06 448 SER A O 1
ATOM 3471 N N . LEU A 1 449 ? 30.459 -35.632 -87.082 1.00 87.19 449 LEU A N 1
ATOM 3472 C CA . LEU A 1 449 ? 31.130 -34.846 -88.124 1.00 87.19 449 LEU A CA 1
ATOM 3473 C C . LEU A 1 449 ? 32.643 -35.119 -88.216 1.00 87.19 449 LEU A C 1
ATOM 3475 O O . LEU A 1 449 ? 33.279 -34.641 -89.157 1.00 87.19 449 LEU A O 1
ATOM 3479 N N . LYS A 1 450 ? 33.218 -35.826 -87.236 1.00 78.88 450 LYS A N 1
ATOM 3480 C CA . LYS A 1 450 ? 34.602 -36.321 -87.246 1.00 78.88 450 LYS A CA 1
ATOM 3481 C C . LYS A 1 450 ? 34.657 -37.710 -87.864 1.00 78.88 450 LYS A C 1
ATOM 3483 O O . LYS A 1 450 ? 35.675 -37.978 -88.539 1.00 78.88 450 LYS A O 1
#

Secondary structure (DSSP, 8-state):
-HHHHHHHHHHHHHHHHT-----------EEEEEE-B-TTT-PBP-EEEEEEEEETTEEEEEEEEEEBTTEEEEEETSSSPPPGGGGTTS--EEEEEETTEEPSS-EE--TTGGGGGGG---TT---GGGS-TTSS-TTTS-------BTTBPPPP----TT---------TTS------TT--BTTTTTTTTT-EEEESS--TT-GGGGGGGGS---TT-PPPEESS--SSS-EEEEEE-STT--EEEEEEEEEE-BSSTT-B-PSPEEEEEEEEEPPPGGG---SS--EEEEEEEEEEEE--SS-EEEE-----SSSSS---EEEEEEEEEEEEE---GGGTT-EEEEEEEEEEP--SS----SS-----SS---S----SS-EEES-SS-SSSEEESS----S------S---SHHHHHHHHHHHHHHHHHHHHHHHHHHHHHHHH-

Radius of gyration: 44.27 Å; chains: 1; bounding box: 85×72×168 Å

Sequence (450 aa):
MMKTYIKVITLIILLFIAVGHAIADIPQQISIQGKLTHSDSQAPVNDTMQFLFKINDWTEQHDNIQVIDGFYSIILGSVHPIPSALFIDGQASLHIFVNGKEMKSAIPLVSTPYSFEAGSVAEGGVSSDSIQDNSISIEKLSFSPLTSKDNKYYFDHIPVTGLVAWPNLYDGARGVRNKIVNFGDLLVNAVERGFEIIVNRPPFNGEDTLKNMFKPSMPGITKPYWKDVSEDNPVIIEIKWPGSQSSHSHALLMVPGGYGTLGRNTLPINYKIETYGNAYKECKPGNGFEIKWTAQHDVENENDQFLKVVPLTTCYGGGMYGGGIERLSKLKITVTKAGENNFAGHLAIGNIILYERYIGQGRLTGYSLASSGDTMYGDLMVTGNIGLGTLSPKHKLHVNGDIACNSLFVNSQTNSGNIDIIKHIESLSKTIQDQQQQISHLKNEIESLK

pLDDT: mean 71.96, std 19.68, range [31.67, 97.12]

Foldseek 3Di:
DVVVVVVVVVVVVVVVVPPDPPPPDDQLKDKDKDFDADPPPRFGDQDFKKKWKDKPPDIDIDGGFGQHSRMGMDIPCPVPRDDLVSPPPPFIWMWMDINNHTDPDTHTDDDPSNCVPVVDQPDVNDDPVNDPPPNDDPVNPPPVPQDDDPNDRDDDDDPDDPDDDDDFDDPPPADTDDDPPPWAFPCQQVVVVPKDKDKPDDFPVGNVQPSQQNPADDPPRDFGKHFPFAQVRKIKIKIFHPDQAFAFFWKKKFQFFDDDDQGFFQDDWWKWKWWWFDDDPVPDPDDDDTDTPGTPDTDDGHRDSGMDIGTAADDDPDDDDGGTDDTTGMMMMMIRWIHDDPRTRMTTTNHMTTTGDDPPDPDPPHPDPDDPDPDDPDDDDDPAADEDPDPDGPDNYHYPDDDDDPDDDDPDPDPDPPVVVVVVVVVVVVVVVVVVVVVVVVVVVVVVVD